Protein 1BII (pdb70)

Organism: Mus musculus (NCBI:txid10090)

GO terms:
  GO:0045121 membrane raft (C, IDA)
  GO:0098553 lumenal side of endoplasmic reticulum membrane (C, TAS)
  GO:0030670 phagocytic vesicle membrane (C, TAS)

CATH classification: 3.30.500.10 (+1 more: 2.60.40.10)

Nearest PDB structures (foldseek):
  6npr-assembly2_C  TM=9.744E-01  e=7.208E-52  Mus musculus
  5weu-assembly1_A  TM=9.875E-01  e=3.609E-51  Mus musculus
  2bvo-assembly1_A  TM=9.890E-01  e=9.417E-45  Homo sapiens
  2hjl-assembly1_A  TM=9.885E-01  e=3.572E-44  Homo sapiens
  1a1o-assembly1_A  TM=9.863E-01  e=8.686E-44  Homo sapiens

Foldseek 3Di:
DKKKKKKKKKWKQALPPDQIWIKIWIDIQPRTFWMFTPPDPDTWIDGPDVLCVPDDPCVGVVVRVVSVVVSVVVSVVVVLVCVLVVHDPRDMKMKMWMWIFMADPVLATPFTWIFMAIRPHGAKTQPRVLQAMDGDDVSSVVVRVVCNVVRVSVVSVCCRGPVRSVVSVVSCVSVCVQSVDWWFWDKDWDWAQDPVQWIKIKIKTWFGPPQDKDKFKDFQRHTDPVFKDKDDWADPPPSGIIIMMMGIGHPPRQQRMWMWMDGPSDPDIDIDGD/DWWDKDWDWEWPDQADAPDKTKIKIKIWQTPDLDKDKFKDKPNHTDPDKDKDPAAHDPVGITIIMIMDMDGDHPPMWIWMWMDDPNDDGIDIGTHDRPD/DDDDPVPPDD

Sequence (383 aa):
GSHSLRYFVTAVSRPGFGEPRYMEVGYVDNTEFVRFDSDAENPRYEPRARWIEQEGPEYWERETRRAKGNEQSFRVDLRTALRYYNQSAGGSHTLQWMAGCDVESDGRLLRGYWQFAYDGCDYIALNEDLKTWTAADMAAQITRRKWEQAGAAERDRAYLEGECVEWLRRYLKNGNATLLRTDPPKAHVTHHRRPEGDVTLRCWALGFYPADITLTWQLNGEELTQEMELVETRPAGDGTFQKWASVVVPLGKEQKYTCHVEHEGLPEPLTLRWIQKTPQIQVYSRHPPENGKPNILNCYVTQFHPPHIEIQMLKNGKKIPKVEMSDMSFSKDWSFYILAHTEFTPTETDTYACRVKHDSMAEPKTVYWDRDMRGPGRAFVTI

Secondary 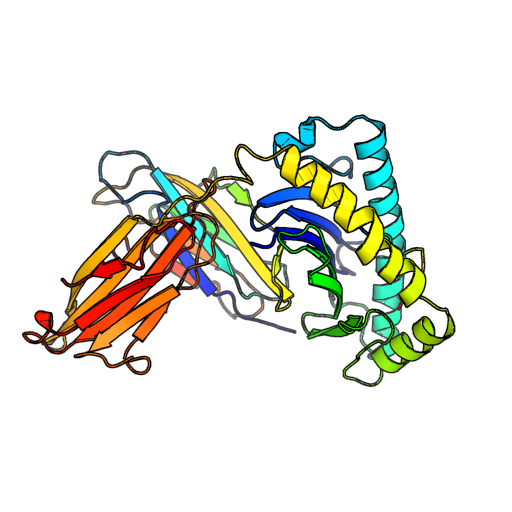structure (DSSP, 8-state):
--EEEEEEEEEEEETTTEEEEEEEEEEESS-EEEEEETTSSS---EESSTTGGG--HHHHHHHHHHHHHHHHHHHHHHHHHHHHHT--SSS--EEEEEEEEEE-SSSSEEEEEEEEEETTEEEEEE-TTSS-EEESSSSHHHHHHHHHHHTHHHHHHHHHHTHHHHHHHHHHHHSTTTTS--BPPEEEEEEEE-TTSEEEEEEEEEEEBSS--EEEEEESS-B--TTEEEPPPEE-SSS-EEEEEEEEEETT-GGGEEEEEE-TT-SS-EEE--/--BPPEEEEEESS---SSS-EEEEEEEEEEBSS--EEEEEETTEEPS--EEEEEEE-TTS-EEEEEEEEE---SS--EEEEEE-TTSSS-EEEE--TT-/-----TT---

B-factor: mean 63.01, std 22.44, range [24.42, 128.94]

InterPro domains:
  IPR001039 MHC class I alpha chain, alpha1 alpha2 domains [PR01638] (83-112)
  IPR001039 MHC class I alpha chain, alpha1 alpha2 domains [PR01638] (115-131)
  IPR001039 MHC class I alpha chain, alpha1 alpha2 domains [PR01638] (136-153)
  IPR001039 MHC class I alpha chain, alpha1 alpha2 domains [PR01638] (181-199)
  IPR003006 Immunoglobulin/major histocompatibility complex, conserved site [PS00290] (281-287)
  IPR003597 Immunoglobulin C1-set [PF07654] (220-290)
  IPR003597 Immunoglobulin C1-set [SM00407] (222-293)
  IPR007110 Immunoglobulin-like domain [PS50835] (209-297)
  IPR010579 MHC class I, alpha chain, C-terminal [PF06623] (340-364)
  IPR011161 MHC class I-like antigen recognition-like [PF00129] (25-203)
  IPR011162 MHC classes I/II-like antigen recognition protein [SSF54452] (26-205)
  IPR013783 Immunoglobulin-like fold [G3DSA:2.60.40.10] (206-307)
  IPR036179 Immunoglobulin-like domain superfamily [SSF48726] (208-299)
  IPR037055 MHC class I-like antigen recognition-like superfamily [G3DSA:3.30.500.10] (25-205)
  IPR050208 Antigen-presenting and immune regulatory MHC class I-related [PTHR16675] (20-337)

Solvent-accessible surface area: 19218 Å² total; per-residue (Å²): 68,56,49,10,0,46,1,21,0,4,0,27,18,58,67,71,182,44,101,18,71,0,18,0,3,0,17,0,41,72,27,24,0,0,26,2,32,19,67,38,189,93,45,127,4,66,57,116,18,188,13,1,112,110,20,38,111,146,11,40,114,102,1,9,160,35,0,106,22,3,24,88,3,1,55,52,0,9,122,9,0,40,167,45,71,142,52,84,73,53,35,73,27,4,0,0,0,2,1,0,0,16,11,49,80,103,39,135,46,82,84,4,28,6,30,1,0,16,20,12,60,103,3,3,24,10,43,102,84,10,143,50,8,75,22,83,55,158,8,0,75,66,0,64,142,93,4,102,160,74,38,10,12,134,87,7,76,61,12,0,86,27,52,0,17,84,28,0,132,107,0,23,145,46,3,86,92,57,10,85,70,65,45,59,6,144,26,84,15,28,53,38,166,75,136,119,50,33,1,19,0,24,0,24,0,29,21,0,4,31,19,120,22,70,3,33,1,51,35,148,71,110,138,11,86,166,52,35,93,85,24,68,34,17,18,2,34,73,33,26,28,7,25,1,0,5,1,51,0,78,123,60,75,24,127,97,7,12,0,45,0,77,15,133,17,24,133,129,60,65,87,29,150,147,131,95,112,62,5,99,28,32,15,8,11,45,87,94,41,107,69,53,116,90,11,36,0,0,0,23,0,6,74,4,8,32,28,135,20,85,14,32,1,12,81,83,67,163,114,20,129,129,35,97,93,25,47,72,5,5,46,95,85,12,6,8,37,9,3,0,36,7,108,15,55,0,56,148,119,43,64,8,2,0,76,0,99,9,102,32,46,118,139,53,108,56,38,136,35,80,77,82,80,36,4,0,15,8,54,150,46,27,0

Structure (mmCIF, N/CA/C/O backbone):
data_1BII
#
_entry.id   1BII
#
_cell.length_a   51.260
_cell.length_b   92.530
_cell.length_c   108.780
_cell.angle_alpha   90.00
_cell.angle_beta   90.00
_cell.angle_gamma   90.00
#
_symmetry.space_group_name_H-M   'P 21 21 21'
#
loop_
_entity.id
_entity.type
_entity.pdbx_description
1 polymer 'MHC CLASS I H-2DD'
2 polymer 'BETA-2 MICROGLOBULIN'
3 polymer 'DECAMERIC PEPTIDE'
4 water water
#
loop_
_atom_site.group_PDB
_atom_site.id
_atom_site.type_symbol
_atom_site.label_atom_id
_atom_site.label_alt_id
_atom_site.label_comp_id
_atom_site.label_asym_id
_atom_site.label_entity_id
_atom_site.label_seq_id
_atom_site.pdbx_PDB_ins_code
_atom_site.Cartn_x
_atom_site.Cartn_y
_atom_site.Cartn_z
_atom_site.occupancy
_atom_site.B_iso_or_equiv
_atom_site.auth_seq_id
_atom_site.auth_comp_id
_atom_site.auth_asym_id
_atom_site.auth_atom_id
_atom_site.pdbx_PDB_model_num
ATOM 1 N N . GLY A 1 25 ? 20.474 32.381 55.386 1.00 73.88 1 GLY A N 1
ATOM 2 C CA . GLY A 1 25 ? 19.842 31.925 54.112 1.00 73.31 1 GLY A CA 1
ATOM 3 C C . GLY A 1 25 ? 19.900 33.066 53.111 1.00 73.79 1 GLY A C 1
ATOM 4 O O . GLY A 1 25 ? 20.388 34.146 53.448 1.00 73.54 1 GLY A O 1
ATOM 5 N N . SER A 1 26 ? 19.430 32.830 51.890 1.00 73.63 2 SER A N 1
ATOM 6 C CA . SER A 1 26 ? 19.411 33.862 50.859 1.00 72.95 2 SER A CA 1
ATOM 7 C C . SER A 1 26 ? 18.009 34.008 50.250 1.00 71.99 2 SER A C 1
ATOM 8 O O . SER A 1 26 ? 17.163 33.135 50.369 1.00 71.71 2 SER A O 1
ATOM 11 N N . HIS A 1 27 ? 17.739 35.168 49.674 1.00 71.46 3 HIS A N 1
ATOM 12 C CA . HIS A 1 27 ? 16.466 35.443 48.997 1.00 70.32 3 HIS A CA 1
ATOM 13 C C . HIS A 1 27 ? 16.705 36.114 47.661 1.00 68.13 3 HIS A C 1
ATOM 14 O O . HIS A 1 27 ? 17.848 36.423 47.271 1.00 67.04 3 HIS A O 1
ATOM 21 N N . SER A 1 28 ? 15.612 36.378 46.960 1.00 65.73 4 SER A N 1
ATOM 22 C CA . SER A 1 28 ? 15.760 36.986 45.649 1.00 63.31 4 SER A CA 1
ATOM 23 C C . SER A 1 28 ? 14.513 37.651 45.107 1.00 61.16 4 SER A C 1
ATOM 24 O O . SER A 1 28 ? 13.398 37.253 45.407 1.00 61.19 4 SER A O 1
ATOM 27 N N . LEU A 1 29 ? 14.758 38.683 44.311 1.00 58.50 5 LEU A N 1
ATOM 28 C CA . LEU A 1 29 ? 13.746 39.450 43.589 1.00 55.85 5 LEU A CA 1
ATOM 29 C C . LEU A 1 29 ? 14.125 39.303 42.116 1.00 53.68 5 LEU A C 1
ATOM 30 O O . LEU A 1 29 ? 15.150 39.824 41.718 1.00 51.54 5 LEU A O 1
ATOM 35 N N . ARG A 1 30 ? 13.378 38.484 41.364 1.00 52.78 6 ARG A N 1
ATOM 36 C CA . ARG A 1 30 ? 13.651 38.210 39.954 1.00 51.33 6 ARG A CA 1
ATOM 37 C C . ARG A 1 30 ? 12.553 38.670 38.989 1.00 48.87 6 ARG A C 1
ATOM 38 O O . ARG A 1 30 ? 11.356 38.518 39.286 1.00 46.94 6 ARG A O 1
ATOM 46 N N . TYR A 1 31 ? 12.933 39.236 37.842 1.00 44.85 7 TYR A N 1
ATOM 47 C CA . TYR A 1 31 ? 11.896 39.631 36.876 1.00 42.02 7 TYR A CA 1
ATOM 48 C C . TYR A 1 31 ? 12.082 38.830 35.594 1.00 42.59 7 TYR A C 1
ATOM 49 O O . TYR A 1 31 ? 13.205 38.645 35.120 1.00 43.30 7 TYR A O 1
ATOM 58 N N . PHE A 1 32 ? 10.982 38.213 35.166 1.00 41.57 8 PHE A N 1
ATOM 59 C CA . PHE A 1 32 ? 10.937 37.345 33.994 1.00 41.75 8 PHE A CA 1
ATOM 60 C C . PHE A 1 32 ? 10.105 38.049 32.920 1.00 40.98 8 PHE A C 1
ATOM 61 O O . PHE A 1 32 ? 8.909 38.317 33.103 1.00 39.08 8 PHE A O 1
ATOM 69 N N . VAL A 1 33 ? 10.778 38.418 31.836 1.00 40.11 9 VAL A N 1
ATOM 70 C CA . VAL A 1 33 ? 10.155 39.213 30.789 1.00 39.18 9 VAL A CA 1
ATOM 71 C C . VAL A 1 33 ? 10.185 38.455 29.455 1.00 40.05 9 VAL A C 1
ATOM 72 O O . VAL A 1 33 ? 11.154 37.786 29.112 1.00 40.19 9 VAL A O 1
ATOM 76 N N . THR A 1 34 ? 9.058 38.466 28.767 1.00 40.33 10 THR A N 1
ATOM 77 C CA . THR A 1 34 ? 8.895 37.761 27.498 1.00 41.25 10 THR A CA 1
ATOM 78 C C . THR A 1 34 ? 8.268 38.665 26.415 1.00 39.91 10 THR A C 1
ATOM 79 O O . THR A 1 34 ? 7.386 39.480 26.646 1.00 37.81 10 THR A O 1
ATOM 83 N N . ALA A 1 35 ? 8.853 38.575 25.235 1.00 41.14 11 ALA A N 1
ATOM 84 C CA . ALA A 1 35 ? 8.413 39.265 24.006 1.00 41.29 11 ALA A CA 1
ATOM 85 C C . ALA A 1 35 ? 8.492 38.261 22.850 1.00 41.32 11 ALA A C 1
ATOM 86 O O . ALA A 1 35 ? 9.524 37.673 22.504 1.00 39.70 11 ALA A O 1
ATOM 88 N N . VAL A 1 36 ? 7.305 38.026 22.322 1.00 43.08 12 VAL A N 1
ATOM 89 C CA . VAL A 1 36 ? 7.029 37.077 21.245 1.00 44.68 12 VAL A CA 1
ATOM 90 C C . VAL A 1 36 ? 6.382 37.745 20.015 1.00 45.35 12 VAL A C 1
ATOM 91 O O . VAL A 1 36 ? 5.217 38.125 20.007 1.00 43.83 12 VAL A O 1
ATOM 95 N N . SER A 1 37 ? 7.142 37.815 18.939 1.00 48.36 13 SER A N 1
ATOM 96 C CA . SER A 1 37 ? 6.677 38.387 17.687 1.00 51.83 13 SER A CA 1
ATOM 97 C C . SER A 1 37 ? 5.542 37.530 17.124 1.00 54.01 13 SER A C 1
ATOM 98 O O . SER A 1 37 ? 5.411 36.334 17.417 1.00 52.94 13 SER A O 1
ATOM 101 N N . ARG A 1 38 ? 4.660 38.191 16.398 1.00 56.24 14 ARG A N 1
ATOM 102 C CA . ARG A 1 38 ? 3.525 37.515 15.771 1.00 59.61 14 ARG A CA 1
ATOM 103 C C . ARG A 1 38 ? 3.100 38.234 14.497 1.00 62.13 14 ARG A C 1
ATOM 104 O O . ARG A 1 38 ? 2.082 38.923 14.448 1.00 60.63 14 ARG A O 1
ATOM 112 N N . PRO A 1 39 ? 3.908 38.080 13.437 1.00 65.86 15 PRO A N 1
ATOM 113 C CA . PRO A 1 39 ? 3.652 38.703 12.134 1.00 68.69 15 PRO A CA 1
ATOM 114 C C . PRO A 1 39 ? 2.234 38.493 11.614 1.00 70.84 15 PRO A C 1
ATOM 115 O O . PRO A 1 39 ? 1.646 39.426 11.079 1.00 70.88 15 PRO A O 1
ATOM 119 N N . GLY A 1 40 ? 1.684 37.295 11.832 1.00 72.96 16 GLY A N 1
ATOM 120 C CA . GLY A 1 40 ? 0.328 36.961 11.420 1.00 76.16 16 GLY A CA 1
ATOM 121 C C . GLY A 1 40 ? -0.789 37.307 12.407 1.00 78.07 16 GLY A C 1
ATOM 122 O O . GLY A 1 40 ? -1.962 37.075 12.123 1.00 77.61 16 GLY A O 1
ATOM 123 N N . PHE A 1 41 ? -0.434 37.854 13.562 1.00 80.15 17 PHE A N 1
ATOM 124 C CA . PHE A 1 41 ? -1.414 38.234 14.565 1.00 81.89 17 PHE A CA 1
ATOM 125 C C . PHE A 1 41 ? -1.276 39.703 15.022 1.00 81.36 17 PHE A C 1
ATOM 126 O O . PHE A 1 41 ? -2.175 40.172 15.708 1.00 81.71 17 PHE A O 1
ATOM 134 N N . GLY A 1 42 ? -0.231 40.442 14.618 1.00 79.19 18 GLY A N 1
ATOM 135 C CA . GLY A 1 42 ? -0.102 41.838 15.052 1.00 75.73 18 GLY A CA 1
ATOM 136 C C . GLY A 1 42 ? 1.208 42.166 15.776 1.00 73.58 18 GLY A C 1
ATOM 137 O O . GLY A 1 42 ? 2.193 41.438 15.630 1.00 74.27 18 GLY A O 1
ATOM 138 N N . GLU A 1 43 ? 1.265 43.276 16.515 1.00 69.61 19 GLU A N 1
ATOM 139 C CA . GLU A 1 43 ? 2.488 43.625 17.254 1.00 65.05 19 GLU A CA 1
ATOM 140 C C . GLU A 1 43 ? 2.794 42.550 18.305 1.00 59.74 19 GLU A C 1
ATOM 141 O O . GLU A 1 43 ? 1.952 41.766 18.688 1.00 56.76 19 GLU A O 1
ATOM 147 N N . PRO A 1 44 ? 4.042 42.548 18.794 1.00 56.58 20 PRO A N 1
ATOM 148 C CA . PRO A 1 44 ? 4.463 41.562 19.795 1.00 54.92 20 PRO A CA 1
ATOM 149 C C . PRO A 1 44 ? 3.759 41.541 21.115 1.00 52.79 20 PRO A C 1
ATOM 150 O O . PRO A 1 44 ? 3.413 42.579 21.706 1.00 53.10 20 PRO A O 1
ATOM 154 N N . ARG A 1 45 ? 3.456 40.321 21.545 1.00 49.85 21 ARG A N 1
ATOM 155 C CA . ARG A 1 45 ? 2.880 40.154 22.875 1.00 48.42 21 ARG A CA 1
ATOM 156 C C . ARG A 1 45 ? 4.089 40.290 23.824 1.00 46.40 21 ARG A C 1
ATOM 157 O O . ARG A 1 45 ? 5.183 39.757 23.603 1.00 45.50 21 ARG A O 1
ATOM 165 N N . TYR A 1 46 ? 3.900 41.146 24.811 1.00 43.47 22 TYR A N 1
ATOM 166 C CA . TYR A 1 46 ? 4.916 41.493 25.783 1.00 41.54 22 TYR A CA 1
ATOM 167 C C . TYR A 1 46 ? 4.439 41.317 27.227 1.00 41.67 22 TYR A C 1
ATOM 168 O O . TYR A 1 46 ? 3.386 41.862 27.586 1.00 38.45 22 TYR A O 1
ATOM 177 N N . MET A 1 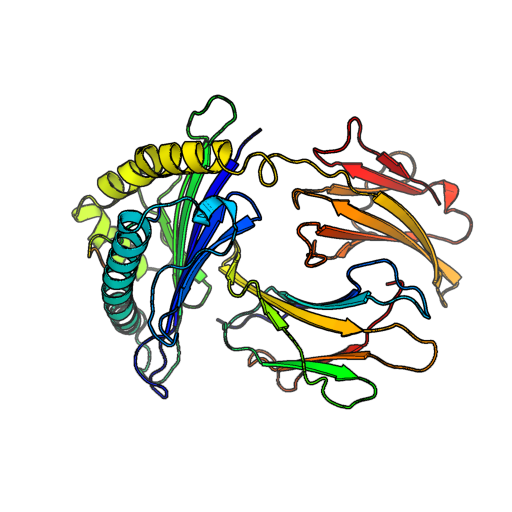47 ? 5.194 40.572 28.041 1.00 41.20 23 MET A N 1
ATOM 178 C CA . MET A 1 47 ? 4.818 40.384 29.440 1.00 43.25 23 MET A CA 1
ATOM 179 C C . MET A 1 47 ? 5.993 40.509 30.398 1.00 41.82 23 MET A C 1
ATOM 180 O O . MET A 1 47 ? 7.138 40.176 30.085 1.00 39.10 23 MET A O 1
ATOM 185 N N . GLU A 1 48 ? 5.662 40.942 31.609 1.00 42.53 24 GLU A N 1
ATOM 186 C CA . GLU A 1 48 ? 6.616 41.042 32.712 1.00 43.95 24 GLU A CA 1
ATOM 187 C C . GLU A 1 48 ? 6.085 40.290 33.953 1.00 44.50 24 GLU A C 1
ATOM 188 O O . GLU A 1 48 ? 4.927 40.445 34.365 1.00 44.36 24 GLU A O 1
ATOM 194 N N . VAL A 1 49 ? 6.895 39.408 34.507 1.00 44.93 25 VAL A N 1
ATOM 195 C CA . VAL A 1 49 ? 6.452 38.720 35.712 1.00 42.87 25 VAL A CA 1
ATOM 196 C C . VAL A 1 49 ? 7.488 38.921 36.846 1.00 43.25 25 VAL A C 1
ATOM 197 O O . VAL A 1 49 ? 8.663 38.649 36.674 1.00 41.45 25 VAL A O 1
ATOM 201 N N . GLY A 1 50 ? 7.050 39.418 38.000 1.00 43.95 26 GLY A N 1
ATOM 202 C CA . GLY A 1 50 ? 7.948 39.620 39.140 1.00 44.67 26 GLY A CA 1
ATOM 203 C C . GLY A 1 50 ? 7.785 38.513 40.203 1.00 45.89 26 GLY A C 1
ATOM 204 O O . GLY A 1 50 ? 6.688 38.024 40.472 1.00 44.52 26 GLY A O 1
ATOM 205 N N . TYR A 1 51 ? 8.896 38.106 40.797 1.00 46.28 27 TYR A N 1
ATOM 206 C CA . TYR A 1 51 ? 8.937 37.066 41.830 1.00 47.61 27 TYR A CA 1
ATOM 207 C C . TYR A 1 51 ? 9.816 37.387 43.028 1.00 47.96 27 TYR A C 1
ATOM 208 O O . TYR A 1 51 ? 10.868 38.009 42.896 1.00 48.21 27 TYR A O 1
ATOM 217 N N . VAL A 1 52 ? 9.383 36.936 44.204 1.00 48.21 28 VAL A N 1
ATOM 218 C CA . VAL A 1 52 ? 10.219 37.016 45.410 1.00 48.99 28 VAL A CA 1
ATOM 219 C C . VAL A 1 52 ? 10.311 35.543 45.872 1.00 49.79 28 VAL A C 1
ATOM 220 O O . VAL A 1 52 ? 9.397 34.973 46.460 1.00 49.58 28 VAL A O 1
ATOM 224 N N . ASP A 1 53 ? 11.415 34.905 45.530 1.00 51.22 29 ASP A N 1
ATOM 225 C CA . ASP A 1 53 ? 11.626 33.484 45.836 1.00 52.02 29 ASP A CA 1
ATOM 226 C C . ASP A 1 53 ? 10.711 32.648 44.927 1.00 52.75 29 ASP A C 1
ATOM 227 O O . ASP A 1 53 ? 10.740 32.932 43.732 1.00 52.23 29 ASP A O 1
ATOM 232 N N . ASN A 1 54 ? 9.917 31.665 45.382 1.00 53.11 30 ASN A N 1
ATOM 233 C CA . ASN A 1 54 ? 9.088 30.957 44.396 1.00 53.95 30 ASN A CA 1
ATOM 234 C C . ASN A 1 54 ? 7.663 31.536 44.444 1.00 53.85 30 ASN A C 1
ATOM 235 O O . ASN A 1 54 ? 6.668 30.789 44.412 1.00 52.86 30 ASN A O 1
ATOM 240 N N . THR A 1 55 ? 7.580 32.856 44.610 1.00 52.50 31 THR A N 1
ATOM 241 C CA . THR A 1 55 ? 6.279 33.493 44.791 1.00 51.11 31 THR A CA 1
ATOM 242 C C . THR A 1 55 ? 6.073 34.642 43.817 1.00 50.93 31 THR A C 1
ATOM 243 O O . THR A 1 55 ? 6.698 35.704 43.924 1.00 50.90 31 THR A O 1
ATOM 247 N N . GLU A 1 56 ? 5.213 34.419 42.833 1.00 49.64 32 GLU A N 1
ATOM 248 C CA . GLU A 1 56 ? 4.900 35.502 41.897 1.00 49.43 32 GLU A CA 1
ATOM 249 C C . GLU A 1 56 ? 4.126 36.545 42.704 1.00 48.51 32 GLU A C 1
ATOM 250 O O . GLU A 1 56 ? 3.345 36.179 43.572 1.00 50.03 32 GLU A O 1
ATOM 256 N N . PHE A 1 57 ? 4.392 37.830 42.443 1.00 47.82 33 PHE A N 1
ATOM 257 C CA . PHE A 1 57 ? 3.731 38.940 43.100 1.00 46.45 33 PHE A CA 1
ATOM 258 C C . PHE A 1 57 ? 3.378 40.098 42.134 1.00 46.34 33 PHE A C 1
ATOM 259 O O . PHE A 1 57 ? 2.713 41.025 42.563 1.00 47.34 33 PHE A O 1
ATOM 267 N N . VAL A 1 58 ? 3.793 40.096 40.862 1.00 44.81 34 VAL A N 1
ATOM 268 C CA . VAL A 1 58 ? 3.372 41.169 39.924 1.00 42.48 34 VAL A CA 1
ATOM 269 C C . VAL A 1 58 ? 3.353 40.613 38.499 1.00 42.18 34 VAL A C 1
ATOM 270 O O . VAL A 1 58 ? 4.031 39.639 38.163 1.00 42.18 34 VAL A O 1
ATOM 274 N N . ARG A 1 59 ? 2.549 41.230 37.647 1.00 42.95 35 ARG A N 1
ATOM 275 C CA . ARG A 1 59 ? 2.396 40.748 36.271 1.00 44.94 35 ARG A CA 1
ATOM 276 C C . ARG A 1 59 ? 1.997 41.888 35.348 1.00 45.24 35 ARG A C 1
ATOM 277 O O . ARG A 1 59 ? 1.328 42.837 35.780 1.00 43.14 35 ARG A O 1
ATOM 285 N N . PHE A 1 60 ? 2.541 41.868 34.133 1.00 45.67 36 PHE A N 1
ATOM 286 C CA . PHE A 1 60 ? 2.193 42.868 33.123 1.00 44.28 36 PHE A CA 1
ATOM 287 C C . PHE A 1 60 ? 1.862 42.076 31.883 1.00 46.25 36 PHE A C 1
ATOM 288 O O . PHE A 1 60 ? 2.598 41.143 31.559 1.00 45.05 36 PHE A O 1
ATOM 296 N N . ASP A 1 61 ? 0.735 42.389 31.227 1.00 49.71 37 ASP A N 1
ATOM 297 C CA . ASP A 1 61 ? 0.355 41.664 29.999 1.00 53.15 37 ASP A CA 1
ATOM 298 C C . ASP A 1 61 ? -0.061 42.658 28.941 1.00 55.10 37 ASP A C 1
ATOM 299 O O . ASP A 1 61 ? -0.933 43.461 29.167 1.00 56.75 37 ASP A O 1
ATOM 304 N N . SER A 1 62 ? 0.561 42.563 27.770 1.00 58.02 38 SER A N 1
ATOM 305 C CA . SER A 1 62 ? 0.296 43.377 26.600 1.00 60.64 38 SER A CA 1
ATOM 306 C C . SER A 1 62 ? -1.166 43.276 26.176 1.00 63.42 38 SER A C 1
ATOM 307 O O . SER A 1 62 ? -1.876 44.252 26.062 1.00 63.92 38 SER A O 1
ATOM 310 N N . ASP A 1 63 ? -1.597 42.041 25.984 1.00 66.74 39 ASP A N 1
ATOM 311 C CA . ASP A 1 63 ? -2.918 41.673 25.523 1.00 69.99 39 ASP A CA 1
ATOM 312 C C . ASP A 1 63 ? -4.059 41.826 26.521 1.00 72.62 39 ASP A C 1
ATOM 313 O O . ASP A 1 63 ? -5.184 41.435 26.213 1.00 73.99 39 ASP A O 1
ATOM 318 N N . ALA A 1 64 ? -3.822 42.437 27.681 1.00 74.15 40 ALA A N 1
ATOM 319 C CA . ALA A 1 64 ? -4.907 42.596 28.643 1.00 76.12 40 ALA A CA 1
ATOM 320 C C . ALA A 1 64 ? -5.886 43.666 28.141 1.00 77.77 40 ALA A C 1
ATOM 321 O O . ALA A 1 64 ? -5.623 44.340 27.154 1.00 77.66 40 ALA A O 1
ATOM 323 N N . GLU A 1 65 ? -6.998 43.818 28.845 1.00 79.70 41 GLU A N 1
ATOM 324 C CA . GLU A 1 65 ? -8.050 44.780 28.528 1.00 81.43 41 GLU A CA 1
ATOM 325 C C . GLU A 1 65 ? -7.594 46.238 28.745 1.00 81.83 41 GLU A C 1
ATOM 326 O O . GLU A 1 65 ? -8.197 47.192 28.274 1.00 82.37 41 GLU A O 1
ATOM 332 N N . ASN A 1 66 ? -6.539 46.404 29.518 1.00 81.48 42 ASN A N 1
ATOM 333 C CA . ASN A 1 66 ? -5.938 47.721 29.809 1.00 80.95 42 ASN A CA 1
ATOM 334 C C . ASN A 1 66 ? -4.639 47.364 30.515 1.00 79.59 42 ASN A C 1
ATOM 335 O O . ASN A 1 66 ? -4.579 47.244 31.739 1.00 79.09 42 ASN A O 1
ATOM 340 N N . PRO A 1 67 ? -3.604 47.088 29.704 1.00 77.63 43 PRO A N 1
ATOM 341 C CA . PRO A 1 67 ? -2.309 46.708 30.230 1.00 75.97 43 PRO A CA 1
ATOM 342 C C . PRO A 1 67 ? -1.767 47.629 31.308 1.00 73.98 43 PRO A C 1
ATOM 343 O O . PRO A 1 67 ? -1.760 48.837 31.202 1.00 73.90 43 PRO A O 1
ATOM 347 N N . ARG A 1 68 ? -1.436 47.035 32.428 1.00 72.73 44 ARG A N 1
ATOM 348 C CA . ARG A 1 68 ? -0.871 47.720 33.591 1.00 70.64 44 ARG A CA 1
ATOM 349 C C . ARG A 1 68 ? -0.241 46.692 34.515 1.00 67.40 44 ARG A C 1
ATOM 350 O O . ARG A 1 68 ? -0.508 45.496 34.381 1.00 65.41 44 ARG A O 1
ATOM 358 N N . TYR A 1 69 ? 0.661 47.147 35.388 1.00 65.41 45 TYR A N 1
ATOM 359 C CA . TYR A 1 69 ? 1.276 46.236 36.349 1.00 64.06 45 TYR A CA 1
ATOM 360 C C . TYR A 1 69 ? 0.212 45.882 37.367 1.00 64.74 45 TYR A C 1
ATOM 361 O O . TYR A 1 69 ? -0.441 46.789 37.887 1.00 63.92 45 TYR A O 1
ATOM 370 N N . GLU A 1 70 ? 0.022 44.583 37.631 1.00 65.42 46 GLU A N 1
ATOM 371 C CA . GLU A 1 70 ? -0.981 44.145 38.587 1.00 67.11 46 GLU A CA 1
ATOM 372 C C . GLU A 1 70 ? -0.428 43.262 39.692 1.00 66.90 46 GLU A C 1
ATOM 373 O O . GLU A 1 70 ? 0.470 42.457 39.470 1.00 65.98 46 GLU A O 1
ATOM 379 N N . PRO A 1 71 ? -1.051 43.335 40.875 1.00 67.21 47 PRO A N 1
ATOM 380 C CA . PRO A 1 71 ? -0.654 42.546 42.049 1.00 66.92 47 PRO A CA 1
ATOM 381 C C . PRO A 1 71 ? -1.035 41.074 41.906 1.00 66.32 47 PRO A C 1
ATOM 382 O O . PRO A 1 71 ? -2.101 40.752 41.409 1.00 65.92 47 PRO A O 1
ATOM 386 N N . ARG A 1 72 ? -0.142 40.172 42.283 1.00 67.14 48 ARG A N 1
ATOM 387 C CA . ARG A 1 72 ? -0.431 38.739 42.155 1.00 68.28 48 ARG A CA 1
ATOM 388 C C . ARG A 1 72 ? -0.281 38.038 43.508 1.00 68.93 48 ARG A C 1
ATOM 389 O O . ARG A 1 72 ? -0.395 36.835 43.646 1.00 69.44 48 ARG A O 1
ATOM 397 N N . ALA A 1 73 ? 0.032 38.850 44.501 1.00 69.62 49 ALA A N 1
ATOM 398 C CA . ALA A 1 73 ? 0.230 38.456 45.884 1.00 71.05 49 ALA A CA 1
ATOM 399 C C . ALA A 1 73 ? -0.289 39.628 46.719 1.00 72.15 49 ALA A C 1
ATOM 400 O O . ALA A 1 73 ? 0.025 40.780 46.438 1.00 72.03 49 ALA A O 1
ATOM 402 N N . ARG A 1 74 ? -1.075 39.328 47.750 1.00 73.05 50 ARG A N 1
ATOM 403 C CA . ARG A 1 74 ? -1.689 40.338 48.591 1.00 74.10 50 ARG A CA 1
ATOM 404 C C . ARG A 1 74 ? -0.770 41.267 49.380 1.00 73.33 50 ARG A C 1
ATOM 405 O O . ARG A 1 74 ? -1.149 42.407 49.665 1.00 71.90 50 ARG A O 1
ATOM 413 N N . TRP A 1 75 ? 0.447 40.817 49.683 1.00 72.13 51 TRP A N 1
ATOM 414 C CA . TRP A 1 75 ? 1.392 41.670 50.376 1.00 72.02 51 TRP A CA 1
ATOM 415 C C . TRP A 1 75 ? 1.868 42.834 49.507 1.00 73.78 51 TRP A C 1
ATOM 416 O O . TRP A 1 75 ? 2.293 43.836 50.072 1.00 73.74 51 TRP A O 1
ATOM 427 N N . ILE A 1 76 ? 1.781 42.748 48.166 1.00 74.91 52 ILE A N 1
ATOM 428 C CA . ILE A 1 76 ? 2.185 43.894 47.337 1.00 75.64 52 ILE A CA 1
ATOM 429 C C . ILE A 1 76 ? 1.018 44.870 47.157 1.00 77.30 52 ILE A C 1
ATOM 430 O O . ILE A 1 76 ? 1.214 46.040 46.867 1.00 77.33 52 ILE A O 1
ATOM 435 N N . GLU A 1 77 ? -0.191 44.421 47.461 1.00 78.82 53 GLU A N 1
ATOM 436 C CA . GLU A 1 77 ? -1.383 45.270 47.403 1.00 80.58 53 GLU A CA 1
ATOM 437 C C . GLU A 1 77 ? -1.283 46.504 48.338 1.00 81.59 53 GLU A C 1
ATOM 438 O O . GLU A 1 77 ? -2.018 47.458 48.168 1.00 81.53 53 GLU A O 1
ATOM 444 N N . GLN A 1 78 ? -0.330 46.527 49.264 1.00 82.75 54 GLN A N 1
ATOM 445 C CA . GLN A 1 78 ? -0.092 47.665 50.154 1.00 83.16 54 GLN A CA 1
ATOM 446 C C . GLN A 1 78 ? 0.807 48.754 49.543 1.00 82.30 54 GLN A C 1
ATOM 447 O O . GLN A 1 78 ? 1.453 49.517 50.260 1.00 80.95 54 GLN A O 1
ATOM 453 N N . GLU A 1 79 ? 0.825 48.840 48.220 1.00 81.57 55 GLU A N 1
ATOM 454 C CA . GLU A 1 79 ? 1.615 49.843 47.513 1.00 79.96 55 GLU A CA 1
ATOM 455 C C . GLU A 1 79 ? 0.705 50.913 46.921 1.00 77.94 55 GLU A C 1
ATOM 456 O O . GLU A 1 79 ? -0.389 50.633 46.424 1.00 76.93 55 GLU A O 1
ATOM 462 N N . GLY A 1 80 ? 1.176 52.152 47.014 1.00 76.59 56 GLY A N 1
ATOM 463 C CA . GLY A 1 80 ? 0.443 53.300 46.518 1.00 74.94 56 GLY A CA 1
ATOM 464 C C . GLY A 1 80 ? 0.230 53.339 45.014 1.00 73.18 56 GLY A C 1
ATOM 465 O O . GLY A 1 80 ? 0.709 52.503 44.248 1.00 71.76 56 GLY A O 1
ATOM 466 N N . PRO A 1 81 ? -0.509 54.365 44.571 1.00 72.39 57 PRO A N 1
ATOM 467 C CA . PRO A 1 81 ? -0.822 54.566 43.147 1.00 70.63 57 PRO A CA 1
ATOM 468 C C . PRO A 1 81 ? 0.429 54.810 42.325 1.00 68.54 57 PRO A C 1
ATOM 469 O O . PRO A 1 81 ? 0.612 54.204 41.281 1.00 67.61 57 PRO A O 1
ATOM 473 N N . GLU A 1 82 ? 1.330 55.627 42.857 1.00 66.91 58 GLU A N 1
ATOM 474 C CA . GLU A 1 82 ? 2.609 55.903 42.223 1.00 65.53 58 GLU A CA 1
ATOM 475 C C . GLU A 1 82 ? 3.307 54.621 41.826 1.00 63.50 58 GLU A C 1
ATOM 476 O O . GLU A 1 82 ? 3.906 54.592 40.748 1.00 62.73 58 GLU A O 1
ATOM 482 N N . TYR A 1 83 ? 3.258 53.600 42.691 1.00 59.59 59 TYR A N 1
ATOM 483 C CA . TYR A 1 83 ? 3.901 52.337 42.419 1.00 56.08 59 TYR A CA 1
ATOM 484 C C . TYR A 1 83 ? 3.323 51.650 41.179 1.00 57.02 59 TYR A C 1
ATOM 485 O O . TYR A 1 83 ? 4.080 51.198 40.340 1.00 57.60 59 TYR A O 1
ATOM 494 N N . TRP A 1 84 ? 2.006 51.592 41.028 1.00 57.54 60 TRP A N 1
ATOM 495 C CA . TRP A 1 84 ? 1.414 50.908 39.886 1.00 59.47 60 TRP A CA 1
ATOM 496 C C . TRP A 1 84 ? 1.544 51.680 38.576 1.00 60.42 60 TRP A C 1
ATOM 497 O O . TRP A 1 84 ? 1.621 51.067 37.502 1.00 58.97 60 TRP A O 1
ATOM 508 N N . GLU A 1 85 ? 1.661 53.006 38.651 1.00 60.88 61 GLU A N 1
ATOM 509 C CA . GLU A 1 85 ? 1.824 53.782 37.425 1.00 61.79 61 GLU A CA 1
ATOM 510 C C . GLU A 1 85 ? 3.289 53.852 37.007 1.00 59.33 61 GLU A C 1
ATOM 511 O O . GLU A 1 85 ? 3.575 53.926 35.828 1.00 59.90 61 GLU A O 1
ATOM 517 N N . ARG A 1 86 ? 4.208 53.841 37.972 1.00 57.29 62 ARG A N 1
ATOM 518 C CA . ARG A 1 86 ? 5.638 53.886 37.693 1.00 55.26 62 ARG A CA 1
ATOM 519 C C . ARG A 1 86 ? 6.058 52.597 36.991 1.00 53.56 62 ARG A C 1
ATOM 520 O O . ARG A 1 86 ? 6.736 52.628 35.956 1.00 52.01 62 ARG A O 1
ATOM 528 N N . GLU A 1 87 ? 5.601 51.470 37.531 1.00 50.54 63 GLU A N 1
ATOM 529 C CA . GLU A 1 87 ? 5.913 50.174 36.959 1.00 49.38 63 GLU A CA 1
ATOM 530 C C . GLU A 1 87 ? 5.246 50.035 35.602 1.00 48.52 63 GLU A C 1
ATOM 531 O O . GLU A 1 87 ? 5.919 49.693 34.636 1.00 49.19 63 GLU A O 1
ATOM 537 N N . THR A 1 88 ? 3.968 50.416 35.489 1.00 47.59 64 THR A N 1
ATOM 538 C CA . THR A 1 88 ? 3.310 50.409 34.175 1.00 47.75 64 THR A CA 1
ATOM 539 C C . THR A 1 88 ? 4.143 51.255 33.198 1.00 45.40 64 THR A C 1
ATOM 540 O O . THR A 1 88 ? 4.449 50.782 32.129 1.00 44.52 64 THR A O 1
ATOM 544 N N . ARG A 1 89 ? 4.608 52.444 33.578 1.00 44.74 65 ARG A N 1
ATOM 545 C CA . ARG A 1 89 ? 5.463 53.252 32.694 1.00 44.32 65 ARG A CA 1
ATOM 546 C C . ARG A 1 89 ? 6.727 52.509 32.234 1.00 42.51 65 ARG A C 1
ATOM 547 O O . ARG A 1 89 ? 7.110 52.518 31.072 1.00 44.00 65 ARG A O 1
ATOM 555 N N . ARG A 1 90 ? 7.398 51.919 33.204 1.00 39.76 66 ARG A N 1
ATOM 556 C CA . ARG A 1 90 ? 8.604 51.139 33.044 1.00 37.81 66 ARG A CA 1
ATOM 557 C C . ARG A 1 90 ? 8.260 49.954 32.147 1.00 37.92 66 ARG A C 1
ATOM 558 O O . ARG A 1 90 ? 9.000 49.713 31.189 1.00 38.29 66 ARG A O 1
ATOM 566 N N . ALA A 1 91 ? 7.133 49.267 32.384 1.00 36.10 67 ALA A N 1
ATOM 567 C CA . ALA A 1 91 ? 6.780 48.173 31.474 1.00 36.16 67 ALA A CA 1
ATOM 568 C C . ALA A 1 91 ? 6.529 48.690 30.059 1.00 36.25 67 ALA A C 1
ATOM 569 O O . ALA A 1 91 ? 6.949 48.057 29.084 1.00 34.56 67 ALA A O 1
ATOM 571 N N . LYS A 1 92 ? 5.816 49.812 29.941 1.00 35.80 68 LYS A N 1
ATOM 572 C CA . LYS A 1 92 ? 5.509 50.382 28.633 1.00 39.89 68 LYS A CA 1
ATOM 573 C C . LYS A 1 92 ? 6.790 50.822 27.938 1.00 39.70 68 LYS A C 1
ATOM 574 O O . LYS A 1 92 ? 6.952 50.551 26.746 1.00 39.32 68 LYS A O 1
ATOM 580 N N . GLY A 1 93 ? 7.741 51.357 28.706 1.00 39.43 69 GLY A N 1
ATOM 581 C CA . GLY A 1 93 ? 9.019 51.761 28.149 1.00 39.45 69 GLY A CA 1
ATOM 582 C C . GLY A 1 93 ? 9.726 50.546 27.579 1.00 39.56 69 GLY A C 1
ATOM 583 O O . GLY A 1 93 ? 10.116 50.519 26.416 1.00 39.22 69 GLY A O 1
ATOM 584 N N . ASN A 1 94 ? 9.799 49.508 28.397 1.00 40.50 70 ASN A N 1
ATOM 585 C CA . ASN A 1 94 ? 10.458 48.258 28.069 1.00 40.93 70 ASN A CA 1
ATOM 586 C C . ASN A 1 94 ? 9.958 47.576 26.821 1.00 40.48 70 ASN A C 1
ATOM 587 O O . ASN A 1 94 ? 10.761 47.077 26.045 1.00 42.66 70 ASN A O 1
ATOM 592 N N . GLU A 1 95 ? 8.644 47.492 26.650 1.00 40.73 71 GLU A N 1
ATOM 593 C CA . GLU A 1 95 ? 8.039 46.846 25.481 1.00 40.64 71 GLU A CA 1
ATOM 594 C C . GLU A 1 95 ? 8.512 47.490 24.160 1.00 40.21 71 GLU A C 1
ATOM 595 O O . GLU A 1 95 ? 8.804 46.794 23.190 1.00 39.34 71 GLU A O 1
ATOM 601 N N . GLN A 1 96 ? 8.622 48.816 24.129 1.00 41.63 72 GLN A N 1
ATOM 602 C CA . GLN A 1 96 ? 9.097 49.516 22.923 1.00 42.02 72 GLN A CA 1
ATOM 603 C C . GLN A 1 96 ? 10.492 49.033 22.543 1.00 41.43 72 GLN A C 1
ATOM 604 O O . GLN A 1 96 ? 10.707 48.558 21.428 1.00 40.85 72 GLN A O 1
ATOM 610 N N . SER A 1 97 ? 11.375 48.964 23.526 1.00 42.36 73 SER A N 1
ATOM 611 C CA . SER A 1 97 ? 12.726 48.472 23.283 1.00 42.43 73 SER A CA 1
ATOM 612 C C . SER A 1 97 ? 12.756 47.031 22.760 1.00 44.31 73 SER A C 1
ATOM 613 O O . SER A 1 97 ? 13.612 46.692 21.948 1.00 44.44 73 SER A O 1
ATOM 616 N N . PHE A 1 98 ? 11.818 46.207 23.214 1.00 45.10 74 PHE A N 1
ATOM 617 C CA . PHE A 1 98 ? 11.723 44.798 22.836 1.00 44.93 74 PHE A CA 1
ATOM 618 C C . PHE A 1 98 ? 11.213 44.616 21.418 1.00 46.06 74 PHE A C 1
ATOM 619 O O . PHE A 1 98 ? 11.569 43.658 20.738 1.00 44.31 74 PHE A O 1
ATOM 627 N N . ARG A 1 99 ? 10.315 45.498 21.000 1.00 50.15 75 ARG A N 1
ATOM 628 C CA . ARG A 1 99 ? 9.799 45.477 19.624 1.00 53.16 75 ARG A CA 1
ATOM 629 C C . ARG A 1 99 ? 11.022 45.726 18.712 1.00 55.32 75 ARG A C 1
ATOM 630 O O . ARG A 1 99 ? 11.321 44.953 17.800 1.00 55.59 75 ARG A O 1
ATOM 638 N N . VAL A 1 100 ? 11.767 46.774 19.031 1.00 56.17 76 VAL A N 1
ATOM 639 C CA . VAL A 1 100 ? 12.980 47.107 18.304 1.00 58.68 76 VAL A CA 1
ATOM 640 C C . VAL A 1 100 ? 13.878 45.870 18.298 1.00 60.54 76 VAL A C 1
ATOM 641 O O . VAL A 1 100 ? 14.111 45.246 17.247 1.00 60.77 76 VAL A O 1
ATOM 645 N N . ASP A 1 101 ? 14.290 45.468 19.494 1.00 61.37 77 ASP A N 1
ATOM 646 C CA . ASP A 1 101 ? 15.136 44.286 19.662 1.00 61.50 77 ASP A CA 1
ATOM 647 C C . ASP A 1 101 ? 14.722 43.119 18.806 1.00 61.60 77 ASP A C 1
ATOM 648 O O . ASP A 1 101 ? 15.588 42.498 18.185 1.00 61.26 77 ASP A O 1
ATOM 653 N N . LEU A 1 102 ? 13.427 42.785 18.792 1.00 61.92 78 LEU A N 1
ATOM 654 C CA . LEU A 1 102 ? 12.995 41.667 17.983 1.00 63.86 78 LEU A CA 1
ATOM 655 C C . LEU A 1 102 ? 13.481 41.891 16.533 1.00 65.92 78 LEU A C 1
ATOM 656 O O . LEU A 1 102 ? 14.359 41.159 16.071 1.00 65.70 78 LEU A O 1
ATOM 661 N N . ARG A 1 103 ? 13.052 42.972 15.888 1.00 68.08 79 ARG A N 1
ATOM 662 C CA . ARG A 1 103 ? 13.481 43.305 14.524 1.00 69.22 79 ARG A CA 1
ATOM 663 C C . ARG A 1 103 ? 14.995 43.326 14.308 1.00 69.01 79 ARG A C 1
ATOM 664 O O . ARG A 1 103 ? 15.461 42.869 13.270 1.00 68.61 79 ARG A O 1
ATOM 672 N N . THR A 1 104 ? 15.773 43.852 15.250 1.00 69.43 80 THR A N 1
ATOM 673 C CA . THR A 1 104 ? 17.228 43.838 15.088 1.00 70.99 80 THR A CA 1
ATOM 674 C C . THR A 1 104 ? 17.745 42.395 15.009 1.00 73.28 80 THR A C 1
ATOM 675 O O . THR A 1 104 ? 18.625 42.093 14.195 1.00 73.04 80 THR A O 1
ATOM 679 N N . ALA A 1 105 ? 17.193 41.511 15.839 1.00 75.34 81 ALA A N 1
ATOM 680 C CA . ALA A 1 105 ? 17.613 40.113 15.854 1.00 77.38 81 ALA A CA 1
ATOM 681 C C . ALA A 1 105 ? 17.324 39.473 14.496 1.00 78.72 81 ALA A C 1
ATOM 682 O O . ALA A 1 105 ? 18.162 38.758 13.953 1.00 78.58 81 ALA A O 1
ATOM 684 N N . LEU A 1 106 ? 16.180 39.807 13.908 1.00 80.17 82 LEU A N 1
ATOM 685 C CA . LEU A 1 106 ? 15.824 39.340 12.570 1.00 82.40 82 LEU A CA 1
ATOM 686 C C . LEU A 1 106 ? 16.984 39.603 11.595 1.00 84.52 82 LEU A C 1
ATOM 687 O O . LEU A 1 106 ? 17.467 38.690 10.918 1.00 84.49 82 LEU A O 1
ATOM 692 N N . ARG A 1 107 ? 17.450 40.845 11.561 1.00 86.65 83 ARG A N 1
ATOM 693 C CA . ARG A 1 107 ? 18.578 41.220 10.713 1.00 88.45 83 ARG A CA 1
ATOM 694 C C . ARG A 1 107 ? 19.817 40.389 11.064 1.00 89.46 83 ARG A C 1
ATOM 695 O O . ARG A 1 107 ? 20.433 39.776 10.200 1.00 89.68 83 ARG A O 1
ATOM 703 N N . TYR A 1 108 ? 20.156 40.343 12.340 1.00 91.04 84 TYR A N 1
ATOM 704 C CA . TYR A 1 108 ? 21.311 39.603 12.820 1.00 92.60 84 TYR A CA 1
ATOM 705 C C . TYR A 1 108 ? 21.393 38.129 12.428 1.00 93.09 84 TYR A C 1
ATOM 706 O O . TYR A 1 108 ? 22.491 37.611 12.306 1.00 93.43 84 TYR A O 1
ATOM 715 N N . TYR A 1 109 ? 20.259 37.435 12.316 1.00 93.80 85 TYR A N 1
ATOM 716 C CA . TYR A 1 109 ? 20.244 36.014 11.983 1.00 94.67 85 TYR A CA 1
ATOM 717 C C . TYR A 1 109 ? 19.792 35.721 10.564 1.00 95.66 85 TYR A C 1
ATOM 718 O O . TYR A 1 109 ? 19.724 34.555 10.170 1.00 95.61 85 TYR A O 1
ATOM 727 N N . ASN A 1 110 ? 19.473 36.764 9.802 1.00 96.78 86 ASN A N 1
ATOM 728 C CA . ASN A 1 110 ? 19.036 36.596 8.420 1.00 97.86 86 ASN A CA 1
ATOM 729 C C . ASN A 1 110 ? 17.776 35.745 8.322 1.00 98.37 86 ASN A C 1
ATOM 730 O O . ASN A 1 110 ? 17.741 34.802 7.524 1.00 98.69 86 ASN A O 1
ATOM 735 N N . GLN A 1 111 ? 16.750 36.059 9.115 1.00 98.37 87 GLN A N 1
ATOM 736 C CA . GLN A 1 111 ? 15.539 35.250 9.068 1.00 98.72 87 GLN A CA 1
ATOM 737 C C . GLN A 1 111 ? 14.358 35.983 8.454 1.00 98.12 87 GLN A C 1
ATOM 738 O O . GLN A 1 111 ? 14.310 37.214 8.424 1.00 97.68 87 GLN A O 1
ATOM 744 N N . SER A 1 112 ? 13.401 35.197 7.975 1.00 97.73 88 SER A N 1
ATOM 745 C CA . SER A 1 112 ? 12.186 35.737 7.388 1.00 97.62 88 SER A CA 1
ATOM 746 C C . SER A 1 112 ? 11.383 36.497 8.442 1.00 97.40 88 SER A C 1
ATOM 747 O O . SER A 1 112 ? 11.594 36.331 9.652 1.00 97.68 88 SER A O 1
ATOM 750 N N . ALA A 1 113 ? 10.438 37.304 7.978 1.00 95.76 89 ALA A N 1
ATOM 751 C CA . ALA A 1 113 ? 9.621 38.091 8.875 1.00 94.28 89 ALA A CA 1
ATOM 752 C C . ALA A 1 113 ? 8.192 37.559 9.015 1.00 92.93 89 ALA A C 1
ATOM 753 O O . ALA A 1 113 ? 7.273 38.302 9.343 1.00 93.06 89 ALA A O 1
ATOM 755 N N . GLY A 1 114 ? 8.019 36.254 8.800 1.00 90.90 90 GLY A N 1
ATOM 756 C CA . GLY A 1 114 ? 6.704 35.641 8.952 1.00 89.00 90 GLY A CA 1
ATOM 757 C C . GLY A 1 114 ? 6.687 34.737 10.188 1.00 86.93 90 GLY A C 1
ATOM 758 O O . GLY A 1 114 ? 5.648 34.485 10.793 1.00 87.07 90 GLY A O 1
ATOM 759 N N . GLY A 1 115 ? 7.879 34.300 10.590 1.00 84.80 91 GLY A N 1
ATOM 760 C CA . GLY A 1 115 ? 8.043 33.412 11.729 1.00 82.30 91 GLY A CA 1
ATOM 761 C C . GLY A 1 115 ? 8.001 34.027 13.116 1.00 79.60 91 GLY A C 1
ATOM 762 O O . GLY A 1 115 ? 8.768 34.944 13.433 1.00 78.76 91 GLY A O 1
ATOM 763 N N . SER A 1 116 ? 7.119 33.496 13.960 1.00 77.28 92 SER A N 1
ATOM 764 C CA . SER A 1 116 ? 7.026 33.977 15.340 1.00 74.61 92 SER A CA 1
ATOM 765 C C . SER A 1 116 ? 8.354 33.680 16.031 1.00 71.86 92 SER A C 1
ATOM 766 O O . SER A 1 116 ? 8.920 32.598 15.863 1.00 71.64 92 SER A O 1
ATOM 769 N N . HIS A 1 117 ? 8.913 34.682 16.703 1.00 67.83 93 HIS A N 1
ATOM 770 C CA . HIS A 1 117 ? 10.182 34.521 17.397 1.00 63.98 93 HIS A CA 1
ATOM 771 C C . HIS A 1 117 ? 10.045 35.021 18.829 1.00 60.48 93 HIS A C 1
ATOM 772 O O . HIS A 1 117 ? 9.044 35.665 19.180 1.00 56.81 93 HIS A O 1
ATOM 779 N N . THR A 1 118 ? 11.022 34.696 19.665 1.00 57.13 94 THR A N 1
ATOM 780 C CA . THR A 1 118 ? 10.953 35.116 21.056 1.00 54.08 94 THR A CA 1
ATOM 781 C C . THR A 1 118 ? 12.236 35.727 21.607 1.00 52.05 94 THR A C 1
ATOM 782 O O . THR A 1 118 ? 13.344 35.274 21.342 1.00 51.66 94 THR A O 1
ATOM 786 N N . LEU A 1 119 ? 12.046 36.682 22.499 1.00 51.00 95 LEU A N 1
ATOM 787 C CA . LEU A 1 119 ? 13.153 37.298 23.233 1.00 48.81 95 LEU A CA 1
ATOM 788 C C . LEU A 1 119 ? 12.775 37.262 24.723 1.00 46.60 95 LEU A C 1
ATOM 789 O O . LEU A 1 119 ? 11.704 37.739 25.114 1.00 45.77 95 LEU A O 1
ATOM 794 N N . GLN A 1 120 ? 13.587 36.597 25.543 1.00 43.62 96 GLN A N 1
ATOM 795 C CA . GLN A 1 120 ? 13.272 36.550 26.975 1.00 41.31 96 GLN A CA 1
ATOM 796 C C . GLN A 1 120 ? 14.397 37.262 27.678 1.00 39.08 96 GLN A C 1
ATOM 797 O O . GLN A 1 120 ? 15.508 37.300 27.176 1.00 37.06 96 GLN A O 1
ATOM 803 N N . TRP A 1 121 ? 14.085 37.840 28.833 1.00 38.63 97 TRP A N 1
ATOM 804 C CA . TRP A 1 121 ? 15.037 38.566 29.675 1.00 37.26 97 TRP A CA 1
ATOM 805 C C . TRP A 1 121 ? 14.787 38.190 31.137 1.00 37.99 97 TRP A C 1
ATOM 806 O O . TRP A 1 121 ? 13.661 38.310 31.591 1.00 39.92 97 TRP A O 1
ATOM 817 N N . MET A 1 122 ? 15.828 37.876 31.914 1.00 39.64 98 MET A N 1
ATOM 818 C CA . MET A 1 122 ? 15.645 37.572 33.338 1.00 41.72 98 MET A CA 1
ATOM 819 C C . MET A 1 122 ? 16.644 38.486 34.075 1.00 43.63 98 MET A C 1
ATOM 820 O O . MET A 1 122 ? 17.827 38.564 33.744 1.00 43.27 98 MET A O 1
ATOM 825 N N . ALA A 1 123 ? 16.130 39.293 34.983 1.00 45.00 99 ALA A N 1
ATOM 826 C CA . ALA A 1 123 ? 16.963 40.253 35.699 1.00 45.91 99 ALA A CA 1
ATOM 827 C C . ALA A 1 123 ? 16.596 40.268 37.168 1.00 47.68 99 ALA A C 1
ATOM 828 O O . ALA A 1 123 ? 15.414 40.121 37.522 1.00 46.25 99 ALA A O 1
ATOM 830 N N . GLY A 1 124 ? 17.622 40.376 38.012 1.00 50.63 100 GLY A N 1
ATOM 831 C CA . GLY A 1 124 ? 17.384 40.383 39.437 1.00 55.75 100 GLY A CA 1
ATOM 832 C C . GLY A 1 124 ? 18.557 40.151 40.377 1.00 58.60 100 GLY A C 1
ATOM 833 O O . GLY A 1 124 ? 19.727 40.014 39.975 1.00 58.25 100 GLY A O 1
ATOM 834 N N . CYS A 1 125 ? 18.224 40.073 41.655 1.00 60.09 101 CYS A N 1
ATOM 835 C CA . CYS A 1 125 ? 19.243 39.910 42.666 1.00 62.62 101 CYS A CA 1
ATOM 836 C C . CYS A 1 125 ? 18.982 38.885 43.767 1.00 65.28 101 CYS A C 1
ATOM 837 O O . CYS A 1 125 ? 17.889 38.798 44.332 1.00 65.00 101 CYS A O 1
ATOM 840 N N . ASP A 1 126 ? 20.026 38.137 44.089 1.00 68.87 102 ASP A N 1
ATOM 841 C CA . ASP A 1 126 ? 19.966 37.152 45.164 1.00 72.63 102 ASP A CA 1
ATOM 842 C C . ASP A 1 126 ? 20.777 37.776 46.308 1.00 75.61 102 ASP A C 1
ATOM 843 O O . ASP A 1 126 ? 21.958 38.018 46.095 1.00 76.43 102 ASP A O 1
ATOM 848 N N . VAL A 1 127 ? 20.172 38.118 47.459 1.00 78.66 103 VAL A N 1
ATOM 849 C CA . VAL A 1 127 ? 20.973 38.666 48.548 1.00 82.34 103 VAL A CA 1
ATOM 850 C C . VAL A 1 127 ? 21.112 37.647 49.675 1.00 85.31 103 VAL A C 1
ATOM 851 O O . VAL A 1 127 ? 20.212 36.836 49.915 1.00 85.40 103 VAL A O 1
ATOM 855 N N . GLU A 1 128 ? 22.248 37.692 50.367 1.00 88.44 104 GLU A N 1
ATOM 856 C CA . GLU A 1 128 ? 22.505 36.770 51.465 1.00 91.51 104 GLU A CA 1
ATOM 857 C C . GLU A 1 128 ? 21.693 37.130 52.700 1.00 93.43 104 GLU A C 1
ATOM 858 O O . GLU A 1 128 ? 20.750 37.915 52.634 1.00 92.87 104 GLU A O 1
ATOM 864 N N . SER A 1 129 ? 22.066 36.530 53.824 1.00 96.58 105 SER A N 1
ATOM 865 C CA . SER A 1 129 ? 21.400 36.743 55.108 1.00 99.31 105 SER A CA 1
ATOM 866 C C . SER A 1 129 ? 21.943 37.983 55.828 1.00 100.81 105 SER A C 1
ATOM 867 O O . SER A 1 129 ? 21.226 38.662 56.566 1.00 101.20 105 SER A O 1
ATOM 870 N N . ASP A 1 130 ? 23.184 38.335 55.512 1.00 102.02 106 ASP A N 1
ATOM 871 C CA . ASP A 1 130 ? 23.818 39.502 56.079 1.00 102.82 106 ASP A CA 1
ATOM 872 C C . ASP A 1 130 ? 23.332 40.810 55.434 1.00 103.70 106 ASP A C 1
ATOM 873 O O . ASP A 1 130 ? 23.719 41.910 55.817 1.00 104.06 106 ASP A O 1
ATOM 878 N N . GLY A 1 131 ? 22.493 40.648 54.415 1.00 103.77 107 GLY A N 1
ATOM 879 C CA . GLY A 1 131 ? 21.904 41.751 53.667 1.00 103.05 107 GLY A CA 1
ATOM 880 C C . GLY A 1 131 ? 22.674 42.033 52.390 1.00 102.66 107 GLY A C 1
ATOM 881 O O . GLY A 1 131 ? 22.133 42.598 51.443 1.00 102.82 107 GLY A O 1
ATOM 882 N N . ARG A 1 132 ? 23.948 41.649 52.367 1.00 102.11 108 ARG A N 1
ATOM 883 C CA . ARG A 1 132 ? 24.797 41.884 51.214 1.00 100.35 108 ARG A CA 1
ATOM 884 C C . ARG A 1 132 ? 24.244 41.195 49.979 1.00 98.64 108 ARG A C 1
ATOM 885 O O . ARG A 1 132 ? 23.342 40.358 50.056 1.00 97.88 108 ARG A O 1
ATOM 893 N N . LEU A 1 133 ? 24.784 41.577 48.837 1.00 95.62 109 LEU A N 1
ATOM 894 C CA . LEU A 1 133 ? 24.366 41.026 47.564 1.00 92.67 109 LEU A CA 1
ATOM 895 C C . LEU A 1 133 ? 25.142 39.755 47.251 1.00 90.66 109 LEU A C 1
ATOM 896 O O . LEU A 1 133 ? 26.364 39.786 47.103 1.00 90.48 109 LEU A O 1
ATOM 901 N N . LEU A 1 134 ? 24.432 38.637 47.152 1.00 87.51 110 LEU A N 1
ATOM 902 C CA . LEU A 1 134 ? 25.084 37.379 46.836 1.00 84.42 110 LEU A CA 1
ATOM 903 C C . LEU A 1 134 ? 25.394 37.335 45.341 1.00 81.88 110 LEU A C 1
ATOM 904 O O . LEU A 1 134 ? 26.503 36.991 44.951 1.00 81.07 110 LEU A O 1
ATOM 909 N N . ARG A 1 135 ? 24.417 37.714 44.520 1.00 79.48 111 ARG A N 1
ATOM 910 C CA . ARG A 1 135 ? 24.571 37.705 43.073 1.00 76.68 111 ARG A CA 1
ATOM 911 C C . ARG A 1 135 ? 23.548 38.590 42.346 1.00 73.88 111 ARG A C 1
ATOM 912 O O . ARG A 1 135 ? 22.397 38.695 42.744 1.00 74.13 111 ARG A O 1
ATOM 920 N N . GLY A 1 136 ? 23.997 39.205 41.259 1.00 69.67 112 GLY A N 1
ATOM 921 C CA . GLY A 1 136 ? 23.182 40.088 40.430 1.00 64.49 112 GLY A CA 1
ATOM 922 C C . GLY A 1 136 ? 22.960 39.420 39.086 1.00 61.34 112 GLY A C 1
ATOM 923 O O . GLY A 1 136 ? 23.851 38.731 38.573 1.00 59.62 112 GLY A O 1
ATOM 924 N N . TYR A 1 137 ? 21.759 39.561 38.540 1.00 58.71 113 TYR A N 1
ATOM 925 C CA . TYR A 1 137 ? 21.435 38.893 37.278 1.00 56.62 113 TYR A CA 1
ATOM 926 C C . TYR A 1 137 ? 20.915 39.818 36.188 1.00 52.86 113 TYR A C 1
ATOM 927 O O . TYR A 1 137 ? 20.216 40.774 36.496 1.00 50.69 113 TYR A O 1
ATOM 936 N N . TRP A 1 138 ? 21.217 39.521 34.921 1.00 49.71 114 TRP A N 1
ATOM 937 C CA . TRP A 1 138 ? 20.743 40.363 33.813 1.00 48.54 114 TRP A CA 1
ATOM 938 C C . TRP A 1 138 ? 21.118 39.715 32.490 1.00 49.07 114 TRP A C 1
ATOM 939 O O . TRP A 1 138 ? 22.156 40.042 31.912 1.00 49.35 114 TRP A O 1
ATOM 950 N N . GLN A 1 139 ? 20.296 38.768 32.040 1.00 49.40 115 GLN A N 1
ATOM 951 C CA . GLN A 1 139 ? 20.569 38.008 30.830 1.00 49.34 115 GLN A CA 1
ATOM 952 C C . GLN A 1 139 ? 19.373 37.894 29.884 1.00 49.52 115 GLN A C 1
ATOM 953 O O . GLN A 1 139 ? 18.223 38.215 30.218 1.00 49.99 115 GLN A O 1
ATOM 959 N N . PHE A 1 140 ? 19.670 37.491 28.660 1.00 47.96 116 PHE A N 1
ATOM 960 C CA . PHE A 1 140 ? 18.643 37.352 27.627 1.00 47.73 116 PHE A CA 1
ATOM 961 C C . PHE A 1 140 ? 18.886 36.078 26.826 1.00 47.96 116 PHE A C 1
ATOM 962 O O . PHE A 1 140 ? 19.966 35.512 26.796 1.00 48.82 116 PHE A O 1
ATOM 970 N N . ALA A 1 141 ? 17.830 35.611 26.199 1.00 48.60 117 ALA A N 1
ATOM 971 C CA . ALA A 1 141 ? 17.876 34.437 25.342 1.00 49.30 117 ALA A CA 1
ATOM 972 C C . ALA A 1 141 ? 17.027 34.823 24.149 1.00 49.87 117 ALA A C 1
ATOM 973 O O . ALA A 1 141 ? 16.083 35.606 24.335 1.00 48.36 117 ALA A O 1
ATOM 975 N N . TYR A 1 142 ? 17.323 34.274 22.956 1.00 51.38 118 TYR A N 1
ATOM 976 C CA . TYR A 1 142 ? 16.530 34.597 21.783 1.00 55.80 118 TYR A CA 1
ATOM 977 C C . TYR A 1 142 ? 16.027 33.275 21.189 1.00 57.14 118 TYR A C 1
ATOM 978 O O . TYR A 1 142 ? 16.793 32.362 20.942 1.00 58.15 118 TYR A O 1
ATOM 987 N N . ASP A 1 143 ? 14.722 33.107 21.082 1.00 59.81 119 ASP A N 1
ATOM 988 C CA . ASP A 1 143 ? 14.203 31.805 20.633 1.00 62.95 119 ASP A CA 1
ATOM 989 C C . ASP A 1 143 ? 14.615 30.650 21.567 1.00 63.20 119 ASP A C 1
ATOM 990 O O . ASP A 1 143 ? 14.892 29.554 21.107 1.00 63.50 119 ASP A O 1
ATOM 995 N N . GLY A 1 144 ? 14.628 30.885 22.871 1.00 64.10 120 GLY A N 1
ATOM 996 C CA . GLY A 1 144 ? 14.987 29.874 23.858 1.00 64.37 120 GLY A CA 1
ATOM 997 C C . GLY A 1 144 ? 16.460 29.576 24.082 1.00 65.07 120 GLY A C 1
ATOM 998 O O . GLY A 1 144 ? 16.771 28.778 24.957 1.00 65.55 120 GLY A O 1
ATOM 999 N N . CYS A 1 145 ? 17.365 30.162 23.304 1.00 65.43 121 CYS A N 1
ATOM 1000 C CA . CYS A 1 145 ? 18.790 29.903 23.486 1.00 65.38 121 CYS A CA 1
ATOM 1001 C C . CYS A 1 145 ? 19.475 31.130 24.073 1.00 65.63 121 CYS A C 1
ATOM 1002 O O . CYS A 1 145 ? 19.118 32.259 23.772 1.00 64.85 121 CYS A O 1
ATOM 1005 N N . ASP A 1 146 ? 20.477 30.906 24.912 1.00 67.04 122 ASP A N 1
ATOM 1006 C CA . ASP A 1 146 ? 21.245 32.003 25.476 1.00 68.36 122 ASP A CA 1
ATOM 1007 C C . ASP A 1 146 ? 21.631 32.977 24.350 1.00 68.81 122 ASP A C 1
ATOM 1008 O O . ASP A 1 146 ? 21.832 32.606 23.191 1.00 67.92 122 ASP A O 1
ATOM 1013 N N . TYR A 1 147 ? 21.703 34.239 24.725 1.00 69.59 123 TYR A N 1
ATOM 1014 C CA . TYR A 1 147 ? 22.032 35.320 23.822 1.00 70.39 123 TYR A CA 1
ATOM 1015 C C . TYR A 1 147 ? 23.144 36.205 24.346 1.00 69.93 123 TYR A C 1
ATOM 1016 O O . TYR A 1 147 ? 24.098 36.457 23.627 1.00 69.98 123 TYR A O 1
ATOM 1025 N N . ILE A 1 148 ? 22.960 36.760 25.546 1.00 69.31 124 ILE A N 1
ATOM 1026 C CA . ILE A 1 148 ? 23.927 37.669 26.133 1.00 69.14 124 ILE A CA 1
ATOM 1027 C C . ILE A 1 148 ? 23.655 37.795 27.623 1.00 69.09 124 ILE A C 1
ATOM 1028 O O . ILE A 1 148 ? 22.521 37.974 28.046 1.00 69.07 124 ILE A O 1
ATOM 1033 N N . ALA A 1 149 ? 24.701 37.659 28.422 1.00 69.54 125 ALA A N 1
ATOM 1034 C CA . ALA A 1 149 ? 24.573 37.690 29.868 1.00 70.24 125 ALA A CA 1
ATOM 1035 C C . ALA A 1 149 ? 25.589 38.572 30.573 1.00 70.66 125 ALA A C 1
ATOM 1036 O O . ALA A 1 149 ? 26.761 38.578 30.224 1.00 70.42 125 ALA A O 1
ATOM 1038 N N . LEU A 1 150 ? 25.130 39.286 31.589 1.00 71.44 126 LEU A N 1
ATOM 1039 C CA . LEU A 1 150 ? 26.005 40.127 32.388 1.00 72.43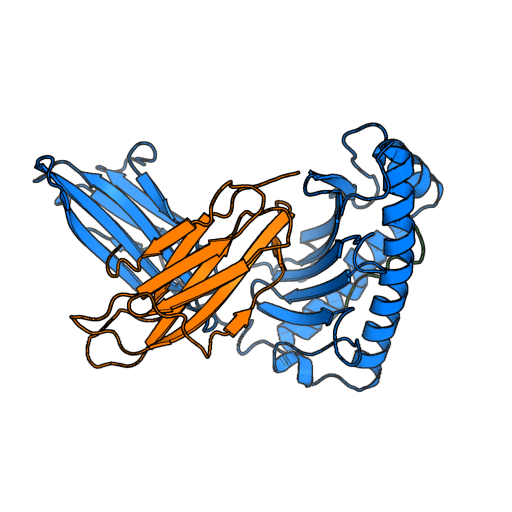 126 LEU A CA 1
ATOM 1040 C C . LEU A 1 150 ? 26.748 39.235 33.375 1.00 73.93 126 LEU A C 1
ATOM 1041 O O . LEU A 1 150 ? 26.152 38.801 34.351 1.00 74.97 126 LEU A O 1
ATOM 1046 N N . ASN A 1 151 ? 28.024 38.936 33.112 1.00 74.52 127 ASN A N 1
ATOM 1047 C CA . ASN A 1 151 ? 28.814 38.098 33.998 1.00 75.58 127 ASN A CA 1
ATOM 1048 C C . ASN A 1 151 ? 28.574 38.460 35.475 1.00 77.34 127 ASN A C 1
ATOM 1049 O O . ASN A 1 151 ? 28.183 39.581 35.794 1.00 77.20 127 ASN A O 1
ATOM 1054 N N . GLU A 1 152 ? 28.936 37.545 36.368 1.00 79.52 128 GLU A N 1
ATOM 1055 C CA . GLU A 1 152 ? 28.789 37.740 37.812 1.00 82.14 128 GLU A CA 1
ATOM 1056 C C . GLU A 1 152 ? 29.598 38.940 38.331 1.00 83.30 128 GLU A C 1
ATOM 1057 O O . GLU A 1 152 ? 29.294 39.511 39.368 1.00 82.88 128 GLU A O 1
ATOM 1063 N N . ASP A 1 153 ? 30.615 39.336 37.576 1.00 85.55 129 ASP A N 1
ATOM 1064 C CA . ASP A 1 153 ? 31.440 40.498 37.886 1.00 87.27 129 ASP A CA 1
ATOM 1065 C C . ASP A 1 153 ? 30.656 41.789 37.753 1.00 88.39 129 ASP A C 1
ATOM 1066 O O . ASP A 1 153 ? 31.001 42.795 38.350 1.00 88.05 129 ASP A O 1
ATOM 1071 N N . LEU A 1 154 ? 29.585 41.741 36.962 1.00 90.22 130 LEU A N 1
ATOM 1072 C CA . LEU A 1 154 ? 28.671 42.862 36.722 1.00 91.86 130 LEU A CA 1
ATOM 1073 C C . LEU A 1 154 ? 29.408 44.034 36.094 1.00 93.69 130 LEU A C 1
ATOM 1074 O O . LEU A 1 154 ? 29.271 45.189 36.488 1.00 93.18 130 LEU A O 1
ATOM 1079 N N . LYS A 1 155 ? 30.148 43.695 35.048 1.00 96.40 131 LYS A N 1
ATOM 1080 C CA . LYS A 1 155 ? 30.981 44.624 34.316 1.00 98.51 131 LYS A CA 1
ATOM 1081 C C . LYS A 1 155 ? 31.168 44.240 32.850 1.00 99.70 131 LYS A C 1
ATOM 1082 O O . LYS A 1 155 ? 31.195 45.103 31.977 1.00 99.40 131 LYS A O 1
ATOM 1088 N N . THR A 1 156 ? 31.321 42.945 32.600 1.00 101.47 132 THR A N 1
ATOM 1089 C CA . THR A 1 156 ? 31.562 42.426 31.256 1.00 103.70 132 THR A CA 1
ATOM 1090 C C . THR A 1 156 ? 30.439 41.490 30.817 1.00 105.28 132 THR A C 1
ATOM 1091 O O . THR A 1 156 ? 29.758 40.924 31.660 1.00 105.54 132 THR A O 1
ATOM 1095 N N . TRP A 1 157 ? 30.244 41.323 29.512 1.00 107.37 133 TRP A N 1
ATOM 1096 C CA . TRP A 1 157 ? 29.185 40.452 29.004 1.00 109.72 133 TRP A CA 1
ATOM 1097 C C . TRP A 1 157 ? 29.740 39.093 28.625 1.00 111.03 133 TRP A C 1
ATOM 1098 O O . TRP A 1 157 ? 30.928 38.842 28.796 1.00 111.32 133 TRP A O 1
ATOM 1109 N N . THR A 1 158 ? 28.872 38.220 28.124 1.00 112.22 134 THR A N 1
ATOM 1110 C CA . THR A 1 158 ? 29.266 36.896 27.664 1.00 113.54 134 THR A CA 1
ATOM 1111 C C . THR A 1 158 ? 28.244 36.493 26.620 1.00 114.74 134 THR A C 1
ATOM 1112 O O . THR A 1 158 ? 27.061 36.384 26.939 1.00 115.12 134 THR A O 1
ATOM 1116 N N . ALA A 1 159 ? 28.683 36.317 25.371 1.00 115.84 135 ALA A N 1
ATOM 1117 C CA . ALA A 1 159 ? 27.763 35.927 24.305 1.00 117.13 135 ALA A CA 1
ATOM 1118 C C . ALA A 1 159 ? 28.208 34.620 23.671 1.00 118.14 135 ALA A C 1
ATOM 1119 O O . ALA A 1 159 ? 29.351 34.200 23.878 1.00 118.09 135 ALA A O 1
ATOM 1121 N N . ALA A 1 160 ? 27.333 33.991 22.886 1.00 119.35 136 ALA A N 1
ATOM 1122 C CA . ALA A 1 160 ? 27.684 32.715 22.287 1.00 120.81 136 ALA A CA 1
ATOM 1123 C C . ALA A 1 160 ? 27.127 32.480 20.869 1.00 121.52 136 ALA A C 1
ATOM 1124 O O . ALA A 1 160 ? 26.330 31.603 20.589 1.00 121.71 136 ALA A O 1
ATOM 1126 N N . ASP A 1 161 ? 27.591 33.313 19.975 1.00 122.31 137 ASP A N 1
ATOM 1127 C CA . ASP A 1 161 ? 27.348 33.311 18.546 1.00 123.06 137 ASP A CA 1
ATOM 1128 C C . ASP A 1 161 ? 28.250 34.426 18.050 1.00 123.56 137 ASP A C 1
ATOM 1129 O O . ASP A 1 161 ? 29.288 34.661 18.673 1.00 123.66 137 ASP A O 1
ATOM 1134 N N . MET A 1 162 ? 27.915 35.102 16.953 1.00 124.16 138 MET A N 1
ATOM 1135 C CA . MET A 1 162 ? 28.728 36.239 16.529 1.00 124.64 138 MET A CA 1
ATOM 1136 C C . MET A 1 162 ? 27.771 37.377 16.217 1.00 124.67 138 MET A C 1
ATOM 1137 O O . MET A 1 162 ? 28.123 38.373 15.590 1.00 125.53 138 MET A O 1
ATOM 1142 N N . ALA A 1 163 ? 26.532 37.190 16.663 1.00 124.26 139 ALA A N 1
ATOM 1143 C CA . ALA A 1 163 ? 25.467 38.168 16.479 1.00 124.03 139 ALA A CA 1
ATOM 1144 C C . ALA A 1 163 ? 25.261 38.944 17.770 1.00 123.93 139 ALA A C 1
ATOM 1145 O O . ALA A 1 163 ? 24.872 40.109 17.767 1.00 123.78 139 ALA A O 1
ATOM 1147 N N . ALA A 1 164 ? 25.545 38.272 18.878 1.00 123.88 140 ALA A N 1
ATOM 1148 C CA . ALA A 1 164 ? 25.409 38.837 20.218 1.00 123.53 140 ALA A CA 1
ATOM 1149 C C . ALA A 1 164 ? 26.733 39.451 20.686 1.00 123.26 140 ALA A C 1
ATOM 1150 O O . ALA A 1 164 ? 26.825 40.077 21.740 1.00 122.65 140 ALA A O 1
ATOM 1152 N N . GLN A 1 165 ? 27.757 39.273 19.859 1.00 123.54 141 GLN A N 1
ATOM 1153 C CA . GLN A 1 165 ? 29.061 39.900 20.097 1.00 123.52 141 GLN A CA 1
ATOM 1154 C C . GLN A 1 165 ? 28.892 41.314 19.507 1.00 123.05 141 GLN A C 1
ATOM 1155 O O . GLN A 1 165 ? 29.456 42.287 19.984 1.00 122.52 141 GLN A O 1
ATOM 1161 N N . ILE A 1 166 ? 28.009 41.392 18.518 1.00 122.68 142 ILE A N 1
ATOM 1162 C CA . ILE A 1 166 ? 27.592 42.659 17.917 1.00 122.55 142 ILE A CA 1
ATOM 1163 C C . ILE A 1 166 ? 26.869 43.440 19.029 1.00 122.46 142 ILE A C 1
ATOM 1164 O O . ILE A 1 166 ? 27.081 44.633 19.195 1.00 122.47 142 ILE A O 1
ATOM 1169 N N . THR A 1 167 ? 26.035 42.739 19.790 1.00 122.55 143 THR A N 1
ATOM 1170 C CA . THR A 1 167 ? 25.307 43.316 20.919 1.00 122.51 143 THR A CA 1
ATOM 1171 C C . THR A 1 167 ? 26.285 43.605 22.058 1.00 122.93 143 THR A C 1
ATOM 1172 O O . THR A 1 167 ? 26.183 44.634 22.725 1.00 122.54 143 THR A O 1
ATOM 1176 N N . ARG A 1 168 ? 27.227 42.691 22.282 1.00 123.91 144 ARG A N 1
ATOM 1177 C CA . ARG A 1 168 ? 28.237 42.896 23.315 1.00 124.67 144 ARG A CA 1
ATOM 1178 C C . ARG A 1 168 ? 29.040 44.133 22.935 1.00 124.99 144 ARG A C 1
ATOM 1179 O O . ARG A 1 168 ? 29.149 45.058 23.734 1.00 124.66 144 ARG A O 1
ATOM 1187 N N . ARG A 1 169 ? 29.550 44.170 21.703 1.00 125.32 145 ARG A N 1
ATOM 1188 C CA . ARG A 1 169 ? 30.305 45.331 21.229 1.00 126.04 145 ARG A CA 1
ATOM 1189 C C . ARG A 1 169 ? 29.467 46.590 21.440 1.00 124.73 145 ARG A C 1
ATOM 1190 O O . ARG A 1 169 ? 29.852 47.470 22.203 1.00 125.88 145 ARG A O 1
ATOM 1198 N N . LYS A 1 170 ? 28.298 46.646 20.816 1.00 124.62 146 LYS A N 1
ATOM 1199 C CA . LYS A 1 170 ? 27.377 47.765 20.962 1.00 124.01 146 LYS A CA 1
ATOM 1200 C C . LYS A 1 170 ? 27.227 48.249 22.410 1.00 123.31 146 LYS A C 1
ATOM 1201 O O . LYS A 1 170 ? 27.534 49.397 22.707 1.00 122.01 146 LYS A O 1
ATOM 1207 N N . TRP A 1 171 ? 26.753 47.381 23.299 1.00 121.93 147 TRP A N 1
ATOM 1208 C CA . TRP A 1 171 ? 26.538 47.733 24.700 1.00 121.39 147 TRP A CA 1
ATOM 1209 C C . TRP A 1 171 ? 27.805 48.035 25.481 1.00 120.57 147 TRP A C 1
ATOM 1210 O O . TRP A 1 171 ? 27.782 48.904 26.348 1.00 119.69 147 TRP A O 1
ATOM 1221 N N . GLU A 1 172 ? 28.891 47.306 25.212 1.00 119.60 148 GLU A N 1
ATOM 1222 C CA . GLU A 1 172 ? 30.157 47.519 25.913 1.00 118.96 148 GLU A CA 1
ATOM 1223 C C . GLU A 1 172 ? 30.665 48.936 25.664 1.00 118.31 148 GLU A C 1
ATOM 1224 O O . GLU A 1 172 ? 31.104 49.614 26.588 1.00 117.98 148 GLU A O 1
ATOM 1230 N N . GLN A 1 173 ? 30.557 49.386 24.421 1.00 117.21 149 GLN A N 1
ATOM 1231 C CA . GLN A 1 173 ? 30.936 50.737 24.030 1.00 116.38 149 GLN A CA 1
ATOM 1232 C C . GLN A 1 173 ? 30.125 51.795 24.796 1.00 114.91 149 GLN A C 1
ATOM 1233 O O . GLN A 1 173 ? 30.666 52.813 25.207 1.00 114.76 149 GLN A O 1
ATOM 1239 N N . ALA A 1 174 ? 28.833 51.557 24.963 1.00 112.98 150 ALA A N 1
ATOM 1240 C CA . ALA A 1 174 ? 27.924 52.482 25.621 1.00 110.88 150 ALA A CA 1
ATOM 1241 C C . ALA A 1 174 ? 27.990 52.593 27.140 1.00 109.26 150 ALA A C 1
ATOM 1242 O O . ALA A 1 174 ? 27.458 53.558 27.680 1.00 108.87 150 ALA A O 1
ATOM 1244 N N . GLY A 1 175 ? 28.574 51.616 27.840 1.00 107.23 151 GLY A N 1
ATOM 1245 C CA . GLY A 1 175 ? 28.626 51.681 29.297 1.00 105.00 151 GLY A CA 1
ATOM 1246 C C . GLY A 1 175 ? 27.330 51.190 29.936 1.00 103.25 151 GLY A C 1
ATOM 1247 O O . GLY A 1 175 ? 26.916 51.660 30.999 1.00 102.73 151 GLY A O 1
ATOM 1248 N N . ALA A 1 176 ? 26.694 50.221 29.288 1.00 101.33 152 ALA A N 1
ATOM 1249 C CA . ALA A 1 176 ? 25.452 49.635 29.767 1.00 100.12 152 ALA A CA 1
ATOM 1250 C C . ALA A 1 176 ? 25.560 49.026 31.173 1.00 98.86 152 ALA A C 1
ATOM 1251 O O . ALA A 1 176 ? 24.769 49.357 32.047 1.00 98.81 152 ALA A O 1
ATOM 1253 N N . ALA A 1 177 ? 26.548 48.168 31.408 1.00 96.98 153 ALA A N 1
ATOM 1254 C CA . ALA A 1 177 ? 26.731 47.526 32.704 1.0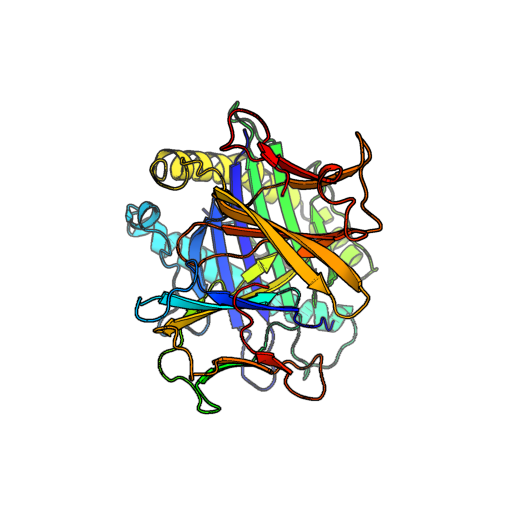0 95.14 153 ALA A CA 1
ATOM 1255 C C . ALA A 1 177 ? 26.647 48.437 33.924 1.00 93.74 153 ALA A C 1
ATOM 1256 O O . ALA A 1 177 ? 26.063 48.030 34.908 1.00 93.11 153 ALA A O 1
ATOM 1258 N N . GLU A 1 178 ? 27.229 49.641 33.893 1.00 92.30 154 GLU A N 1
ATOM 1259 C CA . GLU A 1 178 ? 27.168 50.513 35.071 1.00 90.53 154 GLU A CA 1
ATOM 1260 C C . GLU A 1 178 ? 25.739 50.691 35.570 1.00 87.78 154 GLU A C 1
ATOM 1261 O O . GLU A 1 178 ? 25.426 50.326 36.695 1.00 87.40 154 GLU A O 1
ATOM 1267 N N . ARG A 1 179 ? 24.869 51.230 34.726 1.00 84.81 155 ARG A N 1
ATOM 1268 C CA . ARG A 1 179 ? 23.470 51.446 35.081 1.00 82.05 155 ARG A CA 1
ATOM 1269 C C . ARG A 1 179 ? 22.784 50.153 35.503 1.00 78.04 155 ARG A C 1
ATOM 1270 O O . ARG A 1 179 ? 22.033 50.155 36.463 1.00 76.81 155 ARG A O 1
ATOM 1278 N N . ASP A 1 180 ? 23.040 49.066 34.777 1.00 74.51 156 ASP A N 1
ATOM 1279 C CA . ASP A 1 180 ? 22.478 47.751 35.075 1.00 71.82 156 ASP A CA 1
ATOM 1280 C C . ASP A 1 180 ? 22.977 47.292 36.434 1.00 72.17 156 ASP A C 1
ATOM 1281 O O . ASP A 1 180 ? 22.185 46.988 37.338 1.00 71.29 156 ASP A O 1
ATOM 1286 N N . ARG A 1 181 ? 24.295 47.369 36.603 1.00 72.66 157 ARG A N 1
ATOM 1287 C CA . ARG A 1 181 ? 24.927 46.996 37.851 1.00 73.00 157 ARG A CA 1
ATOM 1288 C C . ARG A 1 181 ? 24.529 47.930 38.985 1.00 71.32 157 ARG A C 1
ATOM 1289 O O . ARG A 1 181 ? 24.622 47.531 40.126 1.00 72.58 157 ARG A O 1
ATOM 1297 N N . ALA A 1 182 ? 24.021 49.133 38.699 1.00 68.87 158 ALA A N 1
ATOM 1298 C CA . ALA A 1 182 ? 23.553 50.030 39.758 1.00 66.79 158 ALA A CA 1
ATOM 1299 C C . ALA A 1 182 ? 22.168 49.588 40.243 1.00 66.06 158 ALA A C 1
ATOM 1300 O O . ALA A 1 182 ? 21.849 49.739 41.422 1.00 66.10 158 ALA A O 1
ATOM 1302 N N . TYR A 1 183 ? 21.347 49.064 39.338 1.00 64.44 159 TYR A N 1
ATOM 1303 C CA . TYR A 1 183 ? 20.030 48.562 39.699 1.00 62.49 159 TYR A CA 1
ATOM 1304 C C . TYR A 1 183 ? 20.169 47.234 40.474 1.00 62.58 159 TYR A C 1
ATOM 1305 O O . TYR A 1 183 ? 19.433 46.990 41.423 1.00 62.62 159 TYR A O 1
ATOM 1314 N N . LEU A 1 184 ? 21.024 46.329 40.013 1.00 62.85 160 LEU A N 1
ATOM 1315 C CA . LEU A 1 184 ? 21.225 45.066 40.710 1.00 63.63 160 LEU A CA 1
ATOM 1316 C C . LEU A 1 184 ? 21.801 45.298 42.114 1.00 65.39 160 LEU A C 1
ATOM 1317 O O . LEU A 1 184 ? 21.363 44.630 43.057 1.00 65.36 160 LEU A O 1
ATOM 1322 N N . GLU A 1 185 ? 22.719 46.259 42.280 1.00 65.57 161 GLU A N 1
ATOM 1323 C CA . GLU A 1 185 ? 23.311 46.494 43.597 1.00 66.09 161 GLU A CA 1
ATOM 1324 C C . GLU A 1 185 ? 22.510 47.425 44.488 1.00 65.85 161 GLU A C 1
ATOM 1325 O O . GLU A 1 185 ? 22.577 47.306 45.703 1.00 66.74 161 GLU A O 1
ATOM 1331 N N . GLY A 1 186 ? 21.751 48.338 43.887 1.00 65.08 162 GLY A N 1
ATOM 1332 C CA . GLY A 1 186 ? 20.984 49.305 44.648 1.00 63.89 162 GLY A CA 1
ATOM 1333 C C . GLY A 1 186 ? 19.515 49.017 44.898 1.00 62.95 162 GLY A C 1
ATOM 1334 O O . GLY A 1 186 ? 19.148 48.405 45.879 1.00 64.32 162 GLY A O 1
ATOM 1335 N N . GLU A 1 187 ? 18.667 49.483 44.001 1.00 62.81 163 GLU A N 1
ATOM 1336 C CA . GLU A 1 187 ? 17.207 49.346 44.055 1.00 61.69 163 GLU A CA 1
ATOM 1337 C C . GLU A 1 187 ? 16.668 47.935 44.233 1.00 60.36 163 GLU A C 1
ATOM 1338 O O . GLU A 1 187 ? 15.684 47.733 44.932 1.00 58.44 163 GLU A O 1
ATOM 1344 N N . CYS A 1 188 ? 17.238 46.975 43.524 1.00 59.64 164 CYS A N 1
ATOM 1345 C CA . CYS A 1 188 ? 16.783 45.592 43.624 1.00 60.33 164 CYS A CA 1
ATOM 1346 C C . CYS A 1 188 ? 16.831 45.140 45.102 1.00 61.22 164 CYS A C 1
ATOM 1347 O O . CYS A 1 188 ? 15.826 44.727 45.676 1.00 58.55 164 CYS A O 1
ATOM 1350 N N . VAL A 1 189 ? 17.987 45.328 45.724 1.00 63.94 165 VAL A N 1
ATOM 1351 C CA . VAL A 1 189 ? 18.244 45.004 47.129 1.00 65.91 165 VAL A CA 1
ATOM 1352 C C . VAL A 1 189 ? 17.263 45.679 48.078 1.00 67.51 165 VAL A C 1
ATOM 1353 O O . VAL A 1 189 ? 16.611 44.996 48.865 1.00 67.54 165 VAL A O 1
ATOM 1357 N N . GLU A 1 190 ? 17.125 47.003 47.986 1.00 69.47 166 GLU A N 1
ATOM 1358 C CA . GLU A 1 190 ? 16.204 47.701 48.874 1.00 70.93 166 GLU A CA 1
ATOM 1359 C C . GLU A 1 190 ? 14.767 47.265 48.671 1.00 71.18 166 GLU A C 1
ATOM 1360 O O . GLU A 1 190 ? 14.029 47.096 49.648 1.00 70.82 166 GLU A O 1
ATOM 1366 N N . TRP A 1 191 ? 14.344 47.120 47.418 1.00 71.12 167 TRP A N 1
ATOM 1367 C CA . TRP A 1 191 ? 12.975 46.693 47.164 1.00 71.01 167 TRP A CA 1
ATOM 1368 C C . TRP A 1 191 ? 12.773 45.272 47.652 1.00 69.91 167 TRP A C 1
ATOM 1369 O O . TRP A 1 191 ? 11.740 44.996 48.259 1.00 68.54 167 TRP A O 1
ATOM 1380 N N . LEU A 1 192 ? 13.771 44.397 47.451 1.00 70.16 168 LEU A N 1
ATOM 1381 C CA . LEU A 1 192 ? 13.656 43.027 47.963 1.00 70.34 168 LEU A CA 1
ATOM 1382 C C . LEU A 1 192 ? 13.564 43.136 49.479 1.00 71.21 168 LEU A C 1
ATOM 1383 O O . LEU A 1 192 ? 12.604 42.643 50.079 1.00 69.64 168 LEU A O 1
ATOM 1388 N N . ARG A 1 193 ? 14.491 43.907 50.057 1.00 72.92 169 ARG A N 1
ATOM 1389 C CA . ARG A 1 193 ? 14.504 44.150 51.498 1.00 74.61 169 ARG A CA 1
ATOM 1390 C C . ARG A 1 193 ? 13.140 44.598 52.001 1.00 73.64 169 ARG A C 1
ATOM 1391 O O . ARG A 1 193 ? 12.714 44.160 53.058 1.00 74.45 169 ARG A O 1
ATOM 1399 N N . ARG A 1 194 ? 12.484 45.506 51.285 1.00 73.00 170 ARG A N 1
ATOM 1400 C CA . ARG A 1 194 ? 11.159 45.962 51.666 1.00 72.62 170 ARG A CA 1
ATOM 1401 C C . ARG A 1 194 ? 10.153 44.851 51.429 1.00 72.08 170 ARG A C 1
ATOM 1402 O O . ARG A 1 194 ? 9.332 44.613 52.310 1.00 70.68 170 ARG A O 1
ATOM 1410 N N . TYR A 1 195 ? 10.191 44.187 50.267 1.00 71.04 171 TYR A N 1
ATOM 1411 C CA . TYR A 1 195 ? 9.241 43.106 50.023 1.00 70.04 171 TYR A CA 1
ATOM 1412 C C . TYR A 1 195 ? 9.381 41.993 51.068 1.00 69.11 171 TYR A C 1
ATOM 1413 O O . TYR A 1 195 ? 8.373 41.531 51.601 1.00 67.76 171 TYR A O 1
ATOM 1422 N N . LEU A 1 196 ? 10.609 41.549 51.346 1.00 69.36 172 LEU A N 1
ATOM 1423 C CA . LEU A 1 196 ? 10.829 40.487 52.328 1.00 70.22 172 LEU A CA 1
ATOM 1424 C C . LEU A 1 196 ? 10.211 40.818 53.682 1.00 71.97 172 LEU A C 1
ATOM 1425 O O . LEU A 1 196 ? 9.483 40.010 54.249 1.00 71.76 172 LEU A O 1
ATOM 1430 N N . LYS A 1 197 ? 10.477 42.021 54.178 1.00 74.27 173 LYS A N 1
ATOM 1431 C CA . LYS A 1 197 ? 9.944 42.477 55.444 1.00 76.81 173 LYS A CA 1
ATOM 1432 C C . LYS A 1 197 ? 8.436 42.717 55.427 1.00 78.19 173 LYS A C 1
ATOM 1433 O O . LYS A 1 197 ? 7.832 42.636 56.484 1.00 79.38 173 LYS A O 1
ATOM 1439 N N . ASN A 1 198 ? 7.823 42.982 54.264 1.00 78.81 174 ASN A N 1
ATOM 1440 C CA . ASN A 1 198 ? 6.396 43.221 54.199 1.00 79.99 174 ASN A CA 1
ATOM 1441 C C . ASN A 1 198 ? 5.583 41.952 53.832 1.00 80.90 174 ASN A C 1
ATOM 1442 O O . ASN A 1 198 ? 4.353 42.012 53.766 1.00 80.69 174 ASN A O 1
ATOM 1447 N N . GLY A 1 199 ? 6.269 40.874 53.453 1.00 81.29 175 GLY A N 1
ATOM 1448 C CA . GLY A 1 199 ? 5.591 39.645 53.070 1.00 82.10 175 GLY A CA 1
ATOM 1449 C C . GLY A 1 199 ? 6.083 38.515 53.960 1.00 82.83 175 GLY A C 1
ATOM 1450 O O . GLY A 1 199 ? 6.049 37.335 53.599 1.00 82.49 175 GLY A O 1
ATOM 1451 N N . ASN A 1 200 ? 6.499 38.881 55.164 1.00 83.21 176 ASN A N 1
ATOM 1452 C CA . ASN A 1 200 ? 7.026 37.939 56.124 1.00 83.02 176 ASN A CA 1
ATOM 1453 C C . ASN A 1 200 ? 6.077 36.852 56.598 1.00 81.69 176 ASN A C 1
ATOM 1454 O O . ASN A 1 200 ? 6.567 35.883 57.131 1.00 81.82 176 ASN A O 1
ATOM 1459 N N . ALA A 1 201 ? 4.753 36.984 56.446 1.00 79.78 177 ALA A N 1
ATOM 1460 C CA . ALA A 1 201 ? 3.834 35.944 56.923 1.00 78.53 177 ALA A CA 1
ATOM 1461 C C . ALA A 1 201 ? 3.553 34.858 55.858 1.00 77.78 177 ALA A C 1
ATOM 1462 O O . ALA A 1 201 ? 2.715 33.970 56.007 1.00 78.16 177 ALA A O 1
ATOM 1464 N N . THR A 1 202 ? 4.236 34.976 54.740 1.00 75.63 178 THR A N 1
ATOM 1465 C CA . THR A 1 202 ? 4.115 34.025 53.631 1.00 74.02 178 THR A CA 1
ATOM 1466 C C . THR A 1 202 ? 5.526 33.724 53.160 1.00 72.83 178 THR A C 1
ATOM 1467 O O . THR A 1 202 ? 6.015 32.609 53.319 1.00 72.53 178 THR A O 1
ATOM 1471 N N . LEU A 1 203 ? 6.211 34.778 52.713 1.00 70.23 179 LEU A N 1
ATOM 1472 C CA . LEU A 1 203 ? 7.575 34.677 52.201 1.00 69.24 179 LEU A CA 1
ATOM 1473 C C . LEU A 1 203 ? 8.418 34.036 53.272 1.00 68.72 179 LEU A C 1
ATOM 1474 O O . LEU A 1 203 ? 9.170 33.081 53.022 1.00 67.83 179 LEU A O 1
ATOM 1479 N N . LEU A 1 204 ? 8.238 34.577 54.474 1.00 69.07 180 LEU A N 1
ATOM 1480 C CA . LEU A 1 204 ? 8.836 34.022 55.646 1.00 69.84 180 LEU A CA 1
ATOM 1481 C C . LEU A 1 204 ? 7.761 33.070 56.282 1.00 70.17 180 LEU A C 1
ATOM 1482 O O . LEU A 1 204 ? 6.738 33.358 56.889 1.00 69.40 180 LEU A O 1
ATOM 1487 N N . ARG A 1 205 ? 8.076 31.855 55.970 1.00 69.64 181 ARG A N 1
ATO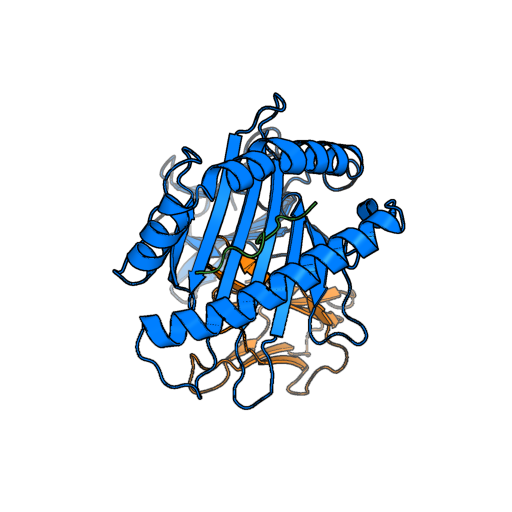M 1488 C CA . ARG A 1 205 ? 7.446 30.596 56.329 1.00 69.19 181 ARG A CA 1
ATOM 1489 C C . ARG A 1 205 ? 8.307 29.472 55.716 1.00 68.43 181 ARG A C 1
ATOM 1490 O O . ARG A 1 205 ? 9.017 29.683 54.735 1.00 68.10 181 ARG A O 1
ATOM 1498 N N . THR A 1 206 ? 8.423 28.371 56.453 1.00 66.79 182 THR A N 1
ATOM 1499 C CA . THR A 1 206 ? 9.158 27.199 55.980 1.00 66.04 182 THR A CA 1
ATOM 1500 C C . THR A 1 206 ? 8.260 26.037 56.296 1.00 64.60 182 THR A C 1
ATOM 1501 O O . THR A 1 206 ? 8.015 25.791 57.482 1.00 65.44 182 THR A O 1
ATOM 1505 N N . ASP A 1 207 ? 7.663 25.406 55.268 1.00 61.86 183 ASP A N 1
ATOM 1506 C CA . ASP A 1 207 ? 6.830 24.251 55.552 1.00 58.85 183 ASP A CA 1
ATOM 1507 C C . ASP A 1 207 ? 7.618 23.014 55.181 1.00 56.28 183 ASP A C 1
ATOM 1508 O O . ASP A 1 207 ? 8.127 22.896 54.072 1.00 55.81 183 ASP A O 1
ATOM 1513 N N . PRO A 1 208 ? 7.846 22.140 56.174 1.00 54.21 184 PRO A N 1
ATOM 1514 C CA . PRO A 1 208 ? 8.596 20.920 55.922 1.00 52.31 184 PRO A CA 1
ATOM 1515 C C . PRO A 1 208 ? 7.745 19.965 55.104 1.00 50.24 184 PRO A C 1
ATOM 1516 O O . PRO A 1 208 ? 6.521 20.037 55.123 1.00 50.09 184 PRO A O 1
ATOM 1520 N N . PRO A 1 209 ? 8.391 19.076 54.353 1.00 48.12 185 PRO A N 1
ATOM 1521 C CA . PRO A 1 209 ? 7.637 18.122 53.541 1.00 48.03 185 PRO A CA 1
ATOM 1522 C C . PRO A 1 209 ? 7.010 17.018 54.389 1.00 48.33 185 PRO A C 1
ATOM 1523 O O . PRO A 1 209 ? 7.643 16.592 55.344 1.00 48.31 185 PRO A O 1
ATOM 1527 N N . LYS A 1 210 ? 5.801 16.533 54.085 1.00 49.48 186 LYS A N 1
ATOM 1528 C CA . LYS A 1 210 ? 5.374 15.335 54.813 1.00 49.12 186 LYS A CA 1
ATOM 1529 C C . LYS A 1 210 ? 5.899 14.232 53.884 1.00 47.86 186 LYS A C 1
ATOM 1530 O O . LYS A 1 210 ? 5.775 14.381 52.674 1.00 47.05 186 LYS A O 1
ATOM 1536 N N . ALA A 1 211 ? 6.597 13.213 54.396 1.00 46.65 187 ALA A N 1
ATOM 1537 C CA . ALA A 1 211 ? 7.126 12.181 53.507 1.00 45.30 187 ALA A CA 1
ATOM 1538 C C . ALA A 1 211 ? 6.634 10.784 53.861 1.00 44.31 187 ALA A C 1
ATOM 1539 O O . ALA A 1 211 ? 6.233 10.522 54.998 1.00 42.32 187 ALA A O 1
ATOM 1541 N N . HIS A 1 212 ? 6.619 9.906 52.868 1.00 43.69 188 HIS A N 1
ATOM 1542 C CA . HIS A 1 212 ? 6.198 8.528 53.055 1.00 44.67 188 HIS A CA 1
ATOM 1543 C C . HIS A 1 212 ? 6.594 7.693 51.860 1.00 45.14 188 HIS A C 1
ATOM 1544 O O . HIS A 1 212 ? 6.845 8.240 50.785 1.00 44.51 188 HIS A O 1
ATOM 1551 N N . VAL A 1 213 ? 6.736 6.386 52.058 1.00 45.37 189 VAL A N 1
ATOM 1552 C CA . VAL A 1 213 ? 7.116 5.508 50.956 1.00 48.80 189 VAL A CA 1
ATOM 1553 C C . VAL A 1 213 ? 5.988 4.569 50.603 1.00 50.39 189 VAL A C 1
ATOM 1554 O O . VAL A 1 213 ? 5.308 4.051 51.508 1.00 50.60 189 VAL A O 1
ATOM 1558 N N . THR A 1 214 ? 5.769 4.375 49.295 1.00 49.99 190 THR A N 1
ATOM 1559 C CA . THR A 1 214 ? 4.731 3.445 48.860 1.00 50.37 190 THR A CA 1
ATOM 1560 C C . THR A 1 214 ? 5.409 2.198 48.289 1.00 52.23 190 THR A C 1
ATOM 1561 O O . THR A 1 214 ? 6.562 2.269 47.900 1.00 50.47 190 THR A O 1
ATOM 1565 N N . HIS A 1 215 ? 4.699 1.071 48.224 1.00 56.13 191 HIS A N 1
ATOM 1566 C CA . HIS A 1 215 ? 5.257 -0.176 47.704 1.00 60.71 191 HIS A CA 1
ATOM 1567 C C . HIS A 1 215 ? 4.486 -0.638 46.452 1.00 62.13 191 HIS A C 1
ATOM 1568 O O . HIS A 1 215 ? 3.261 -0.762 46.478 1.00 60.74 191 HIS A O 1
ATOM 1575 N N . HIS A 1 216 ? 5.169 -0.830 45.333 1.00 65.31 192 HIS A N 1
ATOM 1576 C CA . HIS A 1 216 ? 4.472 -1.266 44.098 1.00 68.80 192 HIS A CA 1
ATOM 1577 C C . HIS A 1 216 ? 4.931 -2.556 43.478 1.00 70.52 192 HIS A C 1
ATOM 1578 O O . HIS A 1 216 ? 5.822 -2.541 42.636 1.00 70.18 192 HIS A O 1
ATOM 1585 N N . ARG A 1 217 ? 4.285 -3.666 43.830 1.00 73.20 193 ARG A N 1
ATOM 1586 C CA . ARG A 1 217 ? 4.621 -4.969 43.254 1.00 77.07 193 ARG A CA 1
ATOM 1587 C C . ARG A 1 217 ? 4.544 -4.966 41.720 1.00 77.06 193 ARG A C 1
ATOM 1588 O O . ARG A 1 217 ? 3.460 -4.967 41.143 1.00 75.71 193 ARG A O 1
ATOM 1596 N N . ARG A 1 218 ? 5.702 -4.989 41.072 1.00 78.25 194 ARG A N 1
ATOM 1597 C CA . ARG A 1 218 ? 5.782 -4.997 39.618 1.00 79.42 194 ARG A CA 1
ATOM 1598 C C . ARG A 1 218 ? 5.514 -6.385 39.036 1.00 80.67 194 ARG A C 1
ATOM 1599 O O . ARG A 1 218 ? 5.823 -7.415 39.637 1.00 80.44 194 ARG A O 1
ATOM 1607 N N . PRO A 1 219 ? 4.978 -6.413 37.806 1.00 81.62 195 PRO A N 1
ATOM 1608 C CA . PRO A 1 219 ? 4.662 -7.673 37.125 1.00 81.99 195 PRO A CA 1
ATOM 1609 C C . PRO A 1 219 ? 5.894 -8.540 36.919 1.00 81.96 195 PRO A C 1
ATOM 1610 O O . PRO A 1 219 ? 5.810 -9.754 37.039 1.00 82.44 195 PRO A O 1
ATOM 1614 N N . GLU A 1 220 ? 7.050 -7.912 36.739 1.00 80.98 196 GLU A N 1
ATOM 1615 C CA . GLU A 1 220 ? 8.319 -8.595 36.569 1.00 79.67 196 GLU A CA 1
ATOM 1616 C C . GLU A 1 220 ? 8.827 -9.351 37.792 1.00 78.14 196 GLU A C 1
ATOM 1617 O O . GLU A 1 220 ? 9.872 -9.962 37.701 1.00 78.18 196 GLU A O 1
ATOM 1623 N N . GLY A 1 221 ? 8.111 -9.307 38.919 1.00 76.57 197 GLY A N 1
ATOM 1624 C CA . GLY A 1 221 ? 8.522 -10.006 40.132 1.00 74.25 197 GLY A CA 1
ATOM 1625 C C . GLY A 1 221 ? 9.323 -9.137 41.085 1.00 72.06 197 GLY A C 1
ATOM 1626 O O . GLY A 1 221 ? 9.779 -9.627 42.118 1.00 72.09 197 GLY A O 1
ATOM 1627 N N . ASP A 1 222 ? 9.489 -7.852 40.770 1.00 69.79 198 ASP A N 1
ATOM 1628 C CA . ASP A 1 222 ? 10.245 -6.967 41.631 1.00 67.89 198 ASP A CA 1
ATOM 1629 C C . ASP A 1 222 ? 9.354 -5.845 42.169 1.00 66.82 198 ASP A C 1
ATOM 1630 O O . ASP A 1 222 ? 8.173 -5.770 41.835 1.00 67.09 198 ASP A O 1
ATOM 1635 N N . VAL A 1 223 ? 9.880 -5.033 43.067 1.00 64.57 199 VAL A N 1
ATOM 1636 C CA . VAL A 1 223 ? 9.102 -3.974 43.701 1.00 63.22 199 VAL A CA 1
ATOM 1637 C C . VAL A 1 223 ? 9.639 -2.586 43.399 1.00 62.06 199 VAL A C 1
ATOM 1638 O O . VAL A 1 223 ? 10.841 -2.340 43.389 1.00 61.94 199 VAL A O 1
ATOM 1642 N N . THR A 1 224 ? 8.700 -1.668 43.227 1.00 60.99 200 THR A N 1
ATOM 1643 C CA . THR A 1 224 ? 9.004 -0.258 43.011 1.00 59.30 200 THR A CA 1
ATOM 1644 C C . THR A 1 224 ? 8.686 0.490 44.306 1.00 57.17 200 THR A C 1
ATOM 1645 O O . THR A 1 224 ? 7.538 0.507 44.763 1.00 56.84 200 THR A O 1
ATOM 1649 N N . LEU A 1 225 ? 9.732 1.019 44.944 1.00 54.32 201 LEU A N 1
ATOM 1650 C CA . LEU A 1 225 ? 9.536 1.775 46.183 1.00 52.36 201 LEU A CA 1
ATOM 1651 C C . LEU A 1 225 ? 9.467 3.226 45.799 1.00 50.67 201 LEU A C 1
ATOM 1652 O O . LEU A 1 225 ? 10.394 3.701 45.138 1.00 50.16 201 LEU A O 1
ATOM 1657 N N . ARG A 1 226 ? 8.393 3.923 46.203 1.00 48.45 202 ARG A N 1
ATOM 1658 C CA . ARG A 1 226 ? 8.238 5.316 45.835 1.00 47.40 202 ARG A CA 1
ATOM 1659 C C . ARG A 1 226 ? 8.297 6.214 47.063 1.00 45.23 202 ARG A C 1
ATOM 1660 O O . ARG A 1 226 ? 7.533 6.043 48.016 1.00 45.54 202 ARG A O 1
ATOM 1668 N N . CYS A 1 227 ? 9.253 7.138 47.044 1.00 42.91 203 CYS A N 1
ATOM 1669 C CA . CYS A 1 227 ? 9.437 8.086 48.138 1.00 42.11 203 CYS A CA 1
ATOM 1670 C C . CYS A 1 227 ? 8.775 9.433 47.829 1.00 39.54 203 CYS A C 1
ATOM 1671 O O . CYS A 1 227 ? 9.170 10.160 46.930 1.00 36.52 203 CYS A O 1
ATOM 1674 N N . TRP A 1 228 ? 7.811 9.793 48.648 1.00 38.57 204 TRP A N 1
ATOM 1675 C CA . TRP A 1 228 ? 7.050 11.015 48.488 1.00 39.74 204 TRP A CA 1
ATOM 1676 C C . TRP A 1 228 ? 7.390 12.116 49.454 1.00 40.44 204 TRP A C 1
ATOM 1677 O O . TRP A 1 228 ? 7.651 11.842 50.621 1.00 40.13 204 TRP A O 1
ATOM 1688 N N . ALA A 1 229 ? 7.310 13.355 48.960 1.00 40.06 205 ALA A N 1
ATOM 1689 C CA . ALA A 1 229 ? 7.443 14.551 49.772 1.00 40.58 205 ALA A CA 1
ATOM 1690 C C . ALA A 1 229 ? 6.334 15.521 49.306 1.00 39.80 205 ALA A C 1
ATOM 1691 O O . ALA A 1 229 ? 6.280 15.933 48.160 1.00 38.75 205 ALA A O 1
ATOM 1693 N N . LEU A 1 230 ? 5.449 15.870 50.232 1.00 40.04 206 LEU A N 1
ATOM 1694 C CA . LEU A 1 230 ? 4.286 16.733 50.019 1.00 39.43 206 LEU A CA 1
ATOM 1695 C C . LEU A 1 230 ? 4.191 17.960 50.971 1.00 39.71 206 LEU A C 1
ATOM 1696 O O . LEU A 1 230 ? 4.698 17.915 52.054 1.00 41.86 206 LEU A O 1
ATOM 1701 N N . GLY A 1 231 ? 3.498 19.029 50.597 1.00 39.70 207 GLY A N 1
ATOM 1702 C CA . GLY A 1 231 ? 3.294 20.181 51.483 1.00 38.98 207 GLY A CA 1
ATOM 1703 C C . GLY A 1 231 ? 4.493 21.030 51.862 1.00 39.89 207 GLY A C 1
ATOM 1704 O O . GLY A 1 231 ? 4.472 21.724 52.872 1.00 39.61 207 GLY A O 1
ATOM 1705 N N . PHE A 1 232 ? 5.537 21.023 51.053 1.00 40.00 208 PHE A N 1
ATOM 1706 C CA . PHE A 1 232 ? 6.733 21.757 51.405 1.00 39.90 208 PHE A CA 1
ATOM 1707 C C . PHE A 1 232 ? 6.919 23.056 50.677 1.00 42.27 208 PHE A C 1
ATOM 1708 O O . PHE A 1 232 ? 6.467 23.247 49.546 1.00 43.54 208 PHE A O 1
ATOM 1716 N N . TYR A 1 233 ? 7.538 23.964 51.410 1.00 42.86 209 TYR A N 1
ATOM 1717 C CA . TYR A 1 233 ? 7.889 25.276 50.987 1.00 45.45 209 TYR A CA 1
ATOM 1718 C C . TYR A 1 233 ? 9.078 25.797 51.809 1.00 47.09 209 TYR A C 1
ATOM 1719 O O . TYR A 1 233 ? 9.126 25.697 53.040 1.00 46.02 209 TYR A O 1
ATOM 1728 N N . PRO A 1 234 ? 10.078 26.365 51.142 1.00 48.25 210 PRO A N 1
ATOM 1729 C CA . PRO A 1 234 ? 10.076 26.572 49.691 1.00 48.31 210 PRO A CA 1
ATOM 1730 C C . PRO A 1 234 ? 10.156 25.284 48.872 1.00 48.56 210 PRO A C 1
ATOM 1731 O O . PRO A 1 234 ? 10.155 24.170 49.390 1.00 48.27 210 PRO A O 1
ATOM 1735 N N . ALA A 1 235 ? 10.279 25.478 47.570 1.00 47.78 211 ALA A N 1
ATOM 1736 C CA . ALA A 1 235 ? 10.309 24.399 46.610 1.00 47.80 211 ALA A CA 1
ATOM 1737 C C . ALA A 1 235 ? 11.605 23.601 46.590 1.00 48.02 211 ALA A C 1
ATOM 1738 O O . ALA A 1 235 ? 11.588 22.481 46.120 1.00 45.93 211 ALA A O 1
ATOM 1740 N N . ASP A 1 236 ? 12.682 24.139 47.172 1.00 4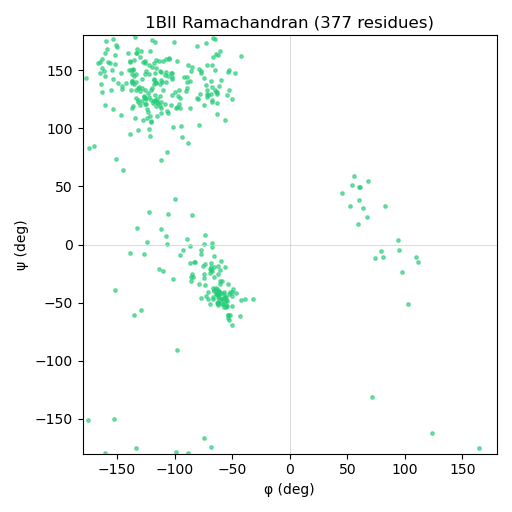8.89 212 ASP A N 1
ATOM 1741 C CA . ASP A 1 236 ? 13.976 23.479 47.259 1.00 49.51 212 ASP A CA 1
ATOM 1742 C C . ASP A 1 236 ? 13.963 22.265 48.165 1.00 47.01 212 ASP A C 1
ATOM 1743 O O . ASP A 1 236 ? 13.625 22.411 49.329 1.00 46.45 212 ASP A O 1
ATOM 1748 N N . ILE A 1 237 ? 14.333 21.093 47.639 1.00 45.05 213 ILE A N 1
ATOM 1749 C CA . ILE A 1 237 ? 14.334 19.851 48.392 1.00 45.63 213 ILE A CA 1
ATOM 1750 C C . ILE A 1 237 ? 15.285 18.804 47.769 1.00 46.35 213 ILE A C 1
ATOM 1751 O O . ILE A 1 237 ? 15.599 18.884 46.594 1.00 43.98 213 ILE A O 1
ATOM 1756 N N . THR A 1 238 ? 15.759 17.829 48.535 1.00 48.36 214 THR A N 1
ATOM 1757 C CA . THR A 1 238 ? 16.599 16.784 47.942 1.00 49.49 214 THR A CA 1
ATOM 1758 C C . THR A 1 238 ? 16.037 15.478 48.427 1.00 49.26 214 THR A C 1
ATOM 1759 O O . THR A 1 238 ? 15.709 15.386 49.596 1.00 48.13 214 THR A O 1
ATOM 1763 N N . LEU A 1 239 ? 15.889 14.510 47.507 1.00 50.98 215 LEU A N 1
ATOM 1764 C CA . LEU A 1 239 ? 15.365 13.184 47.794 1.00 54.68 215 LEU A CA 1
ATOM 1765 C C . LEU A 1 239 ? 16.364 12.150 47.296 1.00 57.30 215 LEU A C 1
ATOM 1766 O O . LEU A 1 239 ? 16.732 12.242 46.128 1.00 58.83 215 LEU A O 1
ATOM 1771 N N . THR A 1 240 ? 16.842 11.199 48.110 1.00 59.78 216 THR A N 1
ATOM 1772 C CA . THR A 1 240 ? 17.782 10.214 47.556 1.00 62.85 216 THR A CA 1
ATOM 1773 C C . THR A 1 240 ? 17.469 8.832 48.091 1.00 65.66 216 THR A C 1
ATOM 1774 O O . THR A 1 240 ? 16.858 8.711 49.149 1.00 65.98 216 THR A O 1
ATOM 1778 N N . TRP A 1 241 ? 17.883 7.799 47.357 1.00 68.21 217 TRP A N 1
ATOM 1779 C CA . TRP A 1 241 ? 17.692 6.425 47.791 1.00 71.81 217 TRP A CA 1
ATOM 1780 C C . TRP A 1 241 ? 19.063 5.828 48.118 1.00 76.07 217 TRP A C 1
ATOM 1781 O O . TRP A 1 241 ? 20.056 6.192 47.492 1.00 75.89 217 TRP A O 1
ATOM 1792 N N . GLN A 1 242 ? 19.107 4.913 49.084 1.00 81.43 218 GLN A N 1
ATOM 1793 C CA . GLN A 1 242 ? 20.350 4.304 49.538 1.00 87.68 218 GLN A CA 1
ATOM 1794 C C . GLN A 1 242 ? 20.313 2.796 49.729 1.00 91.68 218 GLN A C 1
ATOM 1795 O O . GLN A 1 242 ? 19.252 2.219 49.968 1.00 92.17 218 GLN A O 1
ATOM 1801 N N . LEU A 1 243 ? 21.492 2.176 49.718 1.00 96.69 219 LEU A N 1
ATOM 1802 C CA . LEU A 1 243 ? 21.591 0.733 49.923 1.00 101.62 219 LEU A CA 1
ATOM 1803 C C . LEU A 1 243 ? 22.787 0.436 50.833 1.00 105.14 219 LEU A C 1
ATOM 1804 O O . LEU A 1 243 ? 23.919 0.383 50.367 1.00 105.73 219 LEU A O 1
ATOM 1809 N N . ASN A 1 244 ? 22.547 0.306 52.136 1.00 109.26 220 ASN A N 1
ATOM 1810 C CA . ASN A 1 244 ? 23.628 0.066 53.105 1.00 112.97 220 ASN A CA 1
ATOM 1811 C C . ASN A 1 244 ? 24.696 1.156 52.937 1.00 115.03 220 ASN A C 1
ATOM 1812 O O . ASN A 1 244 ? 25.892 0.890 52.806 1.00 115.17 220 ASN A O 1
ATOM 1817 N N . GLY A 1 245 ? 24.221 2.397 52.947 1.00 117.10 221 GLY A N 1
ATOM 1818 C CA . GLY A 1 245 ? 25.081 3.559 52.788 1.00 119.31 221 GLY A CA 1
ATOM 1819 C C . GLY A 1 245 ? 25.659 3.619 51.388 1.00 120.95 221 GLY A C 1
ATOM 1820 O O . GLY A 1 245 ? 26.883 3.667 51.231 1.00 121.03 221 GLY A O 1
ATOM 1821 N N . GLU A 1 246 ? 24.789 3.590 50.376 1.00 122.34 222 GLU A N 1
ATOM 1822 C CA . GLU A 1 246 ? 25.237 3.646 48.987 1.00 123.77 222 GLU A CA 1
ATOM 1823 C C . GLU A 1 246 ? 24.246 4.386 48.095 1.00 124.20 222 GLU A C 1
ATOM 1824 O O . GLU A 1 246 ? 23.151 3.902 47.831 1.00 124.22 222 GLU A O 1
ATOM 1830 N N . GLU A 1 247 ? 24.652 5.559 47.619 1.00 124.75 223 GLU A N 1
ATOM 1831 C CA . GLU A 1 247 ? 23.830 6.380 46.731 1.00 125.14 223 GLU A CA 1
ATOM 1832 C C . GLU A 1 247 ? 23.580 5.645 45.415 1.00 124.90 223 GLU A C 1
ATOM 1833 O O . GLU A 1 247 ? 24.513 5.429 44.640 1.00 125.02 223 GLU A O 1
ATOM 1839 N N . LEU A 1 248 ? 22.333 5.244 45.169 1.00 124.43 224 LEU A N 1
ATOM 1840 C CA . LEU A 1 248 ? 22.012 4.512 43.947 1.00 123.61 224 LEU A CA 1
ATOM 1841 C C . LEU A 1 248 ? 21.238 5.348 42.928 1.00 122.83 224 LEU A C 1
ATOM 1842 O O . LEU A 1 248 ? 20.029 5.215 42.744 1.00 122.73 224 LEU A O 1
ATOM 1847 N N . THR A 1 249 ? 21.978 6.177 42.215 1.00 121.56 225 THR A N 1
ATOM 1848 C CA . THR A 1 249 ? 21.426 7.059 41.189 1.00 120.13 225 THR A CA 1
ATOM 1849 C C . THR A 1 249 ? 21.050 6.283 39.918 1.00 118.47 225 THR A C 1
ATOM 1850 O O . THR A 1 249 ? 20.122 6.651 39.202 1.00 118.32 225 THR A O 1
ATOM 1854 N N . GLN A 1 250 ? 21.758 5.185 39.670 1.00 116.19 226 GLN A N 1
ATOM 1855 C CA . GLN A 1 250 ? 21.469 4.331 38.516 1.00 113.81 226 GLN A CA 1
ATOM 1856 C C . GLN A 1 250 ? 19.971 3.972 38.542 1.00 111.36 226 GLN A C 1
ATOM 1857 O O . GLN A 1 250 ? 19.163 4.419 37.737 1.00 111.21 226 GLN A O 1
ATOM 1863 N N . GLU A 1 251 ? 19.622 3.243 39.573 1.00 107.91 227 GLU A N 1
ATOM 1864 C CA . GLU A 1 251 ? 18.299 2.750 39.894 1.00 104.69 227 GLU A CA 1
ATOM 1865 C C . GLU A 1 251 ? 17.243 3.788 40.273 1.00 101.43 227 GLU A C 1
ATOM 1866 O O . GLU A 1 251 ? 16.142 3.345 40.579 1.00 101.29 227 GLU A O 1
ATOM 1872 N N . MET A 1 252 ? 17.513 5.100 40.285 1.00 96.54 228 MET A N 1
ATOM 1873 C CA . MET A 1 252 ? 16.518 6.056 40.754 1.00 92.20 228 MET A CA 1
ATOM 1874 C C . MET A 1 252 ? 15.881 7.057 39.773 1.00 89.24 228 MET A C 1
ATOM 1875 O O . MET A 1 252 ? 16.499 7.967 39.216 1.00 88.81 228 MET A O 1
ATOM 1880 N N . GLU A 1 253 ? 14.578 6.916 39.681 1.00 84.72 229 GLU A N 1
ATOM 1881 C CA . GLU A 1 253 ? 13.691 7.787 38.908 1.00 80.63 229 GLU A CA 1
ATOM 1882 C C . GLU A 1 253 ? 13.116 8.826 39.874 1.00 77.04 229 GLU A C 1
ATOM 1883 O O . GLU A 1 253 ? 12.690 8.504 40.960 1.00 76.32 229 GLU A O 1
ATOM 1889 N N . LEU A 1 254 ? 13.145 10.091 39.477 1.00 72.31 230 LEU A N 1
ATOM 1890 C CA . LEU A 1 254 ? 12.579 11.156 40.293 1.00 67.66 230 LEU A CA 1
ATOM 1891 C C . LEU A 1 254 ? 11.797 12.106 39.399 1.00 64.12 230 LEU A C 1
ATOM 1892 O O . LEU A 1 254 ? 12.157 12.289 38.251 1.00 64.47 230 LEU A O 1
ATOM 1897 N N . VAL A 1 255 ? 10.715 12.700 39.897 1.00 60.22 231 VAL A N 1
ATOM 1898 C CA . VAL A 1 255 ? 9.975 13.642 39.087 1.00 55.61 231 VAL A CA 1
ATOM 1899 C C . VAL A 1 255 ? 10.376 15.075 39.436 1.00 54.00 231 VAL A C 1
ATOM 1900 O O . VAL A 1 255 ? 10.947 15.407 40.475 1.00 52.04 231 VAL A O 1
ATOM 1904 N N . GLU A 1 256 ? 10.123 15.918 38.474 1.00 51.83 232 GLU A N 1
ATOM 1905 C CA . GLU A 1 256 ? 10.334 17.341 38.581 1.00 50.52 232 GLU A CA 1
ATOM 1906 C C . GLU A 1 256 ? 9.378 17.851 39.687 1.00 48.50 232 GLU A C 1
ATOM 1907 O O . GLU A 1 256 ? 8.211 17.532 39.718 1.00 49.01 232 GLU A O 1
ATOM 1913 N N . THR A 1 257 ? 9.909 18.630 40.612 1.00 45.35 233 THR A N 1
ATOM 1914 C CA . THR A 1 257 ? 9.172 19.249 41.723 1.00 43.40 233 THR A CA 1
ATOM 1915 C C . THR A 1 257 ? 8.002 19.977 41.141 1.00 41.94 233 THR A C 1
ATOM 1916 O O . THR A 1 257 ? 8.208 20.657 40.157 1.00 44.24 233 THR A O 1
ATOM 1920 N N . ARG A 1 258 ? 6.785 19.839 41.675 1.00 39.54 234 ARG A N 1
ATOM 1921 C CA . ARG A 1 258 ? 5.656 20.531 41.052 1.00 37.29 234 ARG A CA 1
ATOM 1922 C C . ARG A 1 258 ? 4.842 21.228 42.130 1.00 35.42 234 ARG A C 1
ATOM 1923 O O . ARG A 1 258 ? 4.883 20.844 43.312 1.00 32.61 234 ARG A O 1
ATOM 1931 N N . PRO A 1 259 ? 3.972 22.158 41.720 1.00 33.50 235 PRO A N 1
ATOM 1932 C CA . PRO A 1 259 ? 3.158 22.870 42.668 1.00 33.59 235 PRO A CA 1
ATOM 1933 C C . PRO A 1 259 ? 1.828 22.159 42.945 1.00 32.87 235 PRO A C 1
ATOM 1934 O O . PRO A 1 259 ? 1.229 21.541 42.079 1.00 33.75 235 PRO A O 1
ATOM 1938 N N . ALA A 1 260 ? 1.366 22.235 44.176 1.00 32.15 236 ALA A N 1
ATOM 1939 C CA . ALA A 1 260 ? 0.070 21.654 44.537 1.00 31.22 236 ALA A CA 1
ATOM 1940 C C . ALA A 1 260 ? -1.036 22.678 44.166 1.00 30.81 236 ALA A C 1
ATOM 1941 O O . ALA A 1 260 ? -2.221 22.387 44.036 1.00 29.52 236 ALA A O 1
ATOM 1943 N N . GLY A 1 261 ? -0.563 23.889 43.931 1.00 31.71 237 GLY A N 1
ATOM 1944 C CA . GLY A 1 261 ? -1.373 25.044 43.576 1.00 32.93 237 GLY A CA 1
ATOM 1945 C C . GLY A 1 261 ? -1.748 25.893 44.779 1.00 32.80 237 GLY A C 1
ATOM 1946 O O . GLY A 1 261 ? -2.352 26.947 44.606 1.00 32.88 237 GLY A O 1
ATOM 1947 N N . ASP A 1 262 ? -1.408 25.481 46.000 1.00 32.46 238 ASP A N 1
ATOM 1948 C CA . ASP A 1 262 ? -1.812 26.285 47.150 1.00 36.58 238 ASP A CA 1
ATOM 1949 C C . ASP A 1 262 ? -0.675 27.039 47.820 1.00 37.85 238 ASP A C 1
ATOM 1950 O O . ASP A 1 262 ? -0.856 27.515 48.941 1.00 39.09 238 ASP A O 1
ATOM 1955 N N . GLY A 1 263 ? 0.513 27.014 47.209 1.00 37.18 239 GLY A N 1
ATOM 1956 C CA . GLY A 1 263 ? 1.679 27.669 47.769 1.00 37.31 239 GLY A CA 1
ATOM 1957 C C . GLY A 1 263 ? 2.661 26.604 48.197 1.00 37.56 239 GLY A C 1
ATOM 1958 O O . GLY A 1 263 ? 3.833 26.921 48.403 1.00 37.12 239 GLY A O 1
ATOM 1959 N N . THR A 1 264 ? 2.217 25.344 48.299 1.00 36.65 240 THR A N 1
ATOM 1960 C CA . THR A 1 264 ? 3.147 24.287 48.687 1.00 36.90 240 THR A CA 1
ATOM 1961 C C . THR A 1 264 ? 3.628 23.487 47.462 1.00 38.33 240 THR A C 1
ATOM 1962 O O . THR A 1 264 ? 3.222 23.769 46.330 1.00 38.35 240 THR A O 1
ATOM 1966 N N . PHE A 1 265 ? 4.559 22.570 47.657 1.00 38.10 241 PHE A N 1
ATOM 1967 C CA . PHE A 1 265 ? 5.104 21.808 46.539 1.00 36.49 241 PHE A CA 1
ATOM 1968 C C . PHE A 1 265 ? 5.162 20.304 46.809 1.00 35.50 241 PHE A C 1
ATOM 1969 O O . PHE A 1 265 ? 4.982 19.849 47.938 1.00 33.83 241 PHE A O 1
ATOM 1977 N N . GLN A 1 266 ? 5.408 19.548 45.747 1.00 34.04 242 GLN A N 1
ATOM 1978 C CA . GLN A 1 266 ? 5.434 18.097 45.791 1.00 34.06 242 GLN A CA 1
ATOM 1979 C C . GLN A 1 266 ? 6.550 17.489 44.955 1.00 34.41 242 GLN A C 1
ATOM 1980 O O . GLN A 1 266 ? 6.947 18.017 43.909 1.00 35.85 242 GLN A O 1
ATOM 1986 N N . LYS A 1 267 ? 7.023 16.331 45.389 1.00 35.71 243 LYS A N 1
ATOM 1987 C CA . LYS A 1 267 ? 8.048 15.631 44.625 1.00 35.49 243 LYS A CA 1
ATOM 1988 C C . LYS A 1 267 ? 8.149 14.185 45.038 1.00 35.56 243 LYS A C 1
ATOM 1989 O O . LYS A 1 267 ? 7.756 13.817 46.138 1.00 36.68 243 LYS A O 1
ATOM 1995 N N . TRP A 1 268 ? 8.567 13.324 44.129 1.00 38.25 244 TRP A N 1
ATOM 1996 C CA . TRP A 1 268 ? 8.742 11.934 44.510 1.00 39.51 244 TRP A CA 1
ATOM 1997 C C . TRP A 1 268 ? 9.988 11.387 43.855 1.00 41.08 244 TRP A C 1
ATOM 1998 O O . TRP A 1 268 ? 10.559 12.049 42.966 1.00 41.51 244 TRP A O 1
ATOM 2009 N N . ALA A 1 269 ? 10.456 10.242 44.347 1.00 41.65 245 ALA A N 1
ATOM 2010 C CA . ALA A 1 269 ? 11.639 9.562 43.801 1.00 42.77 245 ALA A CA 1
ATOM 2011 C C . ALA A 1 269 ? 11.425 8.079 43.929 1.00 43.95 245 ALA A C 1
ATOM 2012 O O . ALA A 1 269 ? 10.983 7.651 45.002 1.00 45.02 245 ALA A O 1
ATOM 2014 N N . SER A 1 270 ? 11.746 7.290 42.892 1.00 45.84 246 SER A N 1
ATOM 2015 C CA . SER A 1 270 ? 11.529 5.851 42.983 1.00 47.94 246 SER A CA 1
ATOM 2016 C C . SER A 1 270 ? 12.739 4.980 42.698 1.00 49.86 246 SER A C 1
ATOM 2017 O O . SER A 1 270 ? 13.644 5.327 41.913 1.00 49.46 246 SER A O 1
ATOM 2020 N N . VAL A 1 271 ? 12.662 3.767 43.219 1.00 52.06 247 VAL A N 1
ATOM 2021 C CA . VAL A 1 271 ? 13.740 2.810 43.011 1.00 54.73 247 VAL A CA 1
ATOM 2022 C C . VAL A 1 271 ? 13.151 1.410 42.822 1.00 56.65 247 VAL A C 1
ATOM 2023 O O . VAL A 1 271 ? 12.161 1.081 43.465 1.00 58.44 247 VAL A O 1
ATOM 2027 N N . VAL A 1 272 ? 13.683 0.627 41.881 1.00 58.95 248 VAL A N 1
ATOM 2028 C CA . VAL A 1 272 ? 13.186 -0.736 41.670 1.00 61.09 248 VAL A CA 1
ATOM 2029 C C . VAL A 1 272 ? 14.110 -1.645 42.478 1.00 63.35 248 VAL A C 1
ATOM 2030 O O . VAL A 1 272 ? 15.318 -1.685 42.257 1.00 62.25 248 VAL A O 1
ATOM 2034 N N . VAL A 1 273 ? 13.515 -2.326 43.452 1.00 65.76 249 VAL A N 1
ATOM 2035 C CA . VAL A 1 273 ? 14.219 -3.218 44.331 1.00 68.26 249 VAL A CA 1
ATOM 2036 C C . VAL A 1 273 ? 13.764 -4.662 44.217 1.00 70.65 249 VAL A C 1
ATOM 2037 O O . VAL A 1 273 ? 12.601 -4.952 43.935 1.00 70.46 249 VAL A O 1
ATOM 2041 N N . PRO A 1 274 ? 14.705 -5.589 44.426 1.00 72.51 250 PRO A N 1
ATOM 2042 C CA . PRO A 1 274 ? 14.378 -7.014 44.357 1.00 73.50 250 PRO A CA 1
ATOM 2043 C C . PRO A 1 274 ? 13.445 -7.269 45.562 1.00 74.14 250 PRO A C 1
ATOM 2044 O O . PRO A 1 274 ? 13.648 -6.729 46.642 1.00 73.65 250 PRO A O 1
ATOM 2048 N N . LEU A 1 275 ? 12.373 -8.015 45.317 1.00 75.87 251 LEU A N 1
ATOM 2049 C CA . LEU A 1 275 ? 11.371 -8.330 46.326 1.00 78.02 251 LEU A CA 1
ATOM 2050 C C . LEU A 1 275 ? 11.984 -9.152 47.442 1.00 79.41 251 LEU A C 1
ATOM 2051 O O . LEU A 1 275 ? 12.529 -10.234 47.196 1.00 79.75 251 LEU A O 1
ATOM 2056 N N . GLY A 1 276 ? 11.902 -8.626 48.665 1.00 79.49 252 GLY A N 1
ATOM 2057 C CA . GLY A 1 276 ? 12.465 -9.309 49.811 1.00 80.54 252 GLY A CA 1
ATOM 2058 C C . GLY A 1 276 ? 13.697 -8.593 50.336 1.00 80.68 252 GLY A C 1
ATOM 2059 O O . GLY A 1 276 ? 14.171 -8.922 51.418 1.00 80.54 252 GLY A O 1
ATOM 2060 N N . LYS A 1 277 ? 14.207 -7.619 49.576 1.00 80.82 253 LYS A N 1
ATOM 2061 C CA . LYS A 1 277 ? 15.369 -6.840 49.986 1.00 81.53 253 LYS A CA 1
ATOM 2062 C C . LYS A 1 277 ? 14.984 -5.387 50.270 1.00 81.12 253 LYS A C 1
ATOM 2063 O O . LYS A 1 277 ? 15.851 -4.538 50.419 1.00 80.83 253 LYS A O 1
ATOM 2069 N N . GLU A 1 278 ? 13.684 -5.113 50.380 1.00 81.32 254 GLU A N 1
ATOM 2070 C CA . GLU A 1 278 ? 13.197 -3.758 50.650 1.00 81.16 254 GLU A CA 1
ATOM 2071 C C . GLU A 1 278 ? 13.817 -3.150 51.899 1.00 80.45 254 GLU A C 1
ATOM 2072 O O . GLU A 1 278 ? 14.379 -2.072 51.832 1.00 80.10 254 GLU A O 1
ATOM 2078 N N . GLN A 1 279 ? 13.750 -3.856 53.026 1.00 79.67 255 GLN A N 1
ATOM 2079 C CA . GLN A 1 279 ? 14.304 -3.388 54.291 1.00 79.11 255 GLN A CA 1
ATOM 2080 C C . GLN A 1 279 ? 15.566 -2.508 54.161 1.00 77.16 255 GLN A C 1
ATOM 2081 O O . GLN A 1 279 ? 15.679 -1.469 54.758 1.00 76.90 255 GLN A O 1
ATOM 2087 N N . LYS A 1 280 ? 16.494 -2.971 53.347 1.00 75.35 256 LYS A N 1
ATOM 2088 C CA . LYS A 1 280 ? 17.780 -2.405 52.997 1.00 73.46 256 LYS A CA 1
ATOM 2089 C C . LYS A 1 280 ? 17.809 -1.100 52.215 1.00 70.73 256 LYS A C 1
ATOM 2090 O O . LYS A 1 280 ? 18.904 -0.562 52.022 1.00 69.68 256 LYS A O 1
ATOM 2096 N N . TYR A 1 281 ? 16.681 -0.611 51.698 1.00 68.15 257 TYR A N 1
ATOM 2097 C CA . TYR A 1 281 ? 16.719 0.652 50.935 1.00 64.99 257 TYR A CA 1
ATOM 2098 C C . TYR A 1 281 ? 16.210 1.803 51.769 1.00 62.82 257 TYR A C 1
ATOM 2099 O O . TYR A 1 281 ? 15.318 1.602 52.603 1.00 62.09 257 TYR A O 1
ATOM 2108 N N . THR A 1 282 ? 16.794 2.988 51.594 1.00 60.13 258 THR A N 1
ATOM 2109 C CA . THR A 1 282 ? 16.353 4.127 52.400 1.00 58.02 258 THR A CA 1
ATOM 2110 C C . THR A 1 282 ? 16.223 5.397 51.602 1.00 55.23 258 THR A C 1
ATOM 2111 O O . THR A 1 282 ? 17.055 5.675 50.751 1.00 53.38 258 THR A O 1
ATOM 2115 N N . CYS A 1 283 ? 15.176 6.166 51.901 1.00 54.18 259 CYS A N 1
ATOM 2116 C CA . CYS A 1 283 ? 14.930 7.442 51.247 1.00 53.16 259 CYS A CA 1
ATOM 2117 C C . CYS A 1 283 ? 15.366 8.531 52.214 1.00 52.71 259 CYS A C 1
ATOM 2118 O O . CYS A 1 283 ? 14.997 8.505 53.377 1.00 51.50 259 CYS A O 1
ATOM 2121 N N . HIS A 1 284 ? 16.197 9.457 51.734 1.00 54.19 260 HIS A N 1
ATOM 2122 C CA . HIS A 1 284 ? 16.717 10.553 52.552 1.00 57.15 260 HIS A CA 1
ATOM 2123 C C . HIS A 1 284 ? 16.050 11.833 52.034 1.00 57.30 260 HIS A C 1
ATOM 2124 O O . HIS A 1 284 ? 15.830 11.989 50.834 1.00 57.27 260 HIS A O 1
ATOM 2131 N N . VAL A 1 285 ? 15.549 12.640 52.963 1.00 56.86 261 VAL A N 1
ATOM 2132 C CA . VAL A 1 285 ? 14.860 13.875 52.628 1.00 55.67 261 VAL A CA 1
ATOM 2133 C C . VAL A 1 285 ? 15.496 15.087 53.291 1.00 56.22 261 VAL A C 1
ATOM 2134 O O . VAL A 1 285 ? 15.466 15.246 54.505 1.00 55.87 261 VAL A O 1
ATOM 2138 N N . GLU A 1 286 ? 16.053 15.961 52.467 1.00 57.66 262 GLU A N 1
ATOM 2139 C CA . GLU A 1 286 ? 16.706 17.171 52.939 1.00 58.87 262 GLU A CA 1
ATOM 2140 C C . GLU A 1 286 ? 15.920 18.429 52.533 1.00 57.45 262 GLU A C 1
ATOM 2141 O O . GLU A 1 286 ? 15.734 18.755 51.371 1.00 58.10 262 GLU A O 1
ATOM 2147 N N . HIS A 1 287 ? 15.454 19.150 53.528 1.00 56.58 263 HIS A N 1
ATOM 2148 C CA . HIS A 1 287 ? 14.685 20.383 53.317 1.00 55.01 263 HIS A CA 1
ATOM 2149 C C . HIS A 1 287 ? 14.983 21.369 54.444 1.00 55.05 263 HIS A C 1
ATOM 2150 O O . HIS A 1 287 ? 15.120 21.002 55.603 1.00 53.88 263 HIS A O 1
ATOM 2157 N N . GLU A 1 288 ? 14.948 22.643 54.103 1.00 55.96 264 GLU A N 1
ATOM 2158 C CA . GLU A 1 288 ? 15.231 23.721 55.035 1.00 58.72 264 GLU A CA 1
ATOM 2159 C C . GLU A 1 288 ? 14.286 23.735 56.251 1.00 59.57 264 GLU A C 1
ATOM 2160 O O . GLU A 1 288 ? 14.670 24.115 57.359 1.00 59.11 264 GLU A O 1
ATOM 2166 N N . GLY A 1 289 ? 13.055 23.296 56.012 1.00 58.85 265 GLY A N 1
ATOM 2167 C CA . GLY A 1 289 ? 12.021 23.215 57.025 1.00 57.34 265 GLY A CA 1
ATOM 2168 C C . GLY A 1 289 ? 12.203 22.024 57.933 1.00 57.26 265 GLY A C 1
ATOM 2169 O O . GLY A 1 289 ? 11.478 21.908 58.897 1.00 57.94 265 GLY A O 1
ATOM 2170 N N . LEU A 1 290 ? 13.142 21.130 57.624 1.00 58.35 266 LEU A N 1
ATOM 2171 C CA . LEU A 1 290 ? 13.403 19.964 58.447 1.00 59.87 266 LEU A CA 1
ATOM 2172 C C . LEU A 1 290 ? 14.582 20.210 59.393 1.00 61.19 266 LEU A C 1
ATOM 2173 O O . LEU A 1 290 ? 15.694 20.595 58.997 1.00 59.74 266 LEU A O 1
ATOM 2178 N N . PRO A 1 291 ? 14.338 19.949 60.682 1.00 62.29 267 PRO A N 1
ATOM 2179 C CA . PRO A 1 291 ? 15.356 20.138 61.713 1.00 63.36 267 PRO A CA 1
ATOM 2180 C C . PRO A 1 291 ? 16.590 19.297 61.387 1.00 64.54 267 PRO A C 1
ATOM 2181 O O . PRO A 1 291 ? 17.715 19.782 61.427 1.00 64.35 267 PRO A O 1
ATOM 2185 N N . GLU A 1 292 ? 16.347 18.046 61.033 1.00 65.38 268 GLU A N 1
ATOM 2186 C CA . GLU A 1 292 ? 17.360 17.085 60.624 1.00 66.45 268 GLU A CA 1
ATOM 2187 C C . GLU A 1 292 ? 16.787 16.376 59.410 1.00 65.37 268 GLU A C 1
ATOM 2188 O O . GLU A 1 292 ? 15.575 16.225 59.287 1.00 64.11 268 GLU A O 1
ATOM 2194 N N . PRO A 1 293 ? 17.667 15.931 58.498 1.00 64.93 269 PRO A N 1
ATOM 2195 C CA . PRO A 1 293 ? 17.214 15.242 57.290 1.00 64.31 269 PRO A CA 1
ATOM 2196 C C . PRO A 1 293 ? 16.433 14.005 57.648 1.00 63.78 269 PRO A C 1
ATOM 2197 O O . PRO A 1 293 ? 16.847 13.343 58.598 1.00 63.43 269 PRO A O 1
ATOM 2201 N N . LEU A 1 294 ? 15.346 13.670 56.926 1.00 62.01 270 LEU A N 1
ATOM 2202 C CA . LEU A 1 294 ? 14.636 12.446 57.263 1.00 60.80 270 LEU A CA 1
ATOM 2203 C C . LEU A 1 294 ? 15.225 11.251 56.510 1.00 61.86 270 LEU A C 1
ATOM 2204 O O . LEU A 1 294 ? 15.844 11.377 55.462 1.00 60.86 270 LEU A O 1
ATOM 2209 N N . THR A 1 295 ? 15.053 10.084 57.099 1.00 63.21 271 THR A N 1
ATOM 2210 C CA . THR A 1 295 ? 15.468 8.813 56.515 1.00 65.06 271 THR A CA 1
ATOM 2211 C C . THR A 1 295 ? 14.250 7.901 56.670 1.00 66.60 271 THR A C 1
ATOM 2212 O O . THR A 1 295 ? 13.721 7.740 57.756 1.00 66.52 271 THR A O 1
ATOM 2216 N N . LEU A 1 296 ? 13.758 7.378 55.552 1.00 68.81 272 LEU A N 1
ATOM 2217 C CA . LEU A 1 296 ? 12.559 6.551 55.525 1.00 71.16 272 LEU A CA 1
ATOM 2218 C C . LEU A 1 296 ? 12.837 5.189 54.935 1.00 73.29 272 LEU A C 1
ATOM 2219 O O . LEU A 1 296 ? 13.635 5.062 54.021 1.00 73.75 272 LEU A O 1
ATOM 2224 N N . ARG A 1 297 ? 12.134 4.181 55.444 1.00 76.87 273 ARG A N 1
ATOM 2225 C CA . ARG A 1 297 ? 12.224 2.817 54.947 1.00 80.05 273 ARG A CA 1
ATOM 2226 C C . ARG A 1 297 ? 10.776 2.392 54.741 1.00 81.03 273 ARG A C 1
ATOM 2227 O O . ARG A 1 297 ? 9.866 3.035 55.291 1.00 80.86 273 ARG A O 1
ATOM 2235 N N . TRP A 1 298 ? 10.548 1.341 53.948 1.00 81.42 274 TRP A N 1
ATOM 2236 C CA . TRP A 1 298 ? 9.182 0.876 53.768 1.00 81.41 274 TRP A CA 1
ATOM 2237 C C . TRP A 1 298 ? 8.883 -0.158 54.859 1.00 81.38 274 TRP A C 1
ATOM 2238 O O . TRP A 1 298 ? 9.799 -0.894 55.250 1.00 81.18 274 TRP A O 1
ATOM 2249 N N . ILE B 2 21 ? 14.521 26.681 20.468 1.00 79.50 301 ILE B N 1
ATOM 2250 C CA . ILE B 2 21 ? 14.047 26.473 19.065 1.00 79.74 301 ILE B CA 1
ATOM 2251 C C . ILE B 2 21 ? 12.736 25.699 19.072 1.00 78.46 301 ILE B C 1
ATOM 2252 O O . ILE B 2 21 ? 11.722 26.141 18.527 1.00 78.01 301 ILE B O 1
ATOM 2257 N N . GLN B 2 22 ? 12.776 24.533 19.690 1.00 76.63 302 GLN B N 1
ATOM 2258 C CA . GLN B 2 22 ? 11.592 23.696 19.854 1.00 74.58 302 GLN B CA 1
ATOM 2259 C C . GLN B 2 22 ? 11.906 22.734 20.981 1.00 71.62 302 GLN B C 1
ATOM 2260 O O . GLN B 2 22 ? 12.944 22.085 20.911 1.00 70.39 302 GLN B O 1
ATOM 2266 N N . LYS B 2 23 ? 11.119 22.764 22.072 1.00 68.07 303 LYS B N 1
ATOM 2267 C CA . LYS B 2 23 ? 11.331 21.864 23.205 1.00 64.71 303 LYS B CA 1
ATOM 2268 C C . LYS B 2 23 ? 9.989 21.230 23.646 1.00 60.81 303 LYS B C 1
ATOM 2269 O O . LYS B 2 23 ? 8.958 21.877 23.800 1.00 56.75 303 LYS B O 1
ATOM 2275 N N . THR B 2 24 ? 10.028 19.931 23.845 1.00 58.52 304 THR B N 1
ATOM 2276 C CA . THR B 2 24 ? 8.876 19.107 24.201 1.00 56.69 304 THR B CA 1
ATOM 2277 C C . THR B 2 24 ? 8.336 19.263 25.617 1.00 53.75 304 THR B C 1
ATOM 2278 O O . THR B 2 24 ? 9.040 19.145 26.605 1.00 53.22 304 THR B O 1
ATOM 2282 N N . PRO B 2 25 ? 7.035 19.516 25.708 1.00 51.26 305 PRO B N 1
ATOM 2283 C CA . PRO B 2 25 ? 6.381 19.684 27.007 1.00 50.72 305 PRO B CA 1
ATOM 2284 C C . PRO B 2 25 ? 6.323 18.432 27.829 1.00 49.12 305 PRO B C 1
ATOM 2285 O O . PRO B 2 25 ? 5.795 17.427 27.352 1.00 49.16 305 PRO B O 1
ATOM 2289 N N . GLN B 2 26 ? 6.845 18.499 29.064 1.00 46.84 306 GLN B N 1
ATOM 2290 C CA . GLN B 2 26 ? 6.757 17.379 29.997 1.00 45.75 306 GLN B CA 1
ATOM 2291 C C . GLN B 2 26 ? 5.451 17.581 30.762 1.00 42.83 306 GLN B C 1
ATOM 2292 O O . GLN B 2 26 ? 5.120 18.705 31.078 1.00 42.79 306 GLN B O 1
ATOM 2298 N N . ILE B 2 27 ? 4.645 16.538 30.936 1.00 39.83 307 ILE B N 1
ATOM 2299 C CA . ILE B 2 27 ? 3.361 16.690 31.602 1.00 35.87 307 ILE B CA 1
ATOM 2300 C C . ILE B 2 27 ? 3.165 15.860 32.851 1.00 34.32 307 ILE B C 1
ATOM 2301 O O . ILE B 2 27 ? 3.336 14.640 32.816 1.00 32.10 307 ILE B O 1
ATOM 2306 N N . GLN B 2 28 ? 2.663 16.499 33.906 1.00 32.76 308 GLN B N 1
ATOM 2307 C CA . GLN B 2 28 ? 2.320 15.754 35.106 1.00 31.59 308 GLN B CA 1
ATOM 2308 C C . GLN B 2 28 ? 0.859 16.092 35.414 1.00 30.45 308 GLN B C 1
ATOM 2309 O O . GLN B 2 28 ? 0.451 17.230 35.307 1.00 31.65 308 GLN B O 1
ATOM 2315 N N . VAL B 2 29 ? 0.057 15.071 35.700 1.00 30.39 309 VAL B N 1
ATOM 2316 C CA . VAL B 2 29 ? -1.349 15.215 36.089 1.00 29.89 309 VAL B CA 1
ATOM 2317 C C . VAL B 2 29 ? -1.458 14.676 37.497 1.00 30.52 309 VAL B C 1
ATOM 2318 O O . VAL B 2 29 ? -1.047 13.516 37.755 1.00 28.51 309 VAL B O 1
ATOM 2322 N N . TYR B 2 30 ? -1.978 15.504 38.411 1.00 29.94 310 TYR B N 1
ATOM 2323 C CA . TYR B 2 30 ? -2.051 15.061 39.809 1.00 29.34 310 TYR B CA 1
ATOM 2324 C C . TYR B 2 30 ? -2.975 15.916 40.639 1.00 30.89 310 TYR B C 1
ATOM 2325 O O . TYR B 2 30 ? -3.242 17.069 40.300 1.00 27.19 310 TYR B O 1
ATOM 2334 N N . SER B 2 31 ? -3.461 15.354 41.731 1.00 33.86 311 SER B N 1
ATOM 2335 C CA . SER B 2 31 ? -4.363 16.106 42.599 1.00 34.30 311 SER B CA 1
ATOM 2336 C C . SER B 2 31 ? -3.546 16.924 43.587 1.00 34.31 311 SER B C 1
ATOM 2337 O O . SER B 2 31 ? -2.509 16.459 44.007 1.00 35.00 311 SER B O 1
ATOM 2340 N N . ARG B 2 32 ? -4.041 18.080 44.017 1.00 34.61 312 ARG B N 1
ATOM 2341 C CA . ARG B 2 32 ? -3.397 18.886 45.051 1.00 35.20 312 ARG B CA 1
ATOM 2342 C C . ARG B 2 32 ? -3.264 18.177 46.425 1.00 36.80 312 ARG B C 1
ATOM 2343 O O . ARG B 2 32 ? -2.265 18.337 47.110 1.00 36.99 312 ARG B O 1
ATOM 2351 N N . HIS B 2 33 ? -4.290 17.435 46.834 1.00 37.06 313 HIS B N 1
ATOM 2352 C CA . HIS B 2 33 ? -4.288 16.669 48.088 1.00 39.11 313 HIS B CA 1
ATOM 2353 C C . HIS B 2 33 ? -4.390 15.199 47.806 1.00 39.32 313 HIS B C 1
ATOM 2354 O O . HIS B 2 33 ? -4.848 14.795 46.758 1.00 41.81 313 HIS B O 1
ATOM 2361 N N . PRO B 2 34 ? -3.962 14.373 48.776 1.00 39.89 314 PRO B N 1
ATOM 2362 C CA . PRO B 2 34 ? -4.024 12.897 48.624 1.00 41.86 314 PRO B CA 1
ATOM 2363 C C . PRO B 2 34 ? -5.477 12.615 48.289 1.00 42.26 314 PRO B C 1
ATOM 2364 O O . PRO B 2 34 ? -6.383 13.107 48.950 1.00 42.60 314 PRO B O 1
ATOM 2368 N N . PRO B 2 35 ? -5.692 11.860 47.204 1.00 42.86 315 PRO B N 1
ATOM 2369 C CA . PRO B 2 35 ? -7.033 11.534 46.749 1.00 43.48 315 PRO B CA 1
ATOM 2370 C C . PRO B 2 35 ? -7.891 10.604 47.600 1.00 44.34 315 PRO B C 1
ATOM 2371 O O . PRO B 2 35 ? -7.493 9.532 48.045 1.00 41.51 315 PRO B O 1
ATOM 2375 N N . GLU B 2 36 ? -9.095 11.054 47.863 1.00 47.25 316 GLU B N 1
ATOM 2376 C CA . GLU B 2 36 ? -10.075 10.297 48.635 1.00 50.08 316 GLU B CA 1
ATOM 2377 C C . GLU B 2 36 ? -11.413 10.325 47.878 1.00 50.26 316 GLU B C 1
ATOM 2378 O O . GLU B 2 36 ? -11.922 11.383 47.498 1.00 49.42 316 GLU B O 1
ATOM 2384 N N . ASN B 2 37 ? -11.961 9.160 47.582 1.00 52.19 317 ASN B N 1
ATOM 2385 C CA . ASN B 2 37 ? -13.256 9.114 46.886 1.00 53.39 317 ASN B CA 1
ATOM 2386 C C . ASN B 2 37 ? -14.311 9.722 47.813 1.00 53.25 317 ASN B C 1
ATOM 2387 O O . ASN B 2 37 ? -14.291 9.461 49.016 1.00 52.66 317 ASN B O 1
ATOM 2392 N N . GLY B 2 38 ? -15.156 10.615 47.293 1.00 52.36 318 GLY B N 1
ATOM 2393 C CA . GLY B 2 38 ? -16.138 11.281 48.149 1.00 53.14 318 GLY B CA 1
ATOM 2394 C C . GLY B 2 38 ? -15.678 12.718 48.463 1.00 52.85 318 GLY B C 1
ATOM 2395 O O . GLY B 2 38 ? -16.364 13.684 48.145 1.00 52.62 318 GLY B O 1
ATOM 2396 N N . LYS B 2 39 ? -14.440 12.851 48.924 1.00 52.48 319 LYS B N 1
ATOM 2397 C CA . LYS B 2 39 ? -13.795 14.108 49.268 1.00 51.41 319 LYS B CA 1
ATOM 2398 C C . LYS B 2 39 ? -13.319 15.037 48.135 1.00 49.72 319 LYS B C 1
ATOM 2399 O O . LYS B 2 39 ? -12.482 14.686 47.318 1.00 51.91 319 LYS B O 1
ATOM 240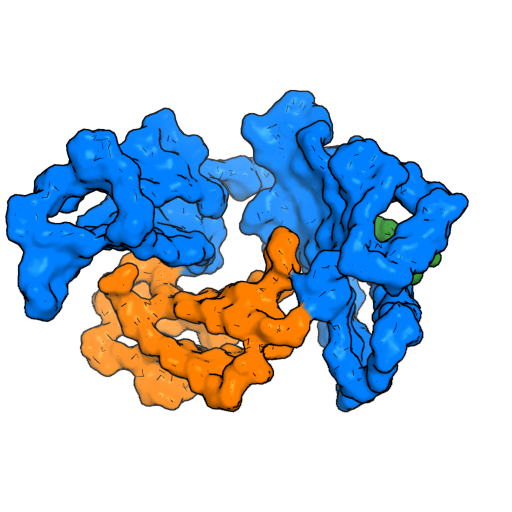5 N N . PRO B 2 40 ? -13.850 16.256 48.114 1.00 47.45 320 PRO B N 1
ATOM 2406 C CA . PRO B 2 40 ? -13.500 17.285 47.111 1.00 45.35 320 PRO B CA 1
ATOM 2407 C C . PRO B 2 40 ? -11.988 17.581 46.981 1.00 44.56 320 PRO B C 1
ATOM 2408 O O . PRO B 2 40 ? -11.222 17.553 47.955 1.00 44.27 320 PRO B O 1
ATOM 2412 N N . ASN B 2 41 ? -11.560 17.944 45.784 1.00 41.88 321 ASN B N 1
ATOM 2413 C CA . ASN B 2 41 ? -10.123 18.138 45.570 1.00 38.68 321 ASN B CA 1
ATOM 2414 C C . ASN B 2 41 ? -9.829 18.996 44.343 1.00 36.52 321 ASN B C 1
ATOM 2415 O O . ASN B 2 41 ? -10.727 19.548 43.703 1.00 34.32 321 ASN B O 1
ATOM 2420 N N . ILE B 2 42 ? -8.552 19.195 44.082 1.00 35.64 322 ILE B N 1
ATOM 2421 C CA . ILE B 2 42 ? -8.137 20.002 42.930 1.00 35.17 322 ILE B CA 1
ATOM 2422 C C . ILE B 2 42 ? -7.236 19.143 42.043 1.00 34.33 322 ILE B C 1
ATOM 2423 O O . ILE B 2 42 ? -6.354 18.431 42.545 1.00 32.04 322 ILE B O 1
ATOM 2428 N N . LEU B 2 43 ? -7.581 19.059 40.753 1.00 33.08 323 LEU B N 1
ATOM 2429 C CA . LEU B 2 43 ? -6.774 18.249 39.833 1.00 32.83 323 LEU B CA 1
ATOM 2430 C C . LEU B 2 43 ? -5.855 19.192 39.071 1.00 30.60 323 LEU B C 1
ATOM 2431 O O . LEU B 2 43 ? -6.299 20.204 38.553 1.00 29.45 323 LEU B O 1
ATOM 2436 N N . ASN B 2 44 ? -4.574 18.867 39.007 1.00 29.57 324 ASN B N 1
ATOM 2437 C CA . ASN B 2 44 ? -3.610 19.708 38.317 1.00 31.24 324 ASN B CA 1
ATOM 2438 C C . ASN B 2 44 ? -3.051 19.059 37.067 1.00 32.16 324 ASN B C 1
ATOM 2439 O O . ASN B 2 44 ? -2.980 17.829 36.941 1.00 32.01 324 ASN B O 1
ATOM 2444 N N . CYS B 2 45 ? -2.717 19.908 36.111 1.00 33.34 325 CYS B N 1
ATOM 2445 C CA . CYS B 2 45 ? -2.066 19.459 34.896 1.00 34.01 325 CYS B CA 1
ATOM 2446 C C . CYS B 2 45 ? -0.919 20.441 34.790 1.00 32.11 325 CYS B C 1
ATOM 2447 O O . CYS B 2 45 ? -1.124 21.573 34.432 1.00 31.94 325 CYS B O 1
ATOM 2450 N N . TYR B 2 46 ? 0.268 20.021 35.226 1.00 32.01 326 TYR B N 1
ATOM 2451 C CA . TYR B 2 46 ? 1.456 20.849 35.249 1.00 32.42 326 TYR B CA 1
ATOM 2452 C C . TYR B 2 46 ? 2.317 20.546 34.025 1.00 34.64 326 TYR B C 1
ATOM 2453 O O . TYR B 2 46 ? 2.771 19.420 33.861 1.00 36.21 326 TYR B O 1
ATOM 2462 N N . VAL B 2 47 ? 2.521 21.538 33.164 1.00 33.74 327 VAL B N 1
ATOM 2463 C CA . VAL B 2 47 ? 3.246 21.349 31.904 1.00 34.93 327 VAL B CA 1
ATOM 2464 C C . VAL B 2 47 ? 4.483 22.193 31.848 1.00 35.41 327 VAL B C 1
ATOM 2465 O O . VAL B 2 47 ? 4.360 23.406 31.997 1.00 35.56 327 VAL B O 1
ATOM 2469 N N . THR B 2 48 ? 5.654 21.566 31.675 1.00 35.98 328 THR B N 1
ATOM 2470 C CA . THR B 2 48 ? 6.898 22.313 31.729 1.00 37.59 328 THR B CA 1
ATOM 2471 C C . THR B 2 48 ? 7.874 21.996 30.600 1.00 39.04 328 THR B C 1
ATOM 2472 O O . THR B 2 48 ? 7.606 21.223 29.699 1.00 38.22 328 THR B O 1
ATOM 2476 N N . GLN B 2 49 ? 9.045 22.600 30.714 1.00 43.41 329 GLN B N 1
ATOM 2477 C CA . GLN B 2 49 ? 10.163 22.417 29.802 1.00 47.65 329 GLN B CA 1
ATOM 2478 C C . GLN B 2 49 ? 9.831 22.627 28.340 1.00 48.22 329 GLN B C 1
ATOM 2479 O O . GLN B 2 49 ? 10.455 21.971 27.503 1.00 48.98 329 GLN B O 1
ATOM 2485 N N . PHE B 2 50 ? 8.907 23.530 28.006 1.00 48.81 330 PHE B N 1
ATOM 2486 C CA . PHE B 2 50 ? 8.514 23.691 26.632 1.00 49.58 330 PHE B CA 1
ATOM 2487 C C . PHE B 2 50 ? 8.863 24.991 25.952 1.00 50.77 330 PHE B C 1
ATOM 2488 O O . PHE B 2 50 ? 9.010 26.035 26.565 1.00 50.09 330 PHE B O 1
ATOM 2496 N N . HIS B 2 51 ? 8.896 24.906 24.636 1.00 53.58 331 HIS B N 1
ATOM 2497 C CA . HIS B 2 51 ? 9.255 26.000 23.722 1.00 57.01 331 HIS B CA 1
ATOM 2498 C C . HIS B 2 51 ? 8.755 25.522 22.359 1.00 57.92 331 HIS B C 1
ATOM 2499 O O . HIS B 2 51 ? 9.032 24.399 21.938 1.00 58.40 331 HIS B O 1
ATOM 2506 N N . PRO B 2 52 ? 8.149 26.421 21.574 1.00 58.00 332 PRO B N 1
ATOM 2507 C CA . PRO B 2 52 ? 7.792 27.773 22.007 1.00 56.90 332 PRO B CA 1
ATOM 2508 C C . PRO B 2 52 ? 6.743 27.924 23.056 1.00 55.94 332 PRO B C 1
ATOM 2509 O O . PRO B 2 52 ? 6.110 26.954 23.445 1.00 56.31 332 PRO B O 1
ATOM 2513 N N . PRO B 2 53 ? 6.476 29.169 23.463 1.00 54.91 333 PRO B N 1
ATOM 2514 C CA . PRO B 2 53 ? 5.461 29.411 24.473 1.00 54.37 333 PRO B CA 1
ATOM 2515 C C . PRO B 2 53 ? 4.038 29.085 24.102 1.00 54.00 333 PRO B C 1
ATOM 2516 O O . PRO B 2 53 ? 3.298 28.735 25.008 1.00 54.75 333 PRO B O 1
ATOM 2520 N N . HIS B 2 54 ? 3.631 29.130 22.819 1.00 52.44 334 HIS B N 1
ATOM 2521 C CA . HIS B 2 54 ? 2.260 28.764 22.466 1.00 51.58 334 HIS B CA 1
ATOM 2522 C C . HIS B 2 54 ? 1.992 27.281 22.794 1.00 50.09 334 HIS B C 1
ATOM 2523 O O . HIS B 2 54 ? 2.748 26.394 22.422 1.00 49.59 334 HIS B O 1
ATOM 2530 N N . ILE B 2 55 ? 0.905 27.023 23.498 1.00 48.33 335 ILE B N 1
ATOM 2531 C CA . ILE B 2 55 ? 0.558 25.668 23.937 1.00 47.78 335 ILE B CA 1
ATOM 2532 C C . ILE B 2 55 ? -0.942 25.594 24.129 1.00 48.30 335 ILE B C 1
ATOM 2533 O O . ILE B 2 55 ? -1.553 26.605 24.471 1.00 48.16 335 ILE B O 1
ATOM 2538 N N . GLU B 2 56 ? -1.557 24.432 23.942 1.00 49.96 336 GLU B N 1
ATOM 2539 C CA . GLU B 2 56 ? -3.005 24.379 24.126 1.00 50.31 336 GLU B CA 1
ATOM 2540 C C . GLU B 2 56 ? -3.283 23.279 25.124 1.00 47.21 336 GLU B C 1
ATOM 2541 O O . GLU B 2 56 ? -2.864 22.161 24.905 1.00 46.37 336 GLU B O 1
ATOM 2547 N N . ILE B 2 57 ? -3.917 23.615 26.247 1.00 44.68 337 ILE B N 1
ATOM 2548 C CA . ILE B 2 57 ? -4.188 22.644 27.290 1.00 43.18 337 ILE B CA 1
ATOM 2549 C C . ILE B 2 57 ? -5.671 22.467 27.523 1.00 43.01 337 ILE B C 1
ATOM 2550 O O . ILE B 2 57 ? -6.422 23.435 27.628 1.00 42.41 337 ILE B O 1
ATOM 2555 N N . GLN B 2 58 ? -6.068 21.212 27.693 1.00 42.65 338 GLN B N 1
ATOM 2556 C CA . GLN B 2 58 ? -7.462 20.863 27.953 1.00 43.60 338 GLN B CA 1
ATOM 2557 C C . GLN B 2 58 ? -7.501 19.800 29.042 1.00 41.46 338 GLN B C 1
ATOM 2558 O O . GLN B 2 58 ? -6.683 18.898 29.048 1.00 39.98 338 GLN B O 1
ATOM 2564 N N . MET B 2 59 ? -8.450 19.911 29.969 1.00 40.91 339 MET B N 1
ATOM 2565 C CA . MET B 2 59 ? -8.602 18.931 31.044 1.00 42.02 339 MET B CA 1
ATOM 2566 C C . MET B 2 59 ? -9.925 18.261 30.749 1.00 42.40 339 MET B C 1
ATOM 2567 O O . MET B 2 59 ? -10.933 18.920 30.502 1.00 43.67 339 MET B O 1
ATOM 2572 N N . LEU B 2 60 ? -9.865 16.938 30.710 1.00 41.30 340 LEU B N 1
ATOM 2573 C CA . LEU B 2 60 ? -10.964 16.102 30.306 1.00 40.05 340 LEU B CA 1
ATOM 2574 C C . LEU B 2 60 ? -11.502 15.196 31.377 1.00 39.09 340 LEU B C 1
ATOM 2575 O O . LEU B 2 60 ? -10.739 14.543 32.074 1.00 37.28 340 LEU B O 1
ATOM 2580 N N . LYS B 2 61 ? -12.820 15.076 31.414 1.00 40.03 341 LYS B N 1
ATOM 2581 C CA . LYS B 2 61 ? -13.487 14.189 32.336 1.00 41.10 341 LYS B CA 1
ATOM 2582 C C . LYS B 2 61 ? -14.288 13.184 31.498 1.00 42.66 341 LYS B C 1
ATOM 2583 O O . LYS B 2 61 ? -15.104 13.551 30.642 1.00 40.47 341 LYS B O 1
ATOM 2589 N N . ASN B 2 62 ? -14.030 11.903 31.715 1.00 44.28 342 ASN B N 1
ATOM 2590 C CA . ASN B 2 62 ? -14.728 10.870 30.960 1.00 46.53 342 ASN B CA 1
ATOM 2591 C C . ASN B 2 62 ? -14.755 11.248 29.466 1.00 47.25 342 ASN B C 1
ATOM 2592 O O . ASN B 2 62 ? -15.760 11.077 28.813 1.00 47.70 342 ASN B O 1
ATOM 2597 N N . GLY B 2 63 ? -13.621 11.712 28.942 1.00 48.27 343 GLY B N 1
ATOM 2598 C CA . GLY B 2 63 ? -13.488 12.143 27.559 1.00 49.11 343 GLY B CA 1
ATOM 2599 C C . GLY B 2 63 ? -14.123 13.474 27.203 1.00 51.41 343 GLY B C 1
ATOM 2600 O O . GLY B 2 63 ? -13.921 13.979 26.101 1.00 51.39 343 GLY B O 1
ATOM 2601 N N . LYS B 2 64 ? -14.937 14.031 28.087 1.00 54.41 344 LYS B N 1
ATOM 2602 C CA . LYS B 2 64 ? -15.582 15.309 27.807 1.00 57.15 344 LYS B CA 1
ATOM 2603 C C . LYS B 2 64 ? -14.692 16.403 28.361 1.00 57.74 344 LYS B C 1
ATOM 2604 O O . LYS B 2 64 ? -14.032 16.205 29.395 1.00 57.85 344 LYS B O 1
ATOM 2610 N N . LYS B 2 65 ? -14.636 17.531 27.648 1.00 56.94 345 LYS B N 1
ATOM 2611 C CA . LYS B 2 65 ? -13.813 18.637 28.086 1.00 57.41 345 LYS B CA 1
ATOM 2612 C C . LYS B 2 65 ? -14.417 19.316 29.322 1.00 57.28 345 LYS B C 1
ATOM 2613 O O . LYS B 2 65 ? -15.621 19.560 29.385 1.00 56.93 345 LYS B O 1
ATOM 2619 N N . ILE B 2 66 ? -13.581 19.565 30.325 1.00 57.94 346 ILE B N 1
ATOM 2620 C CA . ILE B 2 66 ? -14.028 20.193 31.585 1.00 58.11 346 ILE B CA 1
ATOM 2621 C C . ILE B 2 66 ? -14.122 21.680 31.344 1.00 59.08 346 ILE B C 1
ATOM 2622 O O . ILE B 2 66 ? -13.161 22.300 30.913 1.00 59.57 346 ILE B O 1
ATOM 2627 N N . PRO B 2 67 ? -15.292 22.263 31.633 1.00 59.91 347 PRO B N 1
ATOM 2628 C CA . PRO B 2 67 ? -15.495 23.688 31.422 1.00 60.19 347 PRO B CA 1
ATOM 2629 C C . PRO B 2 67 ? -14.783 24.679 32.292 1.00 59.84 347 PRO B C 1
ATOM 2630 O O . PRO B 2 67 ? -14.162 25.599 31.746 1.00 59.06 347 PRO B O 1
ATOM 2634 N N . LYS B 2 68 ? -14.845 24.551 33.623 1.00 60.69 348 LYS B N 1
ATOM 2635 C CA . LYS B 2 68 ? -14.138 25.553 34.423 1.00 62.14 348 LYS B CA 1
ATOM 2636 C C . LYS B 2 68 ? -12.724 25.080 34.768 1.00 60.44 348 LYS B C 1
ATOM 2637 O O . LYS B 2 68 ? -12.492 24.301 35.690 1.00 59.09 348 LYS B O 1
ATOM 2643 N N . VAL B 2 69 ? -11.797 25.475 33.906 1.00 58.32 349 VAL B N 1
ATOM 2644 C CA . VAL B 2 69 ? -10.389 25.117 34.055 1.00 56.15 349 VAL B CA 1
ATOM 2645 C C . VAL B 2 69 ? -9.521 26.366 34.091 1.00 56.36 349 VAL B C 1
ATOM 2646 O O . VAL B 2 69 ? -9.350 27.081 33.109 1.00 54.06 349 VAL B O 1
ATOM 2650 N N . GLU B 2 70 ? -8.870 26.551 35.223 1.00 57.55 350 GLU B N 1
ATOM 2651 C CA . GLU B 2 70 ? -8.004 27.702 35.440 1.00 59.40 350 GLU B CA 1
ATOM 2652 C C . GLU B 2 70 ? -6.575 27.464 35.011 1.00 58.80 350 GLU B C 1
ATOM 2653 O O . GLU B 2 70 ? -6.030 26.375 35.188 1.00 58.20 350 GLU B O 1
ATOM 2659 N N . MET B 2 71 ? -5.993 28.490 34.404 1.00 58.81 351 MET B N 1
ATOM 2660 C CA . MET B 2 71 ? -4.609 28.434 33.951 1.00 59.53 351 MET B CA 1
ATOM 2661 C C . MET B 2 71 ? -3.800 29.503 34.685 1.00 59.13 351 MET B C 1
ATOM 2662 O O . MET B 2 71 ? -4.278 30.609 34.929 1.00 58.62 351 MET B O 1
ATOM 2667 N N . SER B 2 72 ? -2.569 29.145 35.035 1.00 59.61 352 SER B N 1
ATOM 2668 C CA . SER B 2 72 ? -1.683 29.995 35.795 1.00 59.87 352 SER B CA 1
ATOM 2669 C C . SER B 2 72 ? -0.171 29.660 35.695 1.00 59.90 352 SER B C 1
ATOM 2670 O O . SER B 2 72 ? 0.282 28.632 35.213 1.00 59.02 352 SER B O 1
ATOM 2673 N N . ASP B 2 73 ? 0.598 30.521 36.324 1.00 60.79 353 ASP B N 1
ATOM 2674 C CA . ASP B 2 73 ? 2.057 30.446 36.307 1.00 60.42 353 ASP B CA 1
ATOM 2675 C C . ASP B 2 73 ? 2.480 30.446 34.831 1.00 59.47 353 ASP B C 1
ATOM 2676 O O . ASP B 2 73 ? 3.028 29.454 34.355 1.00 59.27 353 ASP B O 1
ATOM 2681 N N . MET B 2 74 ? 2.106 31.494 34.083 1.00 57.77 354 MET B N 1
ATOM 2682 C CA . MET B 2 74 ? 2.496 31.559 32.665 1.00 55.54 354 MET B CA 1
ATOM 2683 C C . MET B 2 74 ? 3.864 32.249 32.641 1.00 52.94 354 MET B C 1
ATOM 2684 O O . MET B 2 74 ? 3.922 33.464 32.590 1.00 52.96 354 MET B O 1
ATOM 2689 N N . SER B 2 75 ? 4.958 31.497 32.779 1.00 49.53 355 SER B N 1
ATOM 2690 C CA . SER B 2 75 ? 6.288 32.100 32.822 1.00 48.41 355 SER B CA 1
ATOM 2691 C C . SER B 2 75 ? 7.334 31.133 32.325 1.00 48.22 355 SER B C 1
ATOM 2692 O O . SER B 2 75 ? 7.020 30.244 31.525 1.00 49.74 355 SER B O 1
ATOM 2695 N N . PHE B 2 76 ? 8.555 31.252 32.841 1.00 45.23 356 PHE B N 1
ATOM 2696 C CA . PHE B 2 76 ? 9.634 30.404 32.406 1.00 45.68 356 PHE B CA 1
ATOM 2697 C C . PHE B 2 76 ? 10.677 30.250 33.481 1.00 46.92 356 PHE B C 1
ATOM 2698 O O . PHE B 2 76 ? 10.550 30.865 34.529 1.00 47.01 356 PHE B O 1
ATOM 2706 N N . SER B 2 77 ? 11.704 29.444 33.236 1.00 48.86 357 SER B N 1
ATOM 2707 C CA . SER B 2 77 ? 12.724 29.236 34.240 1.00 52.57 357 SER B CA 1
ATOM 2708 C C . SER B 2 77 ? 14.133 29.638 33.823 1.00 53.41 357 SER B C 1
ATOM 2709 O O . SER B 2 77 ? 14.431 29.958 32.677 1.00 53.50 357 SER B O 1
ATOM 2712 N N . LYS B 2 78 ? 15.018 29.513 34.792 1.00 54.42 358 LYS B N 1
ATOM 2713 C CA . LYS B 2 78 ? 16.441 29.770 34.616 1.00 56.34 358 LYS B CA 1
ATOM 2714 C C . LYS B 2 78 ? 16.986 29.281 33.284 1.00 54.88 358 LYS B C 1
ATOM 2715 O O . LYS B 2 78 ? 17.702 30.020 32.630 1.00 54.82 358 LYS B O 1
ATOM 2721 N N . ASP B 2 79 ? 16.651 28.047 32.900 1.00 53.00 359 ASP B N 1
ATOM 2722 C CA . ASP B 2 79 ? 17.086 27.437 31.655 1.00 50.76 359 ASP B CA 1
ATOM 2723 C C . ASP B 2 79 ? 16.390 27.938 30.371 1.00 50.04 359 ASP B C 1
ATOM 2724 O O . ASP B 2 79 ? 16.620 27.447 29.291 1.00 48.74 359 ASP B O 1
ATOM 2729 N N . TRP B 2 80 ? 15.488 28.881 30.557 1.00 48.26 360 TRP B N 1
ATOM 2730 C CA . TRP B 2 80 ? 14.620 29.573 29.622 1.00 48.07 360 TRP B CA 1
ATOM 2731 C C . TRP B 2 80 ? 13.370 28.833 29.210 1.00 49.11 360 TRP B C 1
ATOM 2732 O O . TRP B 2 80 ? 12.486 29.476 28.609 1.00 50.16 360 TRP B O 1
ATOM 2743 N N . SER B 2 81 ? 13.241 27.530 29.534 1.00 47.99 361 SER B N 1
ATOM 2744 C CA . SER B 2 81 ? 12.046 26.816 29.080 1.00 47.01 361 SER B CA 1
ATOM 2745 C C . SER B 2 81 ? 10.842 27.382 29.782 1.00 45.13 361 SER B C 1
ATOM 2746 O O . SER B 2 81 ? 10.988 28.043 30.798 1.00 45.12 361 SER B O 1
ATOM 2749 N N . PHE B 2 82 ? 9.663 27.132 29.227 1.00 43.43 362 PHE B N 1
ATOM 2750 C CA . PHE B 2 82 ? 8.402 27.633 29.726 1.00 43.59 362 PHE B CA 1
ATOM 2751 C C . PHE B 2 82 ? 7.571 26.578 30.435 1.00 44.25 362 PHE B C 1
ATOM 2752 O O . PHE B 2 82 ? 7.684 25.378 30.152 1.00 45.19 362 PHE B O 1
ATOM 2760 N N . TYR B 2 83 ? 6.638 27.026 31.261 1.00 44.07 363 TYR B N 1
ATOM 2761 C CA . TYR B 2 83 ? 5.769 26.085 31.961 1.00 44.11 363 TYR B CA 1
ATOM 2762 C C . TYR B 2 83 ? 4.420 26.705 32.255 1.00 43.91 363 TYR B C 1
ATOM 2763 O O . TYR B 2 83 ? 4.269 27.918 32.118 1.00 45.05 363 TYR B O 1
ATOM 2772 N N . ILE B 2 84 ? 3.479 25.898 32.739 1.00 42.47 364 ILE B N 1
ATOM 2773 C CA . ILE B 2 84 ? 2.164 26.412 33.065 1.00 40.34 364 ILE B CA 1
ATOM 2774 C C . ILE B 2 84 ? 1.397 25.403 33.942 1.00 39.02 364 ILE B C 1
ATOM 2775 O O . ILE B 2 84 ? 1.629 24.209 33.853 1.00 39.74 364 ILE B O 1
ATOM 2780 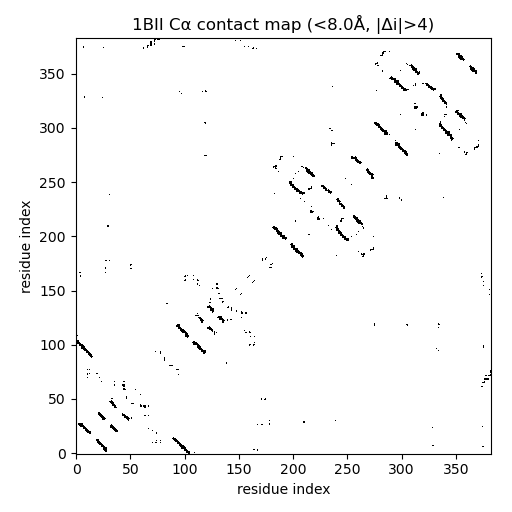N N . LEU B 2 85 ? 0.541 25.879 34.835 1.00 37.21 365 LEU B N 1
ATOM 2781 C CA . LEU B 2 85 ? -0.270 25.029 35.695 1.00 36.99 365 LEU B CA 1
ATOM 2782 C C . LEU B 2 85 ? -1.771 25.203 35.377 1.00 39.07 365 LEU B C 1
ATOM 2783 O O . LEU B 2 85 ? -2.327 26.282 35.541 1.00 41.10 365 LEU B O 1
ATOM 2788 N N . ALA B 2 86 ? -2.415 24.195 34.809 1.00 39.27 366 ALA B N 1
ATOM 2789 C CA . ALA B 2 86 ? -3.870 24.288 34.579 1.00 38.50 366 ALA B CA 1
ATOM 2790 C C . ALA B 2 86 ? -4.458 23.444 35.698 1.00 37.87 366 ALA B C 1
ATOM 2791 O O . ALA B 2 86 ? -3.777 22.528 36.152 1.00 36.88 366 ALA B O 1
ATOM 2793 N N . HIS B 2 87 ? -5.650 23.814 36.195 1.00 36.28 367 HIS B N 1
ATOM 2794 C CA . HIS B 2 87 ? -6.326 23.135 37.282 1.00 37.57 367 HIS B CA 1
ATOM 2795 C C . HIS B 2 87 ? -7.848 23.323 37.311 1.00 38.15 367 HIS B C 1
ATOM 2796 O O . HIS B 2 87 ? -8.421 24.321 36.875 1.00 37.28 367 HIS B O 1
ATOM 2803 N N . THR B 2 88 ? -8.506 22.379 37.941 1.00 39.56 368 THR B N 1
ATOM 2804 C CA . THR B 2 88 ? -9.960 22.406 38.037 1.00 41.63 368 THR B CA 1
ATOM 2805 C C . THR B 2 88 ? -10.371 21.674 39.322 1.00 43.26 368 THR B C 1
ATOM 2806 O O . THR B 2 88 ? -9.616 20.895 39.892 1.00 41.46 368 THR B O 1
ATOM 2810 N N . GLU B 2 89 ? -11.597 21.898 39.744 1.00 46.60 369 GLU B N 1
ATOM 2811 C CA . GLU B 2 89 ? -12.134 21.306 40.957 1.00 49.79 369 GLU B CA 1
ATOM 2812 C C . GLU B 2 89 ? -12.735 19.930 40.679 1.00 50.56 369 GLU B C 1
ATOM 2813 O O . GLU B 2 89 ? -13.448 19.792 39.685 1.00 50.14 369 GLU B O 1
ATOM 2819 N N . PHE B 2 90 ? -12.559 18.950 41.567 1.00 49.90 370 PHE B N 1
ATOM 2820 C CA . PHE B 2 90 ? -13.169 17.666 41.285 1.00 50.35 370 PHE B CA 1
ATOM 2821 C C . PHE B 2 90 ? -13.310 16.795 42.513 1.00 51.29 370 PHE B C 1
ATOM 2822 O O . PHE B 2 90 ? -12.635 17.042 43.515 1.00 48.75 370 PHE B O 1
ATOM 2830 N N . THR B 2 91 ? -14.135 15.758 42.399 1.00 52.42 371 THR B N 1
ATOM 2831 C CA . THR B 2 91 ? -14.295 14.773 43.449 1.00 53.86 371 THR B CA 1
ATOM 2832 C C . THR B 2 91 ? -13.920 13.402 42.910 1.00 55.40 371 THR B C 1
ATOM 2833 O O . THR B 2 91 ? -14.654 12.782 42.142 1.00 56.18 371 THR B O 1
ATOM 2837 N N . PRO B 2 92 ? -12.754 12.906 43.338 1.00 56.49 372 PRO B N 1
ATOM 2838 C CA . PRO B 2 92 ? -12.319 11.599 42.875 1.00 57.18 372 PRO B CA 1
ATOM 2839 C C . PRO B 2 92 ? -13.466 10.624 43.137 1.00 58.51 372 PRO B C 1
ATOM 2840 O O . PRO B 2 92 ? -14.320 10.855 43.975 1.00 59.58 372 PRO B O 1
ATOM 2844 N N . THR B 2 93 ? -13.557 9.612 42.293 1.00 59.57 373 THR B N 1
ATOM 2845 C CA . THR B 2 93 ? -14.564 8.571 42.369 1.00 58.79 373 THR B CA 1
ATOM 2846 C C . THR B 2 93 ? -13.936 7.303 41.796 1.00 58.62 373 THR B C 1
ATOM 2847 O O . THR B 2 93 ? -12.847 7.352 41.234 1.00 57.04 373 THR B O 1
ATOM 2851 N N . GLU B 2 94 ? -14.622 6.174 41.965 1.00 58.62 374 GLU B N 1
ATOM 2852 C CA . GLU B 2 94 ? -14.129 4.887 41.503 1.00 58.88 374 GLU B CA 1
ATOM 2853 C C . GLU B 2 94 ? -14.417 4.671 40.021 1.00 56.22 374 GLU B C 1
ATOM 2854 O O . GLU B 2 94 ? -13.778 3.811 39.424 1.00 55.33 374 GLU B O 1
ATOM 2860 N N . THR B 2 95 ? -15.308 5.463 39.413 1.00 53.10 375 THR B N 1
ATOM 2861 C CA . THR B 2 95 ? -15.640 5.236 38.014 1.00 51.43 375 THR B CA 1
ATOM 2862 C C . THR B 2 95 ? -15.234 6.313 37.039 1.00 49.49 375 THR B C 1
ATOM 2863 O O . THR B 2 95 ? -15.102 6.038 35.837 1.00 49.33 375 THR B O 1
ATOM 2867 N N . ASP B 2 96 ? -15.013 7.524 37.548 1.00 45.18 376 ASP B N 1
ATOM 2868 C CA . ASP B 2 96 ? -14.635 8.629 36.686 1.00 41.23 376 ASP B CA 1
ATOM 2869 C C . ASP B 2 96 ? -13.176 8.556 36.269 1.00 39.14 376 ASP B C 1
ATOM 2870 O O . ASP B 2 96 ? -12.318 8.077 36.988 1.00 39.64 376 ASP B O 1
ATOM 2875 N N . THR B 2 97 ? -12.919 9.027 35.063 1.00 36.89 377 THR B N 1
ATOM 2876 C CA . THR B 2 97 ? -11.607 9.007 34.444 1.00 34.96 377 THR B CA 1
ATOM 2877 C C . THR B 2 97 ? -11.250 10.407 34.086 1.00 34.11 377 THR B C 1
ATOM 2878 O O . THR B 2 97 ? -11.995 11.115 33.394 1.00 33.75 377 THR B O 1
ATOM 2882 N N . TYR B 2 98 ? -10.050 10.786 34.484 1.00 34.75 378 TYR B N 1
ATOM 2883 C CA . TYR B 2 98 ? -9.595 12.119 34.174 1.00 35.12 378 TYR B CA 1
ATOM 2884 C C . TYR B 2 98 ? -8.317 12.114 33.325 1.00 34.46 378 TYR B C 1
ATOM 2885 O O . TYR B 2 98 ? -7.482 11.202 33.456 1.00 30.45 378 TYR B O 1
ATOM 2894 N N . ALA B 2 99 ? -8.125 13.166 32.545 1.00 32.06 379 ALA B N 1
ATOM 2895 C CA . ALA B 2 99 ? -6.923 13.232 31.748 1.00 33.98 379 ALA B CA 1
ATOM 2896 C C . ALA B 2 99 ? -6.610 14.669 31.350 1.00 35.70 379 ALA B C 1
ATOM 2897 O O . ALA B 2 99 ? -7.438 15.563 31.545 1.00 36.58 379 ALA B O 1
ATOM 2899 N N . CYS B 2 100 ? -5.413 14.894 30.824 1.00 36.00 380 CYS B N 1
ATOM 2900 C CA . CYS B 2 100 ? -5.004 16.229 30.389 1.00 36.29 380 CYS B CA 1
ATOM 2901 C C . CYS B 2 100 ? -4.486 16.120 28.957 1.00 36.75 380 CYS B C 1
ATOM 2902 O O . CYS B 2 100 ? -3.781 15.179 28.630 1.00 38.89 380 CYS B O 1
ATOM 2905 N N . ARG B 2 101 ? -4.904 17.029 28.079 1.00 37.30 381 ARG B N 1
ATOM 2906 C CA . ARG B 2 101 ? -4.508 16.963 26.682 1.00 40.40 381 ARG B CA 1
ATOM 2907 C C . ARG B 2 101 ? -3.652 18.168 26.329 1.00 38.20 381 ARG B C 1
ATOM 2908 O O . ARG B 2 101 ? -4.075 19.289 26.524 1.00 35.58 381 ARG B O 1
ATOM 2916 N N . VAL B 2 102 ? -2.436 17.944 25.846 1.00 39.23 382 VAL B N 1
ATOM 2917 C CA . VAL B 2 102 ? -1.555 19.055 25.525 1.00 41.52 382 VAL B CA 1
ATOM 2918 C C . VAL B 2 102 ? -1.270 19.114 24.034 1.00 43.12 382 VAL B C 1
ATOM 2919 O O . VAL B 2 102 ? -0.851 18.143 23.423 1.00 43.71 382 VAL B O 1
ATOM 2923 N N . LYS B 2 103 ? -1.540 20.270 23.445 1.00 46.95 383 LYS B N 1
ATOM 2924 C CA . LYS B 2 103 ? -1.265 20.493 22.031 1.00 50.96 383 LYS B CA 1
ATOM 2925 C C . LYS B 2 103 ? -0.092 21.450 21.959 1.00 50.69 383 LYS B C 1
ATOM 2926 O O . LYS B 2 103 ? -0.208 22.561 22.449 1.00 49.96 383 LYS B O 1
ATOM 2932 N N . HIS B 2 104 ? 1.013 21.040 21.325 1.00 51.77 384 HIS B N 1
ATOM 2933 C CA . HIS B 2 104 ? 2.189 21.886 21.193 1.00 52.27 384 HIS B CA 1
ATOM 2934 C C . HIS B 2 104 ? 2.955 21.566 19.877 1.00 53.46 384 HIS B C 1
ATOM 2935 O O . HIS B 2 104 ? 3.163 20.414 19.573 1.00 53.93 384 HIS B O 1
ATOM 2942 N N . ASP B 2 105 ? 3.458 22.578 19.164 1.00 56.15 385 ASP B N 1
ATOM 2943 C CA . ASP B 2 105 ? 4.179 22.420 17.885 1.00 57.82 385 ASP B CA 1
ATOM 2944 C C . ASP B 2 105 ? 5.399 21.518 17.862 1.00 58.42 385 ASP B C 1
ATOM 2945 O O . ASP B 2 105 ? 5.766 20.984 16.820 1.00 57.06 385 ASP B O 1
ATOM 2950 N N . SER B 2 106 ? 5.982 21.229 19.008 1.00 59.09 386 SER B N 1
ATOM 2951 C CA . SER B 2 106 ? 7.105 20.282 19.036 1.00 60.55 386 SER B CA 1
ATOM 2952 C C . SER B 2 106 ? 6.654 18.830 18.692 1.00 60.63 386 SER B C 1
ATOM 2953 O O . SER B 2 106 ? 7.467 17.952 18.459 1.00 61.07 386 SER B O 1
ATOM 2956 N N . MET B 2 107 ? 5.365 18.552 18.738 1.00 61.69 387 MET B N 1
ATOM 2957 C CA . MET B 2 107 ? 4.858 17.195 18.486 1.00 63.80 387 MET B CA 1
ATOM 2958 C C . MET B 2 107 ? 3.757 17.150 17.450 1.00 64.54 387 MET B C 1
ATOM 2959 O O . MET B 2 107 ? 2.885 18.019 17.415 1.00 62.94 387 MET B O 1
ATOM 2964 N N . ALA B 2 108 ? 3.786 16.104 16.630 1.00 66.64 388 ALA B N 1
ATOM 2965 C CA . ALA B 2 108 ? 2.765 15.882 15.613 1.00 67.98 388 ALA B CA 1
ATOM 2966 C C . ALA B 2 108 ? 1.361 15.989 16.217 1.00 68.34 388 ALA B C 1
ATOM 2967 O O . ALA B 2 108 ? 0.613 16.911 15.919 1.00 69.21 388 ALA B O 1
ATOM 2969 N N . GLU B 2 109 ? 1.006 15.024 17.059 1.00 68.63 389 GLU B N 1
ATOM 2970 C CA . GLU B 2 109 ? -0.301 15.015 17.690 1.00 69.18 389 GLU B CA 1
ATOM 2971 C C . GLU B 2 109 ? -0.249 15.434 19.147 1.00 67.68 389 GLU B C 1
ATOM 2972 O O . GLU B 2 109 ? 0.805 15.425 19.797 1.00 66.78 389 GLU B O 1
ATOM 2978 N N . PRO B 2 110 ? -1.412 15.841 19.667 1.00 66.19 390 PRO B N 1
ATOM 2979 C CA . PRO B 2 110 ? -1.510 16.258 21.063 1.00 64.12 390 PRO B CA 1
ATOM 2980 C C . PRO B 2 110 ? -1.292 15.025 21.916 1.00 62.25 390 PRO B C 1
ATOM 2981 O O . PRO B 2 110 ? -1.492 13.892 21.448 1.00 60.83 390 PRO B O 1
ATOM 2985 N N . LYS B 2 111 ? -0.822 15.252 23.142 1.00 58.82 391 LYS B N 1
ATOM 2986 C CA . LYS B 2 111 ? -0.581 14.162 24.056 1.00 55.65 391 LYS B CA 1
ATOM 2987 C C . LYS B 2 111 ? -1.580 14.216 25.220 1.00 52.61 391 LYS B C 1
ATOM 2988 O O . LYS B 2 111 ? -1.724 15.199 25.940 1.00 51.13 391 LYS B O 1
ATOM 2994 N N . THR B 2 112 ? -2.293 13.121 25.361 1.00 48.91 392 THR B N 1
ATOM 2995 C CA . THR B 2 112 ? -3.270 12.913 26.423 1.00 45.25 392 THR B CA 1
ATOM 2996 C C . THR B 2 112 ? -2.604 12.138 27.555 1.00 43.58 392 THR B C 1
ATOM 2997 O O . THR B 2 112 ? -2.091 11.039 27.284 1.00 41.83 392 THR B O 1
ATOM 3001 N N . VAL B 2 113 ? -2.557 12.697 28.778 1.00 39.66 393 VAL B N 1
ATOM 3002 C CA . VAL B 2 113 ? -2.007 11.923 29.903 1.00 37.19 393 VAL B CA 1
ATOM 3003 C C . VAL B 2 113 ? -3.136 11.694 30.926 1.00 37.22 393 VAL B C 1
ATOM 3004 O O . VAL B 2 113 ? -3.755 12.644 31.363 1.00 38.99 393 VAL B O 1
ATOM 3008 N N . TYR B 2 114 ? -3.493 10.438 31.205 1.00 36.38 394 TYR B N 1
ATOM 3009 C CA . TYR B 2 114 ? -4.508 10.105 32.195 1.00 37.10 394 TYR B CA 1
ATOM 3010 C C . TYR B 2 114 ? -3.943 10.242 33.628 1.00 38.60 394 TYR B C 1
ATOM 3011 O O . TYR B 2 114 ? -2.763 10.078 33.910 1.00 38.17 394 TYR B O 1
ATOM 3020 N N . TRP B 2 115 ? -4.831 10.580 34.537 1.00 38.57 395 TRP B N 1
ATOM 3021 C CA . TRP B 2 115 ? -4.500 10.757 35.927 1.00 40.93 395 TRP B CA 1
ATOM 3022 C C . TRP B 2 115 ? -4.209 9.389 36.502 1.00 42.77 395 TRP B C 1
ATOM 3023 O O . TRP B 2 115 ? -4.955 8.467 36.265 1.00 43.02 395 TRP B O 1
ATOM 3034 N N . ASP B 2 116 ? -3.070 9.226 37.179 1.00 45.01 396 ASP B N 1
ATOM 3035 C CA . ASP B 2 116 ? -2.742 7.940 37.854 1.00 48.25 396 ASP B CA 1
ATOM 3036 C C . ASP B 2 116 ? -2.522 8.416 39.277 1.00 48.49 396 ASP B C 1
ATOM 3037 O O . ASP B 2 116 ? -1.601 9.184 39.520 1.00 46.72 396 ASP B O 1
ATOM 3042 N N . ARG B 2 117 ? -3.465 8.067 40.167 1.00 50.15 397 ARG B N 1
ATOM 3043 C CA . ARG B 2 117 ? -3.471 8.587 41.519 1.00 54.97 397 ARG B CA 1
ATOM 3044 C C . ARG B 2 117 ? -2.340 8.212 42.440 1.00 58.28 397 ARG B C 1
ATOM 3045 O O . ARG B 2 117 ? -1.872 9.057 43.192 1.00 57.46 397 ARG B O 1
ATOM 3053 N N . ASP B 2 118 ? -1.857 6.978 42.399 1.00 64.25 398 ASP B N 1
ATOM 3054 C CA . ASP B 2 118 ? -0.708 6.672 43.260 1.00 69.35 398 ASP B CA 1
ATOM 3055 C C . ASP B 2 118 ? 0.421 6.440 42.308 1.00 72.19 398 ASP B C 1
ATOM 3056 O O . ASP B 2 118 ? 0.821 5.284 42.089 1.00 73.29 398 ASP B O 1
ATOM 3061 N N . MET B 2 119 ? 0.910 7.528 41.702 1.00 74.53 399 MET B N 1
ATOM 3062 C CA . MET B 2 119 ? 2.006 7.337 40.778 1.00 77.20 399 MET B CA 1
ATOM 3063 C C . MET B 2 119 ? 3.268 7.412 41.611 1.00 78.80 399 MET B C 1
ATOM 3064 O O . MET B 2 119 ? 3.847 8.485 41.740 1.00 79.87 399 MET B O 1
ATOM 3070 N N . ARG C 3 1 ? 10.798 46.092 42.773 1.00 49.76 401 ARG P N 1
ATOM 3071 C CA . ARG C 3 1 ? 10.797 47.079 41.662 1.00 48.61 401 ARG P CA 1
ATOM 3072 C C . ARG C 3 1 ? 11.584 46.573 40.462 1.00 45.71 401 ARG P C 1
ATOM 3073 O O . ARG C 3 1 ? 12.623 45.935 40.659 1.00 43.57 401 ARG P O 1
ATOM 3081 N N . GLY C 3 2 ? 10.994 46.657 39.265 1.00 42.29 402 GLY P N 1
ATOM 3082 C CA . GLY C 3 2 ? 11.664 46.049 38.134 1.00 42.42 402 GLY P CA 1
ATOM 3083 C C . GLY C 3 2 ? 12.780 46.804 37.475 1.00 41.31 402 GLY P C 1
ATOM 3084 O O . GLY C 3 2 ? 13.037 47.964 37.771 1.00 40.64 402 GLY P O 1
ATOM 3085 N N . PRO C 3 3 ? 13.485 46.140 36.575 1.00 41.30 403 PRO P N 1
ATOM 3086 C CA . PRO C 3 3 ? 14.601 46.718 35.843 1.00 43.00 403 PRO P CA 1
ATOM 3087 C C . PRO C 3 3 ? 14.119 47.498 34.591 1.00 44.14 403 PRO P C 1
ATOM 3088 O O . PRO C 3 3 ? 13.082 47.186 34.015 1.00 45.21 403 PRO P O 1
ATOM 3092 N N . GLY C 3 4 ? 14.877 48.497 34.155 1.00 46.11 404 GLY P N 1
ATOM 3093 C CA . GLY C 3 4 ? 14.486 49.274 32.984 1.00 45.73 404 GLY P CA 1
ATOM 3094 C C . GLY C 3 4 ? 15.422 48.998 31.819 1.00 46.49 404 GLY P C 1
ATOM 3095 O O . GLY C 3 4 ? 16.644 48.941 32.022 1.00 46.85 404 GLY P O 1
ATOM 3096 N N . ARG C 3 5 ? 14.885 48.886 30.600 1.00 45.68 405 ARG P N 1
ATOM 3097 C CA . ARG C 3 5 ? 15.774 48.690 29.451 1.00 45.30 405 ARG P CA 1
ATOM 3098 C C . ARG C 3 5 ? 16.610 49.946 29.150 1.00 44.50 405 ARG P C 1
ATOM 3099 O O . ARG C 3 5 ? 17.614 49.894 28.470 1.00 44.84 405 ARG P O 1
ATOM 3107 N N . ALA C 3 6 ? 16.152 51.098 29.627 1.00 44.81 406 ALA P N 1
ATOM 3108 C CA . ALA C 3 6 ? 16.793 52.402 29.469 1.00 47.48 406 ALA P CA 1
ATOM 3109 C C . ALA C 3 6 ? 16.990 52.843 28.002 1.00 49.07 406 ALA P C 1
ATOM 3110 O O . ALA C 3 6 ? 17.777 53.725 27.693 1.00 50.39 406 ALA P O 1
ATOM 3112 N N . PHE C 3 7 ? 16.250 52.192 27.116 1.00 49.61 407 PHE P N 1
ATOM 3113 C CA . PHE C 3 7 ? 16.258 52.329 25.663 1.00 50.64 407 PHE P CA 1
ATOM 3114 C C . PHE C 3 7 ? 17.584 51.917 25.043 1.00 52.89 407 PHE P C 1
ATOM 3115 O O . PHE C 3 7 ? 17.989 52.413 23.989 1.00 53.92 407 PHE P O 1
ATOM 3123 N N . VAL C 3 8 ? 18.239 50.952 25.680 1.00 54.37 408 VAL P N 1
ATOM 3124 C CA . VAL C 3 8 ? 19.508 50.420 25.178 1.00 54.61 408 VAL P CA 1
ATOM 3125 C C . VAL C 3 8 ? 19.117 49.098 24.520 1.00 56.51 408 VAL P C 1
ATOM 3126 O O . VAL C 3 8 ? 18.801 48.138 25.218 1.00 57.45 408 VAL P O 1
ATOM 3130 N N . THR C 3 9 ? 19.013 49.087 23.189 1.00 57.59 409 THR P N 1
ATOM 3131 C CA . THR C 3 9 ? 18.571 47.893 22.481 1.00 60.06 409 THR P CA 1
ATOM 3132 C C . THR C 3 9 ? 19.674 46.898 22.088 1.00 61.73 409 THR P C 1
ATOM 3133 O O . THR C 3 9 ? 20.845 47.120 22.392 1.00 63.02 409 THR P O 1
ATOM 3137 N N . ILE C 3 10 ? 19.305 45.805 21.421 1.00 61.21 410 ILE P N 1
ATOM 3138 C CA . ILE C 3 10 ? 20.294 44.771 21.094 1.00 61.89 410 ILE P CA 1
ATOM 3139 C C . ILE C 3 10 ? 21.119 45.064 19.849 1.00 63.62 410 ILE P C 1
ATOM 3140 O O . ILE C 3 10 ? 22.100 44.352 19.600 1.00 62.61 410 ILE P O 1
#

Radius of gyration: 22.81 Å; Cα contacts (8 Å, |Δi|>4): 856; chains: 3; bounding box: 48×66×54 Å